Protein AF-0000000067178063 (afdb_homodimer)

Sequence (440 aa):
MDRFGGCWAALRAAVAGLDDQQFDRPSGCAGWLIRDLVCHLIIDAQDVLITLATPDDSPPTRNAVTYWEVAEALPPDDPVDPLSALTVRLAAAYGDPSLLKFHLDDVGSAAGRAAALADPEARVGTRGQVLTVRDYLGAYVLEWTLHHLDLIAHLPDTAPPPAEGLAFSRKLLESIAGSPLPASWPDADALLVGTGRRPPTPAEEADLVTSDARVPVFLSMDRFGGCWAALRAAVAGLDDQQFDRPSGCAGWLIRDLVCHLIIDAQDVLITLATPDDSPPTRNAVTYWEVAEALPPDDPVDPLSALTVRLAAAYGDPSLLKFHLDDVGSAAGRAAALADPEARVGTRGQVLTVRDYLGAYVLEWTLHHLDLIAHLPDTAPPPAEGLAFSRKLLESIAGSPLPASWPDADALLVGTGRRPPTPAEEADLVTSDARVPVFLS

Secondary structure (DSSP, 8-state):
--HHHHHHHHHHHHHHT--GGGGGSB-SSTT-BHHHHHHHHHHHHHHHHHHHT-B--SPPS--TTTTS-EESS--TT----HHHHHHHHHHHHH-SHHHHHHHHHHHHHHHHHHHHHS-TT-EEEETTEEEEHHHHHHHHHHHHHHHHHHHTTT-TTSPPPPHHHHHHHHHHHHHHHTSPPPTTS-HHHHHHHHTTSSPPPHHHHHHHHTS------EE-/--HHHHHHHHHHHHHHT--GGGGGSB-SSTT-BHHHHHHHHHHHHHHHHHHHT-B--SPPS--TTTTS-EESS--TT----HHHHHHHHHHHHH-SHHHHHHHHHHHHHHHHHHHHHS-TT-EEEETTEEEEHHHHHHHHHHHHHHHHHHHTTT-TTSPPPPHHHHHHHHHHHHHHHTSPPPTTS-HHHHHHHHTTSSPPPHHHHHHHHTS------EE-

Nearest PDB structures (foldseek):
  2nsf-assembly1_A  TM=7.123E-01  e=1.184E-02  Corynebacterium glutamicum
  2nsg-assembly1_A  TM=6.692E-01  e=8.181E-03  Corynebacterium glutamicum
  5cog-assembly1_A  TM=5.682E-01  e=2.975E-01  Saccharomyces cerevisiae
  6iz2-assembly1_A  TM=6.974E-01  e=9.517E-01  Deinococcus radiodurans R1 = ATCC 13939 = DSM 20539
  8fx9-assembly1_A-2  TM=5.074E-01  e=5.739E+00  Mycobacterium tuberculosis

pLDDT: mean 95.68, std 8.33, range [48.88, 98.94]

Organism: Mycolicibacterium smegmatis (strain ATCC 700084 / mc(2)155) (NCBI:txid246196)

Foldseek 3Di:
DLLLLQLLVQLLVLLLPDDFVQQQDAFLPPPHGLLLLLLVLLVVLVQLVVFLVAFDPDDFPDFLQRVKDKDLDDPVVPPDPPVSVVSRVVSVVVVGSVSSSVSCCVSSVVSSVSLVPGDQQTWTDDPNGIYRSVRVSLNCLLVSQVSQCRNCVPPVPGDHGDQVSLVSNQVSLCVNQVFHADPPDDSSVSSCFQQVSDPDDPVSVVSVVVGPGSDNMHID/DLLLLQLLVLLLVLLLPDDQVQQQDAFLPPPHGLLLLLLVLLVVLVQLVVFLVAFDPDDFPDFLQRVKDKDLDDPPVPPDPPVSVVSRVVSVVVVTSVSSSVSCCVSSVVSSVSLVPGDQQTWTDDPNGIYRSVRVSLNCLLVSQVSQCRNCVPPVPGDHGDQVSLVSNQVSLCVNQVFHQDPPDDSSRSSCFQQVSDPDDPVSVVSVVPGPGSDNMHID

Structure (mmCIF, N/CA/C/O backbone):
data_AF-0000000067178063-model_v1
#
loop_
_entity.id
_entity.type
_entity.pdbx_description
1 polymer 'Mycothiol-dependent maleylpyruvate isomerase metal-binding domain-containing protein'
#
loop_
_atom_site.group_PDB
_atom_site.id
_atom_site.type_symbol
_atom_site.label_atom_id
_atom_site.label_alt_id
_atom_site.label_comp_id
_atom_site.label_asym_id
_atom_site.label_entity_id
_atom_site.label_seq_id
_atom_site.pdbx_PDB_ins_code
_atom_site.Cartn_x
_atom_site.Cartn_y
_atom_site.Cartn_z
_atom_site.occupancy
_atom_site.B_iso_or_equiv
_atom_site.auth_seq_id
_atom_site.auth_comp_id
_atom_site.auth_asym_id
_atom_site.auth_atom_id
_atom_site.pdbx_PDB_model_num
ATOM 1 N N . MET A 1 1 ? -15.109 -22.922 1.553 1 54.62 1 MET A N 1
ATOM 2 C CA . MET A 1 1 ? -14.281 -22.047 2.383 1 54.62 1 MET A CA 1
ATOM 3 C C . MET A 1 1 ? -13.547 -21.016 1.527 1 54.62 1 MET A C 1
ATOM 5 O O . MET A 1 1 ? -13.336 -21.234 0.333 1 54.62 1 MET A O 1
ATOM 9 N N . ASP A 1 2 ? -13.438 -19.672 1.979 1 88.81 2 ASP A N 1
ATOM 10 C CA . ASP A 1 2 ? -12.812 -18.641 1.163 1 88.81 2 ASP A CA 1
ATOM 11 C C . ASP A 1 2 ? -11.359 -19 0.843 1 88.81 2 ASP A C 1
ATOM 13 O O . ASP A 1 2 ? -10.477 -18.844 1.686 1 88.81 2 ASP A O 1
ATOM 17 N N . ARG A 1 3 ? -11.164 -19.75 -0.228 1 97.19 3 ARG A N 1
ATOM 18 C CA . ARG A 1 3 ? -9.875 -20.234 -0.7 1 97.19 3 ARG A CA 1
ATOM 19 C C . ARG A 1 3 ? -8.852 -19.109 -0.745 1 97.19 3 ARG A C 1
ATOM 21 O O . ARG A 1 3 ? -7.695 -19.297 -0.358 1 97.19 3 ARG A O 1
ATOM 28 N N . PHE A 1 4 ? -9.297 -17.984 -1.148 1 98.62 4 PHE A N 1
ATOM 29 C CA . PHE A 1 4 ? -8.398 -16.844 -1.212 1 98.62 4 PHE A CA 1
ATOM 30 C C . PHE A 1 4 ? -7.809 -16.531 0.16 1 98.62 4 PHE A C 1
ATOM 32 O O . PHE A 1 4 ? -6.586 -16.469 0.317 1 98.62 4 PHE A O 1
ATOM 39 N N . GLY A 1 5 ? -8.734 -16.359 1.131 1 98.56 5 GLY A N 1
ATOM 40 C CA . GLY A 1 5 ? -8.305 -16.016 2.477 1 98.56 5 GLY A CA 1
ATOM 41 C C . GLY A 1 5 ? -7.402 -17.062 3.1 1 98.56 5 GLY A C 1
ATOM 42 O O . GLY A 1 5 ? -6.395 -16.719 3.727 1 98.56 5 GLY A O 1
ATOM 43 N N . GLY A 1 6 ? -7.742 -18.281 2.93 1 98.56 6 GLY A N 1
ATOM 44 C CA . GLY A 1 6 ? -6.945 -19.359 3.488 1 98.56 6 GLY A CA 1
ATOM 45 C C . GLY A 1 6 ? -5.543 -19.438 2.914 1 98.56 6 GLY A C 1
ATOM 46 O O . GLY A 1 6 ? -4.57 -19.578 3.656 1 98.56 6 GLY A O 1
ATOM 47 N N . CYS A 1 7 ? -5.402 -19.344 1.572 1 98.88 7 CYS A N 1
ATOM 48 C CA . CYS A 1 7 ? -4.098 -19.406 0.921 1 98.88 7 CYS A CA 1
ATOM 49 C C . CYS A 1 7 ? -3.248 -18.203 1.282 1 98.88 7 CYS A C 1
ATOM 51 O O . CYS A 1 7 ? -2.049 -18.328 1.536 1 98.88 7 CYS A O 1
ATOM 53 N N . TRP A 1 8 ? -3.914 -17.047 1.337 1 98.88 8 TRP A N 1
ATOM 54 C CA . TRP A 1 8 ? -3.209 -15.812 1.655 1 98.88 8 TRP A CA 1
ATOM 55 C C . TRP A 1 8 ? -2.715 -15.82 3.098 1 98.88 8 TRP A C 1
ATOM 57 O O . TRP A 1 8 ? -1.562 -15.477 3.369 1 98.88 8 TRP A O 1
ATOM 67 N N . ALA A 1 9 ? -3.553 -16.266 4.039 1 98.69 9 ALA A N 1
ATOM 68 C CA . ALA A 1 9 ? -3.16 -16.344 5.441 1 98.69 9 ALA A CA 1
ATOM 69 C C . ALA A 1 9 ? -2.01 -17.328 5.637 1 98.69 9 ALA A C 1
ATOM 71 O O . ALA A 1 9 ? -1.088 -17.062 6.414 1 98.69 9 ALA A O 1
ATOM 72 N N . ALA A 1 10 ? -2.064 -18.438 4.949 1 98.81 10 ALA A N 1
ATOM 73 C CA . ALA A 1 10 ? -1.01 -19.453 5.059 1 98.81 10 ALA A CA 1
ATOM 74 C C . ALA A 1 10 ? 0.322 -18.906 4.551 1 98.81 10 ALA A C 1
ATOM 76 O O . ALA A 1 10 ? 1.369 -19.141 5.156 1 98.81 10 ALA A O 1
ATOM 77 N N . LEU A 1 11 ? 0.292 -18.188 3.422 1 98.94 11 LEU A N 1
ATOM 78 C CA . LEU A 1 11 ? 1.504 -17.609 2.857 1 98.94 11 LEU A CA 1
ATOM 79 C C . LEU A 1 11 ? 2.09 -16.562 3.799 1 98.94 11 LEU A C 1
ATOM 81 O O . LEU A 1 11 ? 3.293 -16.562 4.062 1 98.94 11 LEU A O 1
ATOM 85 N N . ARG A 1 12 ? 1.235 -15.695 4.312 1 98.88 12 ARG A N 1
ATOM 86 C CA . ARG A 1 12 ? 1.702 -14.68 5.25 1 98.88 12 ARG A CA 1
ATOM 87 C C . ARG A 1 12 ? 2.277 -15.312 6.508 1 98.88 12 ARG A C 1
ATOM 89 O O . ARG A 1 12 ? 3.273 -14.836 7.055 1 98.88 12 ARG A O 1
ATOM 96 N N . ALA A 1 13 ? 1.649 -16.359 6.996 1 98.75 13 ALA A N 1
ATOM 97 C CA . ALA A 1 13 ? 2.154 -17.078 8.172 1 98.75 13 ALA A CA 1
ATOM 98 C C . ALA A 1 13 ? 3.529 -17.672 7.898 1 98.75 13 ALA A C 1
ATOM 100 O O . ALA A 1 13 ? 4.402 -17.672 8.773 1 98.75 13 ALA A O 1
ATOM 101 N N . ALA A 1 14 ? 3.693 -18.234 6.727 1 98.75 14 ALA A N 1
ATOM 102 C CA . ALA A 1 14 ? 4.992 -18.781 6.355 1 98.75 14 ALA A CA 1
ATOM 103 C C . ALA A 1 14 ? 6.074 -17.703 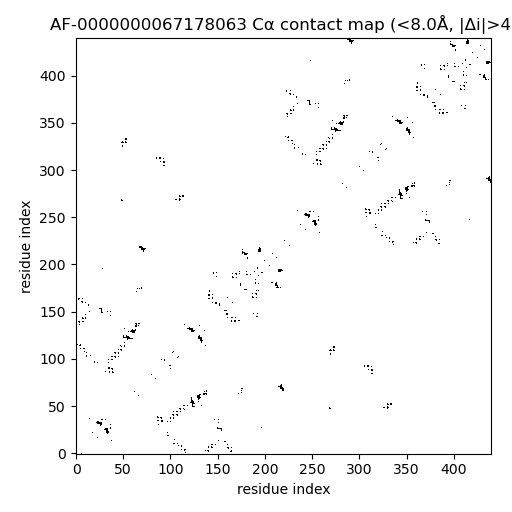6.391 1 98.75 14 ALA A C 1
ATOM 105 O O . ALA A 1 14 ? 7.176 -17.938 6.898 1 98.75 14 ALA A O 1
ATOM 106 N N . VAL A 1 15 ? 5.789 -16.547 5.844 1 98.81 15 VAL A N 1
ATOM 107 C CA . VAL A 1 15 ? 6.75 -15.445 5.852 1 98.81 15 VAL A CA 1
ATOM 108 C C . VAL A 1 15 ? 7.059 -15.039 7.289 1 98.81 15 VAL A C 1
ATOM 110 O O . VAL A 1 15 ? 8.219 -14.812 7.645 1 98.81 15 VAL A O 1
ATOM 113 N N . ALA A 1 16 ? 6.008 -14.93 8.109 1 98.5 16 ALA A N 1
ATOM 114 C CA . ALA A 1 16 ? 6.164 -14.508 9.5 1 98.5 16 ALA A CA 1
ATOM 115 C C . ALA A 1 16 ? 7.09 -15.453 10.266 1 98.5 16 ALA A C 1
ATOM 117 O O . ALA A 1 16 ? 7.797 -15.039 11.18 1 98.5 16 ALA A O 1
ATOM 118 N N . GLY A 1 17 ? 7.148 -16.688 9.875 1 98.12 17 GLY A N 1
ATOM 119 C CA . GLY A 1 17 ? 7.898 -17.703 10.586 1 98.12 17 GLY A CA 1
ATOM 120 C C . GLY A 1 17 ? 9.344 -17.797 10.141 1 98.12 17 GLY A C 1
ATOM 121 O O . GLY A 1 17 ? 10.141 -18.531 10.742 1 98.12 17 GLY A O 1
ATOM 122 N N . LEU A 1 18 ? 9.766 -17.047 9.164 1 98.25 18 LEU A N 1
ATOM 123 C CA . LEU A 1 18 ? 11.117 -17.125 8.633 1 98.25 18 LEU A CA 1
ATOM 124 C C . LEU A 1 18 ? 12.117 -16.484 9.594 1 98.25 18 LEU A C 1
ATOM 126 O O . LEU A 1 18 ? 11.828 -15.461 10.211 1 98.25 18 LEU A O 1
ATOM 130 N N . ASP A 1 19 ? 13.258 -17.078 9.617 1 97 19 ASP A N 1
ATOM 131 C CA . ASP A 1 19 ? 14.391 -16.406 10.258 1 97 19 ASP A CA 1
ATOM 132 C C . ASP A 1 19 ? 14.945 -15.289 9.383 1 97 19 ASP A C 1
ATOM 134 O O . ASP A 1 19 ? 14.891 -15.375 8.156 1 97 19 ASP A O 1
ATOM 138 N N . ASP A 1 20 ? 15.547 -14.32 10.047 1 96.38 20 ASP A N 1
ATOM 139 C CA . ASP A 1 20 ? 16.031 -13.148 9.32 1 96.38 20 ASP A CA 1
ATOM 140 C C . ASP A 1 20 ? 17.047 -13.547 8.25 1 96.38 20 ASP A C 1
ATOM 142 O O . ASP A 1 20 ? 17.062 -12.984 7.16 1 96.38 20 ASP A O 1
ATOM 146 N N . GLN A 1 21 ? 17.828 -14.523 8.484 1 96.81 21 GLN A N 1
ATOM 147 C CA . GLN A 1 21 ? 18.875 -14.922 7.559 1 96.81 21 GLN A CA 1
ATOM 148 C C . GLN A 1 21 ? 18.297 -15.586 6.312 1 96.81 21 GLN A C 1
ATOM 150 O O . GLN A 1 21 ? 18.906 -15.57 5.25 1 96.81 21 GLN A O 1
ATOM 155 N N . GLN A 1 22 ? 17.125 -16.125 6.441 1 98.19 22 GLN A N 1
ATOM 156 C CA . GLN A 1 22 ? 16.5 -16.812 5.324 1 98.19 22 GLN A CA 1
ATOM 157 C C . GLN A 1 22 ? 16.062 -15.836 4.242 1 98.19 22 GLN A C 1
ATOM 159 O O . GLN A 1 22 ? 15.859 -16.219 3.09 1 98.19 22 GLN A O 1
ATOM 164 N N . PHE A 1 23 ? 15.953 -14.57 4.602 1 98.56 23 PHE A N 1
ATOM 165 C CA . PHE A 1 23 ? 15.539 -13.555 3.645 1 98.56 23 PHE A CA 1
ATOM 166 C C . PHE A 1 23 ? 16.609 -13.32 2.588 1 98.56 23 PHE A C 1
ATOM 168 O O . PHE A 1 23 ? 16.328 -12.773 1.521 1 98.56 23 PHE A O 1
ATOM 175 N N . ASP A 1 24 ? 17.844 -13.773 2.857 1 98 24 ASP A N 1
ATOM 176 C CA . ASP A 1 24 ? 18.953 -13.609 1.923 1 98 24 ASP A CA 1
ATOM 177 C C . ASP A 1 24 ? 19.156 -14.867 1.08 1 98 24 ASP A C 1
ATOM 179 O O . ASP A 1 24 ? 20.109 -14.945 0.291 1 98 24 ASP A O 1
ATOM 183 N N . ARG A 1 25 ? 18.281 -15.82 1.244 1 98.12 25 ARG A N 1
ATOM 184 C CA . ARG A 1 25 ? 18.344 -17.047 0.443 1 98.12 25 ARG A CA 1
ATOM 185 C C . ARG A 1 25 ? 17.578 -16.875 -0.866 1 98.12 25 ARG A C 1
ATOM 187 O O . ARG A 1 25 ? 16.672 -16.047 -0.959 1 98.12 25 ARG A O 1
ATOM 194 N N . PRO A 1 26 ? 17.922 -17.719 -1.851 1 98.19 26 PRO A N 1
ATOM 195 C CA . PRO A 1 26 ? 17.156 -17.672 -3.102 1 98.19 26 PRO A CA 1
ATOM 196 C C . PRO A 1 26 ? 15.711 -18.109 -2.92 1 98.19 26 PRO A C 1
ATOM 198 O O . PRO A 1 26 ? 15.414 -18.969 -2.076 1 98.19 26 PRO A O 1
ATOM 201 N N . SER A 1 27 ? 14.828 -17.516 -3.623 1 98.31 27 SER A N 1
ATOM 202 C CA . SER A 1 27 ? 13.461 -17.984 -3.744 1 98.31 27 SER A CA 1
ATOM 203 C C . SER A 1 27 ? 13.289 -18.891 -4.965 1 98.31 27 SER A C 1
ATOM 205 O O . SER A 1 27 ? 14.273 -19.25 -5.613 1 98.31 27 SER A O 1
ATOM 207 N N . GLY A 1 28 ? 12.086 -19.281 -5.188 1 97.31 28 GLY A N 1
ATOM 208 C CA . GLY A 1 28 ? 11.766 -20.031 -6.391 1 97.31 28 GLY A CA 1
ATOM 209 C C . GLY A 1 28 ? 11.57 -19.156 -7.609 1 97.31 28 GLY A C 1
ATOM 210 O O . GLY A 1 28 ? 11.438 -19.656 -8.727 1 97.31 28 GLY A O 1
ATOM 211 N N . CYS A 1 29 ? 11.453 -17.844 -7.438 1 95.31 29 CYS A N 1
ATOM 212 C CA . CYS A 1 29 ? 11.445 -16.906 -8.555 1 95.31 29 CYS A CA 1
ATOM 213 C C . CYS A 1 29 ? 12.867 -16.609 -9.039 1 95.31 29 CYS A C 1
ATOM 215 O O . CYS A 1 29 ? 13.703 -16.125 -8.273 1 95.31 29 CYS A O 1
ATOM 217 N N . ALA A 1 30 ? 13.156 -16.953 -10.234 1 89.94 30 ALA A N 1
ATOM 218 C CA . ALA A 1 30 ? 14.5 -16.828 -10.789 1 89.94 30 ALA A CA 1
ATOM 219 C C . ALA A 1 30 ? 15.07 -15.43 -10.555 1 89.94 30 ALA A C 1
ATOM 221 O O . ALA A 1 30 ? 14.438 -14.438 -10.906 1 89.94 30 ALA A O 1
ATOM 222 N N . GLY A 1 31 ? 16.172 -15.344 -9.883 1 92.44 31 GLY A N 1
ATOM 223 C CA . GLY A 1 31 ? 16.891 -14.094 -9.672 1 92.44 31 GLY A CA 1
ATOM 224 C C . GLY A 1 31 ? 16.422 -13.352 -8.438 1 92.44 31 GLY A C 1
ATOM 225 O O . GLY A 1 31 ? 16.984 -12.305 -8.094 1 92.44 31 GLY A O 1
ATOM 226 N N . TRP A 1 32 ? 15.406 -13.867 -7.766 1 96.94 32 TRP A N 1
ATOM 227 C CA . TRP A 1 32 ? 14.883 -13.188 -6.582 1 96.94 32 TRP A CA 1
ATOM 228 C C . TRP A 1 32 ? 15.328 -13.906 -5.312 1 96.94 32 TRP A C 1
ATOM 230 O O . TRP A 1 32 ? 15.273 -15.141 -5.238 1 96.94 32 TRP A O 1
ATOM 240 N N . LEU A 1 33 ? 15.773 -13.086 -4.379 1 98.56 33 LEU A N 1
ATOM 241 C CA . LEU A 1 33 ? 15.883 -13.578 -3.008 1 98.56 33 LEU A CA 1
ATOM 242 C C . LEU A 1 33 ? 14.516 -13.633 -2.332 1 98.56 33 LEU A C 1
ATOM 244 O O . LEU A 1 33 ? 13.539 -13.094 -2.857 1 98.56 33 LEU A O 1
ATOM 248 N N . ILE A 1 34 ? 14.43 -14.305 -1.23 1 98.75 34 ILE A N 1
ATOM 249 C CA . ILE A 1 34 ? 13.188 -14.383 -0.472 1 98.75 34 ILE A CA 1
ATOM 250 C C . ILE A 1 34 ? 12.719 -12.977 -0.103 1 98.75 34 ILE A C 1
ATOM 252 O O . ILE A 1 34 ? 11.523 -12.672 -0.177 1 98.75 34 ILE A O 1
ATOM 256 N N . ARG A 1 35 ? 13.625 -12.039 0.255 1 98.88 35 ARG A N 1
ATOM 257 C CA . ARG A 1 35 ? 13.227 -10.672 0.586 1 98.88 35 ARG A CA 1
ATOM 258 C C . ARG A 1 35 ? 12.547 -10 -0.602 1 98.88 35 ARG A C 1
ATOM 260 O O . ARG A 1 35 ? 11.617 -9.211 -0.426 1 98.88 35 ARG A O 1
ATOM 267 N N . ASP A 1 36 ? 13.047 -10.281 -1.811 1 98.62 36 ASP A N 1
ATOM 268 C CA . ASP A 1 36 ? 12.445 -9.703 -3.012 1 98.62 36 ASP A CA 1
ATOM 269 C C . ASP A 1 36 ? 11.023 -10.211 -3.211 1 98.62 36 ASP A C 1
ATOM 271 O O . ASP A 1 36 ? 10.117 -9.43 -3.525 1 98.62 36 ASP A O 1
ATOM 275 N N . LEU A 1 37 ? 10.859 -11.5 -2.99 1 98.75 37 LEU A N 1
ATOM 276 C CA . LEU A 1 37 ? 9.539 -12.102 -3.088 1 98.75 37 LEU A CA 1
ATOM 277 C C . LEU A 1 37 ? 8.586 -11.5 -2.059 1 98.75 37 LEU A C 1
ATOM 279 O O . LEU A 1 37 ? 7.438 -11.18 -2.375 1 98.75 37 LEU A O 1
ATOM 283 N N . VAL A 1 38 ? 9.078 -11.328 -0.844 1 98.88 38 VAL A N 1
ATOM 284 C CA . VAL A 1 38 ? 8.25 -10.766 0.211 1 98.88 38 VAL A CA 1
ATOM 285 C C . VAL A 1 38 ? 7.859 -9.328 -0.154 1 98.88 38 VAL A C 1
ATOM 287 O O . VAL A 1 38 ? 6.707 -8.93 0.03 1 98.88 38 VAL A O 1
ATOM 290 N N . CYS A 1 39 ? 8.797 -8.555 -0.691 1 98.81 39 CYS A N 1
ATOM 291 C CA . CYS A 1 39 ? 8.484 -7.207 -1.15 1 98.81 39 CYS A CA 1
ATOM 292 C C . CYS A 1 39 ? 7.453 -7.238 -2.268 1 98.81 39 CYS A C 1
ATOM 294 O O . CYS A 1 39 ? 6.539 -6.41 -2.293 1 98.81 39 CYS A O 1
ATOM 296 N N . HIS A 1 40 ? 7.551 -8.18 -3.145 1 98.44 40 HIS A N 1
ATOM 297 C CA . HIS A 1 40 ? 6.559 -8.375 -4.195 1 98.44 40 HIS A CA 1
ATOM 298 C C . HIS A 1 40 ? 5.18 -8.648 -3.607 1 98.44 40 HIS A C 1
ATOM 300 O O . HIS A 1 40 ? 4.176 -8.141 -4.105 1 98.44 40 HIS A O 1
ATOM 306 N N . LEU A 1 41 ? 5.145 -9.445 -2.59 1 98.88 41 LEU A N 1
ATOM 307 C CA . LEU A 1 41 ? 3.873 -9.766 -1.951 1 98.88 41 LEU A CA 1
ATOM 308 C C . LEU A 1 41 ? 3.244 -8.531 -1.324 1 98.88 41 LEU A C 1
ATOM 310 O O . LEU A 1 41 ? 2.018 -8.398 -1.297 1 98.88 41 LEU A O 1
ATOM 314 N N . ILE A 1 42 ? 4.062 -7.613 -0.784 1 98.81 42 ILE A N 1
ATOM 315 C CA . ILE A 1 42 ? 3.555 -6.34 -0.278 1 98.81 42 ILE A CA 1
ATOM 316 C C . ILE A 1 42 ? 2.873 -5.57 -1.406 1 98.81 42 ILE A C 1
ATOM 318 O O . ILE A 1 42 ? 1.761 -5.066 -1.237 1 98.81 42 ILE A O 1
ATOM 322 N N . ILE A 1 43 ? 3.484 -5.551 -2.572 1 98.5 43 ILE A N 1
ATOM 323 C CA . ILE A 1 43 ? 2.928 -4.875 -3.738 1 98.5 43 ILE A CA 1
ATOM 324 C C . ILE A 1 43 ? 1.637 -5.57 -4.168 1 98.5 43 ILE A C 1
ATOM 326 O O . ILE A 1 43 ? 0.643 -4.91 -4.48 1 98.5 43 ILE A O 1
ATOM 330 N N . ASP A 1 44 ? 1.646 -6.883 -4.137 1 98.5 44 ASP A N 1
ATOM 331 C CA . ASP A 1 44 ? 0.455 -7.648 -4.492 1 98.5 44 ASP A CA 1
ATOM 332 C C . ASP A 1 44 ? -0.704 -7.328 -3.553 1 98.5 44 ASP A C 1
ATOM 334 O O . ASP A 1 44 ? -1.855 -7.238 -3.984 1 98.5 44 ASP A O 1
ATOM 338 N N . ALA A 1 45 ? -0.386 -7.258 -2.264 1 98.88 45 ALA A N 1
ATOM 339 C CA . ALA A 1 45 ? -1.419 -6.926 -1.285 1 98.88 45 ALA A CA 1
ATOM 340 C C . ALA A 1 45 ? -1.998 -5.539 -1.552 1 98.88 45 ALA A C 1
ATOM 342 O O . ALA A 1 45 ? -3.209 -5.332 -1.438 1 98.88 45 ALA A O 1
ATOM 343 N N . GLN A 1 46 ? -1.146 -4.578 -1.898 1 98.88 46 GLN A N 1
ATOM 344 C CA . GLN A 1 46 ? -1.626 -3.266 -2.314 1 98.88 46 GLN A CA 1
ATOM 345 C C . GLN A 1 46 ? -2.564 -3.377 -3.514 1 98.88 46 GLN A C 1
ATOM 347 O O . GLN A 1 46 ? -3.621 -2.744 -3.541 1 98.88 46 GLN A O 1
ATOM 352 N N . ASP A 1 47 ? -2.203 -4.191 -4.496 1 98.69 47 ASP A N 1
ATOM 353 C CA . ASP A 1 47 ? -3.01 -4.355 -5.699 1 98.69 47 ASP A CA 1
ATOM 354 C C . ASP A 1 47 ? -4.406 -4.871 -5.359 1 98.69 47 ASP A C 1
ATOM 356 O O . ASP A 1 47 ? -5.395 -4.461 -5.977 1 98.69 47 ASP A O 1
ATOM 360 N N . VAL A 1 48 ? -4.453 -5.762 -4.398 1 98.94 48 VAL A N 1
ATOM 361 C CA . VAL A 1 48 ? -5.746 -6.281 -3.971 1 98.94 48 VAL A CA 1
ATOM 362 C C . VAL A 1 48 ? -6.586 -5.152 -3.369 1 98.94 48 VAL A C 1
ATOM 364 O O . VAL A 1 48 ? -7.754 -4.98 -3.729 1 98.94 48 VAL A O 1
ATOM 367 N N . LEU A 1 49 ? -5.98 -4.375 -2.465 1 98.94 49 LEU A N 1
ATOM 368 C CA . LEU A 1 49 ? -6.691 -3.264 -1.848 1 98.94 49 LEU A CA 1
ATOM 369 C C . LEU A 1 49 ? -7.113 -2.24 -2.896 1 98.94 49 LEU A C 1
ATOM 371 O O . LEU A 1 49 ? -8.242 -1.747 -2.867 1 98.94 49 LEU A O 1
ATOM 375 N N . ILE A 1 50 ? -6.258 -1.918 -3.871 1 98.94 50 ILE A N 1
ATOM 376 C CA . ILE A 1 50 ? -6.535 -0.965 -4.941 1 98.94 50 ILE A CA 1
ATOM 377 C C . ILE A 1 50 ? -7.711 -1.46 -5.781 1 98.94 50 ILE A C 1
ATOM 379 O O . ILE A 1 50 ? -8.664 -0.715 -6.031 1 98.94 50 ILE A O 1
ATOM 383 N N . THR A 1 51 ? -7.609 -2.699 -6.168 1 98.94 51 THR A N 1
ATOM 384 C CA . THR A 1 51 ? -8.617 -3.252 -7.062 1 98.94 51 THR A CA 1
ATOM 385 C C . THR A 1 51 ? -9.977 -3.305 -6.375 1 98.94 51 THR A C 1
ATOM 387 O O . THR A 1 51 ? -10.992 -2.916 -6.961 1 98.94 51 THR A O 1
ATOM 390 N N . LEU A 1 52 ? -10.016 -3.711 -5.09 1 98.88 52 LEU A N 1
ATOM 391 C CA . LEU A 1 52 ? -11.281 -3.836 -4.367 1 98.88 52 LEU A CA 1
ATOM 392 C C . LEU A 1 52 ? -11.859 -2.465 -4.047 1 98.88 52 LEU A C 1
ATOM 394 O O . LEU A 1 52 ? -13.039 -2.348 -3.711 1 98.88 52 LEU A O 1
ATOM 398 N N . ALA A 1 53 ? -11.055 -1.405 -4.211 1 98.81 53 ALA A N 1
ATOM 399 C CA . ALA A 1 53 ? -11.523 -0.03 -4.062 1 98.81 53 ALA A CA 1
ATOM 400 C C . ALA A 1 53 ? -11.852 0.587 -5.418 1 98.81 53 ALA A C 1
ATOM 402 O O . ALA A 1 53 ? -11.961 1.809 -5.539 1 98.81 53 ALA A O 1
ATOM 403 N N . THR A 1 54 ? -11.969 -0.183 -6.484 1 98.88 54 THR A N 1
ATOM 404 C CA . THR A 1 54 ? -12.203 0.328 -7.828 1 98.88 54 THR A CA 1
ATOM 405 C C . THR A 1 54 ? -13.438 -0.321 -8.445 1 98.88 54 THR A C 1
ATOM 407 O O . THR A 1 54 ? -13.336 -1.074 -9.414 1 98.88 54 THR A O 1
ATOM 410 N N . PRO A 1 55 ? -14.609 -0.038 -7.914 1 98.69 55 PRO A N 1
ATOM 411 C CA . PRO A 1 55 ? -15.828 -0.575 -8.523 1 98.69 55 PRO A CA 1
ATOM 412 C C . PRO A 1 55 ? -15.992 -0.151 -9.984 1 98.69 55 PRO A C 1
ATOM 414 O O . PRO A 1 55 ? -15.594 0.953 -10.359 1 98.69 55 PRO A O 1
ATOM 417 N N . ASP A 1 56 ? -16.422 -0.984 -10.734 1 98.56 56 ASP A N 1
ATOM 418 C CA . ASP A 1 56 ? -16.672 -0.758 -12.156 1 98.56 56 ASP A CA 1
ATOM 419 C C . ASP A 1 56 ? -17.969 -1.445 -12.602 1 98.56 56 ASP A C 1
ATOM 421 O O . ASP A 1 56 ? -18.062 -2.674 -12.586 1 98.56 56 ASP A O 1
ATOM 425 N N . ASP A 1 57 ? -18.938 -0.738 -13.047 1 97.12 57 ASP A N 1
ATOM 426 C CA . ASP A 1 57 ? -20.266 -1.273 -13.352 1 97.12 57 ASP A CA 1
ATOM 427 C C . ASP A 1 57 ? -20.312 -1.829 -14.773 1 97.12 57 ASP A C 1
ATOM 429 O O . ASP A 1 57 ? -21.328 -2.385 -15.188 1 97.12 57 ASP A O 1
ATOM 433 N N . SER A 1 58 ? -19.203 -1.667 -15.516 1 98.5 58 SER A N 1
ATOM 434 C CA . SER A 1 58 ? -19.172 -2.207 -16.875 1 98.5 58 SER A CA 1
ATOM 435 C C . SER A 1 58 ? -19.156 -3.732 -16.859 1 98.5 58 SER A C 1
ATOM 437 O O . SER A 1 58 ? -18.844 -4.348 -15.836 1 98.5 58 SER A O 1
ATOM 439 N N . PRO A 1 59 ? -19.656 -4.383 -17.984 1 98.38 59 PRO A N 1
ATOM 440 C CA . PRO A 1 59 ? -19.609 -5.844 -18.062 1 98.38 59 PRO A CA 1
ATOM 441 C C . PRO A 1 59 ? -18.188 -6.391 -17.922 1 98.38 59 PRO A C 1
ATOM 443 O O . PRO A 1 59 ? -17.234 -5.762 -18.391 1 98.38 59 PRO A O 1
ATOM 446 N N . PRO A 1 60 ? -18.047 -7.551 -17.266 1 98.69 60 PRO A N 1
ATOM 447 C CA . PRO A 1 60 ? -16.703 -8.141 -17.156 1 98.69 60 PRO A CA 1
ATOM 448 C C . PRO A 1 60 ? -16.062 -8.398 -18.516 1 98.69 60 PRO A C 1
ATOM 450 O O . PRO A 1 60 ? -16.734 -8.844 -19.453 1 98.69 60 PRO A O 1
ATOM 453 N N . THR A 1 61 ? -14.789 -8.078 -18.609 1 98.88 61 THR A N 1
ATOM 454 C CA . THR A 1 61 ? -14.016 -8.312 -19.812 1 98.88 61 THR A CA 1
ATOM 455 C C . THR A 1 61 ? -13.047 -9.477 -19.625 1 98.88 61 THR A C 1
ATOM 457 O O . THR A 1 61 ? -12.484 -9.992 -20.594 1 98.88 61 THR A O 1
ATOM 460 N N . ARG A 1 62 ? -12.797 -9.891 -18.391 1 98.75 62 ARG A N 1
ATOM 461 C CA . ARG A 1 62 ? -11.938 -11 -18.016 1 98.75 62 ARG A CA 1
ATOM 462 C C . ARG A 1 62 ? -12.57 -11.828 -16.891 1 98.75 62 ARG A C 1
ATOM 464 O O . ARG A 1 62 ? -13.539 -11.391 -16.266 1 98.75 62 ARG A O 1
ATOM 471 N N . ASN A 1 63 ? -12.148 -13.016 -16.734 1 98.62 63 ASN A N 1
ATOM 472 C CA . ASN A 1 63 ? -12.445 -13.875 -15.602 1 98.62 63 ASN A CA 1
ATOM 473 C C . ASN A 1 63 ? -11.172 -14.438 -14.977 1 98.62 63 ASN A C 1
ATOM 475 O O . ASN A 1 63 ? -10.062 -14.008 -15.32 1 98.62 63 ASN A O 1
ATOM 479 N N . ALA A 1 64 ? -11.258 -15.398 -14.086 1 98.56 64 ALA A N 1
ATOM 480 C CA . ALA A 1 64 ? -10.094 -15.906 -13.359 1 98.56 64 ALA A CA 1
ATOM 481 C C . ALA A 1 64 ? -9.086 -16.547 -14.305 1 98.56 64 ALA A C 1
ATOM 483 O O . ALA A 1 64 ? -7.883 -16.531 -14.047 1 98.56 64 ALA A O 1
ATOM 484 N N . VAL A 1 65 ? -9.547 -17.109 -15.398 1 98.62 65 VAL A N 1
ATOM 485 C CA . VAL A 1 65 ? -8.688 -17.781 -16.375 1 98.62 65 VAL A CA 1
ATOM 486 C C . VAL A 1 65 ? -8.047 -16.734 -17.297 1 98.62 65 VAL A C 1
ATOM 488 O O . VAL A 1 65 ? -6.824 -16.703 -17.438 1 98.62 65 VAL A O 1
ATOM 491 N N . THR A 1 66 ? -8.891 -15.828 -17.797 1 98.5 66 THR A N 1
ATOM 492 C CA . THR A 1 66 ? -8.445 -14.914 -18.844 1 98.5 66 THR A CA 1
ATOM 493 C C . THR A 1 66 ? -7.766 -13.688 -18.234 1 98.5 66 THR A C 1
ATOM 495 O O . THR A 1 66 ? -7.258 -12.828 -18.969 1 98.5 66 THR A O 1
ATOM 498 N N . TYR A 1 67 ? -7.777 -13.609 -16.938 1 98.44 67 TYR A N 1
ATOM 499 C CA . TYR A 1 67 ? -7.008 -12.586 -16.234 1 98.44 67 TYR A CA 1
ATOM 500 C C . TYR A 1 67 ? -5.539 -12.648 -16.625 1 98.44 67 TYR A C 1
ATOM 502 O O . TYR A 1 67 ? -4.867 -11.617 -16.719 1 98.44 67 TYR A O 1
ATOM 510 N N . TRP A 1 68 ? -5.074 -13.852 -16.828 1 97.38 68 TRP A N 1
ATOM 511 C CA . TRP A 1 68 ? -3.652 -14.102 -17.047 1 97.38 68 TRP A CA 1
ATOM 512 C C . TRP A 1 68 ? -3.295 -13.992 -18.516 1 97.38 68 TRP A C 1
ATOM 514 O O . TRP A 1 68 ? -3.996 -14.547 -19.375 1 97.38 68 TRP A O 1
ATOM 524 N N . GLU A 1 69 ? -2.303 -13.227 -18.766 1 94.5 69 GLU A N 1
ATOM 525 C CA . GLU A 1 69 ? -1.657 -13.328 -20.078 1 94.5 69 GLU A CA 1
ATOM 526 C C . GLU A 1 69 ? -0.71 -14.523 -20.125 1 94.5 69 GLU A C 1
ATOM 528 O O . GLU A 1 69 ? 0.089 -14.734 -19.219 1 94.5 69 GLU A O 1
ATOM 533 N N . VAL A 1 70 ? -0.76 -15.273 -21.188 1 94.5 70 VAL A N 1
ATOM 534 C CA . VAL A 1 70 ? -0.028 -16.531 -21.266 1 94.5 70 VAL A CA 1
ATOM 535 C C . VAL A 1 70 ? 1.045 -16.438 -22.344 1 94.5 70 VAL A C 1
ATOM 537 O O . VAL A 1 70 ? 0.769 -15.992 -23.469 1 94.5 70 VAL A O 1
ATOM 540 N N . ALA A 1 71 ? 2.232 -16.734 -21.922 1 90.56 71 ALA A N 1
ATOM 541 C CA . ALA A 1 71 ? 3.338 -16.859 -22.875 1 90.56 71 ALA A CA 1
ATOM 542 C C . ALA A 1 71 ? 3.936 -18.266 -22.844 1 90.56 71 ALA A C 1
ATOM 544 O O . ALA A 1 71 ? 3.959 -18.906 -21.781 1 90.56 71 ALA A O 1
ATOM 545 N N . GLU A 1 72 ? 4.43 -18.688 -23.984 1 83.62 72 GLU A N 1
ATOM 546 C CA . GLU A 1 72 ? 5.023 -20.016 -24.062 1 83.62 72 GLU A CA 1
ATOM 547 C C . GLU A 1 72 ? 6.531 -19.969 -23.844 1 83.62 72 GLU A C 1
ATOM 549 O O . GLU A 1 72 ? 7.184 -21 -23.734 1 83.62 72 GLU A O 1
ATOM 554 N N . ALA A 1 73 ? 7.031 -18.781 -23.875 1 80.12 73 ALA A N 1
ATOM 555 C CA . ALA A 1 73 ? 8.453 -18.609 -23.609 1 80.12 73 ALA A CA 1
ATOM 556 C C . ALA A 1 73 ? 8.703 -17.391 -22.719 1 80.12 73 ALA A C 1
ATOM 558 O O . ALA A 1 73 ? 7.891 -16.469 -22.672 1 80.12 73 ALA A O 1
ATOM 559 N N . LEU A 1 74 ? 9.719 -17.688 -21.859 1 69.75 74 LEU A N 1
ATOM 560 C CA . LEU A 1 74 ? 10.125 -16.516 -21.094 1 69.75 74 LEU A CA 1
ATOM 561 C C . LEU A 1 74 ? 10.609 -15.406 -22.016 1 69.75 74 LEU A C 1
ATOM 563 O O . LEU A 1 74 ? 11.258 -15.672 -23.031 1 69.75 74 LEU A O 1
ATOM 567 N N . PRO A 1 75 ? 9.992 -14.273 -21.828 1 58.88 75 PRO A N 1
ATOM 568 C CA . PRO A 1 75 ? 10.531 -13.219 -22.688 1 58.88 75 PRO A CA 1
ATOM 569 C C . PRO A 1 75 ? 12.055 -13.227 -22.75 1 58.88 75 PRO A C 1
ATOM 571 O O . PRO A 1 75 ? 12.719 -13.438 -21.734 1 58.88 75 PRO A O 1
ATOM 574 N N . PRO A 1 76 ? 12.594 -13.641 -23.984 1 55.84 76 PRO A N 1
ATOM 575 C CA . PRO A 1 76 ? 14.055 -13.711 -24.078 1 55.84 76 PRO A CA 1
ATOM 576 C C . PRO A 1 76 ? 14.75 -12.68 -23.188 1 55.84 76 PRO A C 1
ATOM 578 O O . PRO A 1 76 ? 14.883 -12.891 -21.984 1 55.84 76 PRO A O 1
ATOM 581 N N . ASP A 1 77 ? 15.594 -11.766 -24 1 48.88 77 ASP A N 1
ATOM 582 C CA . ASP A 1 77 ? 16.344 -10.68 -23.375 1 48.88 77 ASP A CA 1
ATOM 583 C C . ASP A 1 77 ? 15.406 -9.742 -22.609 1 48.88 77 ASP A C 1
ATOM 585 O O . ASP A 1 77 ? 15.102 -8.648 -23.078 1 48.88 77 ASP A O 1
ATOM 589 N N . ASP A 1 78 ? 14.367 -10.164 -22.219 1 49.12 78 ASP A N 1
ATOM 590 C CA . ASP A 1 78 ? 13.289 -9.281 -21.797 1 49.12 78 ASP A CA 1
ATOM 591 C C . ASP A 1 78 ? 13.758 -8.297 -20.734 1 49.12 78 ASP A C 1
ATOM 593 O O . ASP A 1 78 ? 14.297 -8.711 -19.703 1 49.12 78 ASP A O 1
ATOM 597 N N . PRO A 1 79 ? 14.117 -7.172 -21.25 1 50.91 79 PRO A N 1
ATOM 598 C CA . PRO A 1 79 ? 14.422 -6.152 -20.234 1 50.91 79 PRO A CA 1
ATOM 599 C C . PRO A 1 79 ? 13.648 -6.352 -18.938 1 50.91 79 PRO A C 1
ATOM 601 O O . PRO A 1 79 ? 12.516 -6.84 -18.969 1 50.91 79 PRO A O 1
ATOM 604 N N . VAL A 1 80 ? 14.422 -6.734 -17.938 1 61.19 80 VAL A N 1
ATOM 605 C CA . VAL A 1 80 ? 13.844 -6.809 -16.594 1 61.19 80 VAL A CA 1
ATOM 606 C C . VAL A 1 80 ? 12.672 -5.844 -16.484 1 61.19 80 VAL A C 1
ATOM 608 O O . VAL A 1 80 ? 12.797 -4.664 -16.812 1 61.19 80 VAL A O 1
ATOM 611 N N . ASP A 1 81 ? 11.461 -6.387 -16.391 1 78.31 81 ASP A N 1
ATOM 612 C CA . ASP A 1 81 ? 10.305 -5.57 -16.047 1 78.31 81 ASP A CA 1
ATOM 613 C C . ASP A 1 81 ? 10.664 -4.504 -15.016 1 78.31 81 ASP A C 1
ATOM 615 O O . ASP A 1 81 ? 11.195 -4.816 -13.945 1 78.31 81 ASP A O 1
ATOM 619 N N . PRO A 1 82 ? 10.719 -3.232 -15.523 1 80.62 82 PRO A N 1
ATOM 620 C CA . PRO A 1 82 ? 11.109 -2.139 -14.625 1 80.62 82 PRO A CA 1
ATOM 621 C C . PRO A 1 82 ? 10.484 -2.268 -13.234 1 80.62 82 PRO A C 1
ATOM 623 O O . PRO A 1 82 ? 11.125 -1.916 -12.242 1 80.62 82 PRO A O 1
ATOM 626 N N . LEU A 1 83 ? 9.367 -2.838 -13.211 1 86.38 83 LEU A N 1
ATOM 627 C CA . LEU A 1 83 ? 8.703 -2.971 -11.914 1 86.38 83 LEU A CA 1
ATOM 628 C C . LEU A 1 83 ? 9.328 -4.098 -11.094 1 86.38 83 LEU A C 1
ATOM 630 O O . LEU A 1 83 ? 9.414 -4.004 -9.867 1 86.38 83 LEU A O 1
ATOM 634 N N . SER A 1 84 ? 9.797 -5.129 -11.836 1 89.81 84 SER A N 1
ATOM 635 C CA . SER A 1 84 ? 10.516 -6.203 -11.156 1 89.81 84 SER A CA 1
ATOM 636 C C . SER A 1 84 ? 11.844 -5.711 -10.594 1 89.81 84 SER A C 1
ATOM 638 O O . SER A 1 84 ? 12.219 -6.059 -9.469 1 89.81 84 SER A O 1
ATOM 640 N N . ALA A 1 85 ? 12.523 -4.902 -11.383 1 93.56 85 ALA A N 1
ATOM 641 C CA . ALA A 1 85 ? 13.781 -4.332 -10.914 1 93.56 85 ALA A CA 1
ATOM 642 C C . ALA A 1 85 ? 13.562 -3.404 -9.727 1 93.56 85 ALA A C 1
ATOM 644 O O . ALA A 1 85 ? 14.352 -3.402 -8.773 1 93.56 85 ALA A O 1
ATOM 645 N N . LEU A 1 86 ? 12.484 -2.643 -9.781 1 96.31 86 LEU A N 1
ATOM 646 C CA . LEU A 1 86 ? 12.156 -1.76 -8.664 1 96.31 86 LEU A CA 1
ATOM 647 C C . LEU A 1 86 ? 11.883 -2.562 -7.398 1 96.31 86 LEU A C 1
ATOM 649 O O . LEU A 1 86 ? 12.328 -2.188 -6.312 1 96.31 86 LEU A O 1
ATOM 653 N N . THR A 1 87 ? 11.18 -3.672 -7.559 1 96.81 87 THR A N 1
ATOM 654 C CA . THR A 1 87 ? 10.867 -4.52 -6.418 1 96.81 87 THR A CA 1
ATOM 655 C C . THR A 1 87 ? 12.133 -4.957 -5.699 1 96.81 87 THR A C 1
ATOM 657 O O . THR A 1 87 ? 12.203 -4.918 -4.469 1 96.81 87 THR A O 1
ATOM 660 N N . VAL A 1 88 ? 13.125 -5.316 -6.445 1 97.62 88 VAL A N 1
ATOM 661 C CA . VAL A 1 88 ? 14.391 -5.785 -5.879 1 97.62 88 VAL A CA 1
ATOM 662 C C . VAL A 1 88 ? 15.086 -4.637 -5.152 1 97.62 88 VAL A C 1
ATOM 664 O O . VAL A 1 88 ? 15.602 -4.816 -4.047 1 97.62 88 VAL A O 1
ATOM 667 N N . ARG A 1 89 ? 15.047 -3.447 -5.734 1 98.12 89 ARG A N 1
ATOM 668 C CA . ARG A 1 89 ? 15.664 -2.293 -5.094 1 98.12 89 ARG A CA 1
ATOM 669 C C . ARG A 1 89 ? 14.938 -1.919 -3.811 1 98.12 89 ARG A C 1
ATOM 671 O O . ARG A 1 89 ? 15.562 -1.618 -2.795 1 98.12 89 ARG A O 1
ATOM 678 N N . LEU A 1 90 ? 13.641 -1.975 -3.848 1 98.62 90 LEU A N 1
ATOM 679 C CA . LEU A 1 90 ? 12.859 -1.655 -2.662 1 98.62 90 LEU A CA 1
ATOM 680 C C . LEU A 1 90 ? 13.109 -2.666 -1.551 1 98.62 90 LEU A C 1
ATOM 682 O O . LEU A 1 90 ? 13.297 -2.287 -0.392 1 98.62 90 LEU A O 1
ATOM 686 N N . ALA A 1 91 ? 13.156 -3.9 -1.939 1 98.62 91 ALA A N 1
ATOM 687 C CA . ALA A 1 91 ? 13.422 -4.949 -0.957 1 98.62 91 ALA A CA 1
ATOM 688 C C . ALA A 1 91 ? 14.742 -4.707 -0.234 1 98.62 91 ALA A C 1
ATOM 690 O O . ALA A 1 91 ? 14.812 -4.809 0.993 1 98.62 91 ALA A O 1
ATOM 691 N N . ALA A 1 92 ? 15.727 -4.371 -0.974 1 98.12 92 ALA A N 1
ATOM 692 C CA . ALA A 1 92 ? 17.047 -4.125 -0.409 1 98.12 92 ALA A CA 1
ATOM 693 C C . ALA A 1 92 ? 17.031 -2.912 0.519 1 98.12 92 ALA A C 1
ATOM 695 O O . ALA A 1 92 ? 17.734 -2.889 1.531 1 98.12 92 ALA A O 1
ATOM 696 N N . ALA A 1 93 ? 16.203 -1.973 0.245 1 98.38 93 ALA A N 1
ATOM 697 C CA . ALA A 1 93 ? 16.156 -0.711 0.98 1 98.38 93 ALA A CA 1
ATOM 698 C C . ALA A 1 93 ? 15.57 -0.902 2.371 1 98.38 93 ALA A C 1
ATOM 700 O O . ALA A 1 93 ? 15.781 -0.077 3.264 1 98.38 93 ALA A O 1
ATOM 701 N N . TYR A 1 94 ? 14.852 -1.976 2.559 1 98 94 TYR A N 1
ATOM 702 C CA . TYR A 1 94 ? 14.305 -2.223 3.887 1 98 94 TYR A CA 1
ATOM 703 C C . TYR A 1 94 ? 15.414 -2.457 4.902 1 98 94 TYR A C 1
ATOM 705 O O . TYR A 1 94 ? 15.305 -2.057 6.062 1 98 94 TYR A O 1
ATOM 713 N N . GLY A 1 95 ? 16.469 -3.141 4.418 1 95.19 95 GLY A N 1
ATOM 714 C CA . GLY A 1 95 ? 17.609 -3.402 5.289 1 95.19 95 GLY A CA 1
ATOM 715 C C . GLY A 1 95 ? 17.328 -4.48 6.32 1 95.19 95 GLY A C 1
ATOM 716 O O . GLY A 1 95 ? 17.922 -5.566 6.258 1 95.19 95 GLY A O 1
ATOM 717 N N . ASP A 1 96 ? 16.344 -4.289 7.148 1 95.44 96 ASP A N 1
ATOM 718 C CA . ASP A 1 96 ? 15.938 -5.168 8.234 1 95.44 96 ASP A CA 1
ATOM 719 C C . ASP A 1 96 ? 14.719 -6.004 7.84 1 95.44 96 ASP A C 1
ATOM 721 O O . ASP A 1 96 ? 13.633 -5.465 7.637 1 95.44 96 ASP A O 1
ATOM 725 N N . PRO A 1 97 ? 14.891 -7.367 7.82 1 97.12 97 PRO A N 1
ATOM 726 C CA . PRO A 1 97 ? 13.781 -8.234 7.418 1 97.12 97 PRO A CA 1
ATOM 727 C C . PRO A 1 97 ? 12.547 -8.055 8.297 1 97.12 97 PRO A C 1
ATOM 729 O O . PRO A 1 97 ? 11.414 -8.266 7.84 1 97.12 97 PRO A O 1
ATOM 732 N N . SER A 1 98 ? 12.766 -7.676 9.523 1 96.88 98 SER A N 1
ATOM 733 C CA . SER A 1 98 ? 11.625 -7.488 10.414 1 96.88 98 SER A CA 1
ATOM 734 C C . SER A 1 98 ? 10.711 -6.383 9.906 1 96.88 98 SER A C 1
ATOM 736 O O .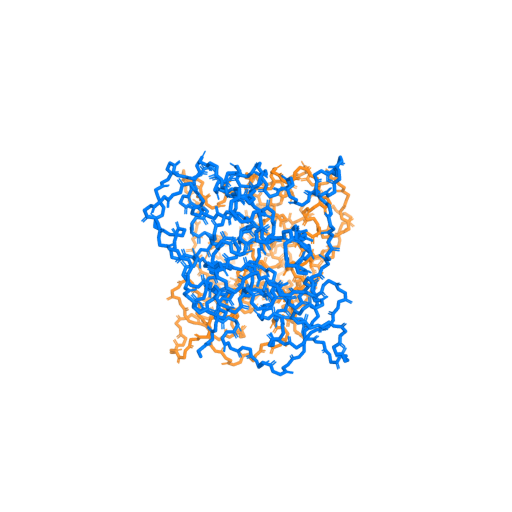 SER A 1 98 ? 9.5 -6.422 10.133 1 96.88 98 SER A O 1
ATOM 738 N N . LEU A 1 99 ? 11.258 -5.395 9.203 1 97.19 99 LEU A N 1
ATOM 739 C CA . LEU A 1 99 ? 10.445 -4.316 8.648 1 97.19 99 LEU A CA 1
ATOM 740 C C . LEU A 1 99 ? 9.633 -4.812 7.453 1 97.19 99 LEU A C 1
ATOM 742 O O . LEU A 1 99 ? 8.5 -4.379 7.246 1 97.19 99 LEU A O 1
ATOM 746 N N . LEU A 1 100 ? 10.219 -5.734 6.691 1 97.94 100 LEU A N 1
ATOM 747 C CA . LEU A 1 100 ? 9.477 -6.383 5.613 1 97.94 100 LEU A CA 1
ATOM 748 C C . LEU A 1 100 ? 8.305 -7.188 6.168 1 97.94 100 LEU A C 1
ATOM 750 O O . LEU A 1 100 ? 7.188 -7.098 5.66 1 97.94 100 LEU A O 1
ATOM 754 N N . LYS A 1 101 ? 8.633 -7.949 7.207 1 98.12 101 LYS A N 1
ATOM 755 C CA . LYS A 1 101 ? 7.59 -8.758 7.84 1 98.12 101 LYS A CA 1
ATOM 756 C C . LYS A 1 101 ? 6.465 -7.875 8.375 1 98.12 101 LYS A C 1
ATOM 758 O O . LYS A 1 101 ? 5.285 -8.172 8.172 1 98.12 101 LYS A O 1
ATOM 763 N N . PHE A 1 102 ? 6.852 -6.832 9.039 1 97.5 102 PHE A N 1
ATOM 764 C CA . PHE A 1 102 ? 5.887 -5.906 9.625 1 97.5 102 PHE A CA 1
ATOM 765 C C . PHE A 1 102 ? 4.984 -5.312 8.547 1 97.5 102 PHE A C 1
ATOM 767 O O . PHE A 1 102 ? 3.762 -5.293 8.695 1 97.5 102 PHE A O 1
ATOM 774 N N . HIS A 1 103 ? 5.605 -4.809 7.477 1 98.38 103 HIS A N 1
ATOM 775 C CA . HIS A 1 103 ? 4.844 -4.168 6.41 1 98.38 103 HIS A CA 1
ATOM 776 C C . HIS A 1 103 ? 3.912 -5.16 5.723 1 98.38 103 HIS A C 1
ATOM 778 O O . HIS A 1 103 ? 2.754 -4.84 5.445 1 98.38 103 HIS A O 1
ATOM 784 N N . LEU A 1 104 ? 4.414 -6.379 5.473 1 98.88 104 LEU A N 1
ATOM 785 C CA . LEU A 1 104 ? 3.561 -7.402 4.875 1 98.88 104 LEU A CA 1
ATOM 786 C C . LEU A 1 104 ? 2.391 -7.738 5.797 1 98.88 104 LEU A C 1
ATOM 788 O O . LEU A 1 104 ? 1.262 -7.91 5.332 1 98.88 104 LEU A O 1
ATOM 792 N N . ASP A 1 105 ? 2.668 -7.898 7.051 1 98.56 105 ASP A N 1
ATOM 793 C CA . ASP A 1 105 ? 1.588 -8.203 7.98 1 98.56 105 ASP A CA 1
ATOM 794 C C . ASP A 1 105 ? 0.515 -7.117 7.957 1 98.56 105 ASP A C 1
ATOM 796 O O . ASP A 1 105 ? -0.68 -7.418 7.922 1 98.56 105 ASP A O 1
ATOM 800 N N . ASP A 1 106 ? 0.943 -5.871 7.953 1 98.25 106 ASP A N 1
ATOM 801 C CA . ASP A 1 106 ? 0.028 -4.734 8.016 1 98.25 106 ASP A CA 1
ATOM 802 C C . ASP A 1 106 ? -0.835 -4.66 6.754 1 98.25 106 ASP A C 1
ATOM 804 O O . ASP A 1 106 ? -2.035 -4.934 6.801 1 98.25 106 ASP A O 1
ATOM 808 N N . VAL A 1 107 ? -0.209 -4.516 5.566 1 98.81 107 VAL A N 1
ATOM 809 C CA . VAL A 1 107 ? -0.951 -4.34 4.32 1 98.81 107 VAL A CA 1
ATOM 810 C C . VAL A 1 107 ? -1.561 -5.672 3.891 1 98.81 107 VAL A C 1
ATOM 812 O O . VAL A 1 107 ? -2.658 -5.707 3.33 1 98.81 107 VAL A O 1
ATOM 815 N N . GLY A 1 108 ? -0.861 -6.754 4.207 1 98.88 108 GLY A N 1
ATOM 816 C CA . GLY A 1 108 ? -1.362 -8.07 3.844 1 98.88 108 GLY A CA 1
ATOM 817 C C . GLY A 1 108 ? -2.619 -8.461 4.598 1 98.88 108 GLY A C 1
ATOM 818 O O . GLY A 1 108 ? -3.564 -8.984 4.008 1 98.88 108 GLY A O 1
ATOM 819 N N . SER A 1 109 ? -2.646 -8.219 5.918 1 98.69 109 SER A N 1
ATOM 820 C CA . SER A 1 109 ? -3.838 -8.539 6.695 1 98.69 109 SER A CA 1
ATOM 821 C C . SER A 1 109 ? -5.035 -7.707 6.238 1 98.69 109 SER A C 1
ATOM 823 O O . SER A 1 109 ? -6.16 -8.211 6.191 1 98.69 109 SER A O 1
ATOM 825 N N . ALA A 1 110 ? -4.766 -6.492 5.871 1 98.88 110 ALA A N 1
ATOM 826 C CA . ALA A 1 110 ? -5.832 -5.621 5.375 1 98.88 110 ALA A CA 1
ATOM 827 C C . ALA A 1 110 ? -6.402 -6.148 4.062 1 98.88 110 ALA A C 1
ATOM 829 O O . ALA A 1 110 ? -7.617 -6.109 3.85 1 98.88 110 ALA A O 1
ATOM 830 N N . ALA A 1 111 ? -5.523 -6.605 3.162 1 98.94 111 ALA A N 1
ATOM 831 C CA . ALA A 1 111 ? -5.98 -7.191 1.905 1 98.94 111 ALA A CA 1
ATOM 832 C C . ALA A 1 111 ? -6.887 -8.391 2.158 1 98.94 111 ALA A C 1
ATOM 834 O O . ALA A 1 111 ? -7.902 -8.57 1.48 1 98.94 111 ALA A O 1
ATOM 835 N N . GLY A 1 112 ? -6.488 -9.219 3.131 1 98.81 112 GLY A N 1
ATOM 836 C CA . GLY A 1 112 ? -7.332 -10.344 3.512 1 98.81 112 GLY A CA 1
ATOM 837 C C . GLY A 1 112 ? -8.695 -9.922 4.027 1 98.81 112 GLY A C 1
ATOM 838 O O . GLY A 1 112 ? -9.711 -10.492 3.639 1 98.81 112 GLY A O 1
ATOM 839 N N . ARG A 1 113 ? -8.773 -8.906 4.898 1 98.69 113 ARG A N 1
ATOM 840 C CA . ARG A 1 113 ? -10.031 -8.414 5.434 1 98.69 113 ARG A CA 1
ATOM 841 C C . ARG A 1 113 ? -10.914 -7.836 4.328 1 98.69 113 ARG A C 1
ATOM 843 O O . ARG A 1 113 ? -12.109 -8.109 4.273 1 98.69 113 ARG A O 1
ATOM 850 N N . ALA A 1 114 ? -10.266 -7.035 3.465 1 98.75 114 ALA A N 1
ATOM 851 C CA . ALA A 1 114 ? -11.016 -6.43 2.367 1 98.75 114 ALA A CA 1
ATOM 852 C C . ALA A 1 114 ? -11.648 -7.496 1.477 1 98.75 114 ALA A C 1
ATOM 854 O O . ALA A 1 114 ? -12.797 -7.359 1.051 1 98.75 114 ALA A O 1
ATOM 855 N N . ALA A 1 115 ? -10.883 -8.5 1.192 1 98.81 115 ALA A N 1
ATOM 856 C CA . ALA A 1 115 ? -11.391 -9.602 0.375 1 98.81 115 ALA A CA 1
ATOM 857 C C . ALA A 1 115 ? -12.594 -10.273 1.041 1 98.81 115 ALA A C 1
ATOM 859 O O . ALA A 1 115 ? -13.586 -10.578 0.38 1 98.81 115 ALA A O 1
ATOM 860 N N . ALA A 1 116 ? -12.477 -10.492 2.328 1 98.38 116 ALA A N 1
ATOM 861 C CA . ALA A 1 116 ? -13.539 -11.172 3.078 1 98.38 116 ALA A CA 1
ATOM 862 C C . ALA A 1 116 ? -14.812 -10.328 3.107 1 98.38 116 ALA A C 1
ATOM 864 O O . ALA A 1 116 ? -15.914 -10.867 3.15 1 98.38 116 ALA A O 1
ATOM 865 N N . LEU A 1 117 ? -14.672 -9.023 3.049 1 97.38 117 LEU A N 1
ATOM 866 C CA . LEU A 1 117 ? -15.797 -8.094 3.182 1 97.38 117 LEU A CA 1
ATOM 867 C C . LEU A 1 117 ? -16.453 -7.84 1.83 1 97.38 117 LEU A C 1
ATOM 869 O O . LEU A 1 117 ? -17.578 -7.34 1.766 1 97.38 117 LEU A O 1
ATOM 873 N N . ALA A 1 118 ? -15.781 -8.148 0.719 1 98.12 118 ALA A N 1
ATOM 874 C CA . ALA A 1 118 ? -16.234 -7.777 -0.621 1 98.12 118 ALA A CA 1
ATOM 875 C C . ALA A 1 118 ? -17.375 -8.672 -1.081 1 98.12 118 ALA A C 1
ATOM 877 O O . ALA A 1 118 ? -17.391 -9.867 -0.79 1 98.12 118 ALA A O 1
ATOM 878 N N . ASP A 1 119 ? -18.391 -8.117 -1.78 1 98.12 119 ASP A N 1
ATOM 879 C CA . ASP A 1 119 ? -19.422 -8.867 -2.467 1 98.12 119 ASP A CA 1
ATOM 880 C C . ASP A 1 119 ? -18.859 -9.617 -3.674 1 98.12 119 ASP A C 1
ATOM 882 O O . ASP A 1 119 ? -18.406 -8.992 -4.637 1 98.12 119 ASP A O 1
ATOM 886 N N . PRO A 1 120 ? -18.844 -10.93 -3.641 1 98.19 120 PRO A N 1
ATOM 887 C CA . PRO A 1 120 ? -18.25 -11.711 -4.723 1 98.19 120 PRO A CA 1
ATOM 888 C C . PRO A 1 120 ? -18.859 -11.398 -6.086 1 98.19 120 PRO A C 1
ATOM 890 O O . PRO A 1 120 ? -18.203 -11.609 -7.117 1 98.19 120 PRO A O 1
ATOM 893 N N . GLU A 1 121 ? -20.062 -10.859 -6.113 1 98.31 121 GLU A N 1
ATOM 894 C CA . GLU A 1 121 ? -20.734 -10.594 -7.383 1 98.31 121 GLU A CA 1
ATOM 895 C C . GLU A 1 121 ? -20.469 -9.172 -7.863 1 98.31 121 GLU A C 1
ATOM 897 O O . GLU A 1 121 ? -20.781 -8.82 -9 1 98.31 121 GLU A O 1
ATOM 902 N N . ALA A 1 122 ? -19.891 -8.344 -7.004 1 98.62 122 ALA A N 1
ATOM 903 C CA . ALA A 1 122 ? -19.531 -6.988 -7.422 1 98.62 122 ALA A CA 1
ATOM 904 C C . ALA A 1 122 ? -18.469 -7.016 -8.523 1 98.62 122 ALA A C 1
ATOM 906 O O . ALA A 1 122 ? -17.766 -8.008 -8.688 1 98.62 122 ALA A O 1
ATOM 907 N N . ARG A 1 123 ? -18.406 -5.988 -9.297 1 98.81 123 ARG A N 1
ATOM 908 C CA . ARG A 1 123 ? -17.422 -5.875 -10.367 1 98.81 123 ARG A CA 1
ATOM 909 C C . ARG A 1 123 ? -16.375 -4.816 -10.047 1 98.81 123 ARG A C 1
ATOM 911 O O . ARG A 1 123 ? -16.688 -3.773 -9.469 1 98.81 123 ARG A O 1
ATOM 918 N N . VAL A 1 124 ? -15.141 -5.051 -10.43 1 98.94 124 VAL A N 1
ATOM 919 C CA . VAL A 1 124 ? -14.016 -4.176 -10.125 1 98.94 124 VAL A CA 1
ATOM 920 C C . VAL A 1 124 ? -13.133 -4.016 -11.359 1 98.94 124 VAL A C 1
ATOM 922 O O . VAL A 1 124 ? -13.109 -4.887 -12.234 1 98.94 124 VAL A O 1
ATOM 925 N N . GLY A 1 125 ? -12.508 -2.883 -11.383 1 98.81 125 GLY A N 1
ATOM 926 C CA . GLY A 1 125 ? -11.578 -2.594 -12.469 1 98.81 125 GLY A CA 1
ATOM 927 C C . GLY A 1 125 ? -10.125 -2.752 -12.07 1 98.81 125 GLY A C 1
ATOM 928 O O . GLY A 1 125 ? -9.727 -2.328 -10.984 1 98.81 125 GLY A O 1
ATOM 929 N N . THR A 1 126 ? -9.312 -3.359 -12.883 1 98.19 126 THR A N 1
ATOM 930 C CA . THR A 1 126 ? -7.863 -3.461 -12.75 1 98.19 126 THR A CA 1
ATOM 931 C C . THR A 1 126 ? -7.207 -3.725 -14.102 1 98.19 126 THR A C 1
ATOM 933 O O . THR A 1 126 ? -7.766 -4.441 -14.938 1 98.19 126 THR A O 1
ATOM 936 N N . ARG A 1 127 ? -6.051 -3.076 -14.344 1 96.12 127 ARG A N 1
ATOM 937 C CA . ARG A 1 127 ? -5.262 -3.266 -15.562 1 96.12 127 ARG A CA 1
ATOM 938 C C . ARG A 1 127 ? -6.09 -2.973 -16.797 1 96.12 127 ARG A C 1
ATOM 940 O O . ARG A 1 127 ? -5.961 -3.658 -17.828 1 96.12 127 ARG A O 1
ATOM 947 N N . GLY A 1 128 ? -7.016 -2.047 -16.719 1 97.12 128 GLY A N 1
ATOM 948 C CA . GLY A 1 128 ? -7.855 -1.676 -17.844 1 97.12 128 GLY A CA 1
ATOM 949 C C . GLY A 1 128 ? -8.938 -2.697 -18.156 1 97.12 128 GLY A C 1
ATOM 950 O O . GLY A 1 128 ? -9.555 -2.656 -19.219 1 97.12 128 GLY A O 1
ATOM 951 N N . GLN A 1 129 ? -9.148 -3.729 -17.25 1 98.69 129 GLN A N 1
ATOM 952 C CA . GLN A 1 129 ? -10.141 -4.789 -17.406 1 98.69 129 GLN A CA 1
ATOM 953 C C . GLN A 1 129 ? -11.164 -4.758 -16.281 1 98.69 129 GLN A C 1
ATOM 955 O O . GLN A 1 129 ? -10.945 -4.094 -15.258 1 98.69 129 GLN A O 1
ATOM 960 N N . VAL A 1 130 ? -12.234 -5.426 -16.5 1 98.88 130 VAL A N 1
ATOM 961 C CA . VAL A 1 130 ? -13.289 -5.551 -15.508 1 98.88 130 VAL A CA 1
ATOM 962 C C . VAL A 1 130 ? -13.508 -7.023 -15.164 1 98.88 130 VAL A C 1
ATOM 964 O O . VAL A 1 130 ? -13.57 -7.867 -16.062 1 98.88 130 VAL A O 1
ATOM 967 N N . LEU A 1 131 ? -13.516 -7.332 -13.891 1 98.88 131 LEU A N 1
ATOM 968 C CA . LEU A 1 131 ? -13.797 -8.672 -13.391 1 98.88 131 LEU A CA 1
ATOM 969 C C . LEU A 1 131 ? -14.82 -8.625 -12.258 1 98.88 131 LEU A C 1
ATOM 971 O O . LEU A 1 131 ? -14.961 -7.605 -11.586 1 98.88 131 LEU A O 1
ATOM 975 N N . THR A 1 132 ? -15.57 -9.789 -12.086 1 98.81 132 THR A N 1
ATOM 976 C CA . THR A 1 132 ? -16.219 -9.938 -10.797 1 98.81 132 THR A CA 1
ATOM 977 C C . THR A 1 132 ? -15.195 -10.078 -9.68 1 98.81 132 THR A C 1
ATOM 979 O O . THR A 1 132 ? -14.086 -10.562 -9.914 1 98.81 132 THR A O 1
ATOM 982 N N . VAL A 1 133 ? -15.5 -9.672 -8.492 1 98.81 133 VAL A N 1
ATOM 983 C CA . VAL A 1 133 ? -14.641 -9.852 -7.328 1 98.81 133 VAL A CA 1
ATOM 984 C C . VAL A 1 133 ? -14.281 -11.336 -7.18 1 98.81 133 VAL A C 1
ATOM 986 O O . VAL A 1 133 ? -13.125 -11.672 -6.914 1 98.81 133 VAL A O 1
ATOM 989 N N . ARG A 1 134 ? -15.227 -12.211 -7.383 1 98.62 134 ARG A N 1
ATOM 990 C CA . ARG A 1 134 ? -15.016 -13.648 -7.297 1 98.62 134 ARG A CA 1
ATOM 991 C C . ARG A 1 134 ? -13.922 -14.102 -8.25 1 98.62 134 ARG A C 1
ATOM 993 O O . ARG A 1 134 ? -13.008 -14.836 -7.859 1 98.62 134 ARG A O 1
ATOM 1000 N N . ASP A 1 135 ? -13.984 -13.648 -9.469 1 98.75 135 ASP A N 1
ATOM 1001 C CA . ASP A 1 135 ? -13.008 -14.039 -10.477 1 98.75 135 ASP A CA 1
ATOM 1002 C C . ASP A 1 135 ? -11.633 -13.453 -10.156 1 98.75 135 ASP A C 1
ATOM 1004 O O . ASP A 1 135 ? -10.617 -14.141 -10.289 1 98.75 135 ASP A O 1
ATOM 1008 N N . TYR A 1 136 ? -11.625 -12.242 -9.766 1 98.88 136 TYR A N 1
ATOM 1009 C CA . TYR A 1 136 ? -10.367 -11.586 -9.43 1 98.88 136 TYR A CA 1
ATOM 1010 C C . TYR A 1 136 ? -9.664 -12.312 -8.289 1 98.88 136 TYR A C 1
ATOM 1012 O O . TYR A 1 136 ? -8.477 -12.641 -8.391 1 98.88 136 TYR A O 1
ATOM 1020 N N . LEU A 1 137 ? -10.43 -12.547 -7.211 1 98.88 137 LEU A N 1
ATOM 1021 C CA . LEU A 1 137 ? -9.844 -13.227 -6.062 1 98.88 137 LEU A CA 1
ATOM 1022 C C . LEU A 1 137 ? -9.469 -14.664 -6.41 1 98.88 137 LEU A C 1
ATOM 1024 O O . LEU A 1 137 ? -8.484 -15.195 -5.895 1 98.88 137 LEU A O 1
ATOM 1028 N N . GLY A 1 138 ? -10.211 -15.273 -7.293 1 98.75 138 GLY A N 1
ATOM 1029 C CA . GLY A 1 138 ? -9.852 -16.578 -7.801 1 98.75 138 GLY A CA 1
ATOM 1030 C C . GLY A 1 138 ? -8.508 -16.594 -8.508 1 98.75 138 GLY A C 1
ATOM 1031 O O . GLY A 1 138 ? -7.695 -17.5 -8.289 1 98.75 138 GLY A O 1
ATOM 1032 N N . ALA A 1 139 ? -8.273 -15.617 -9.359 1 98.75 139 ALA A N 1
ATOM 1033 C CA . ALA A 1 139 ? -6.98 -15.492 -10.031 1 98.75 139 ALA A CA 1
ATOM 1034 C C . ALA A 1 139 ? -5.848 -15.367 -9.016 1 98.75 139 ALA A C 1
ATOM 1036 O O . ALA A 1 139 ? -4.773 -15.938 -9.195 1 98.75 139 ALA A O 1
ATOM 1037 N N . TYR A 1 140 ? -6.172 -14.734 -7.918 1 98.75 140 TYR A N 1
ATOM 1038 C CA . TYR A 1 140 ? -5.121 -14.461 -6.945 1 98.75 140 TYR A CA 1
ATOM 1039 C C . TYR A 1 140 ? -4.891 -15.672 -6.043 1 98.75 140 TYR A C 1
ATOM 1041 O O . TYR A 1 140 ? -3.865 -15.758 -5.363 1 98.75 140 TYR A O 1
ATOM 1049 N N . VAL A 1 141 ? -5.824 -16.641 -5.977 1 98.88 141 VAL A N 1
ATOM 1050 C CA . VAL A 1 141 ? -5.516 -17.906 -5.32 1 98.88 141 VAL A CA 1
ATOM 1051 C C . VAL A 1 141 ? -4.34 -18.578 -6.02 1 98.88 141 VAL A C 1
ATOM 1053 O O . VAL A 1 141 ? -3.434 -19.094 -5.363 1 98.88 141 VAL A O 1
ATOM 1056 N N . LEU A 1 142 ? -4.336 -18.531 -7.352 1 98.88 142 LEU A N 1
ATOM 1057 C CA . LEU A 1 142 ? -3.201 -19.062 -8.102 1 98.88 142 LEU A CA 1
ATOM 1058 C C . LEU A 1 142 ? -1.93 -18.281 -7.789 1 98.88 142 LEU A C 1
ATOM 1060 O O . LEU A 1 142 ? -0.875 -18.875 -7.551 1 98.88 142 LEU A O 1
ATOM 1064 N N . GLU A 1 143 ? -2.025 -16.969 -7.727 1 98.75 143 GLU A N 1
ATOM 1065 C CA . GLU A 1 143 ? -0.888 -16.109 -7.41 1 98.75 143 GLU A CA 1
ATOM 1066 C C . GLU A 1 143 ? -0.29 -16.469 -6.051 1 98.75 143 GLU A C 1
ATOM 1068 O O . GLU A 1 143 ? 0.917 -16.688 -5.938 1 98.75 143 GLU A O 1
ATOM 1073 N N . TRP A 1 144 ? -1.15 -16.578 -5.008 1 98.81 144 TRP A N 1
ATOM 1074 C CA . TRP A 1 144 ? -0.682 -16.891 -3.66 1 98.81 144 TRP A CA 1
ATOM 1075 C C . TRP A 1 144 ? -0.047 -18.281 -3.611 1 98.81 144 TRP A C 1
ATOM 1077 O O . TRP A 1 144 ? 1.015 -18.453 -3.01 1 98.81 144 TRP A O 1
ATOM 1087 N N . THR A 1 145 ? -0.708 -19.219 -4.223 1 98.88 145 THR A N 1
ATOM 1088 C CA . THR A 1 145 ? -0.249 -20.594 -4.191 1 98.88 145 THR A CA 1
ATOM 1089 C C . THR A 1 145 ? 1.121 -20.734 -4.852 1 98.88 145 THR A C 1
ATOM 1091 O O . THR A 1 145 ? 2.031 -21.344 -4.289 1 98.88 145 THR A O 1
ATOM 1094 N N . LEU A 1 146 ? 1.25 -20.094 -6.02 1 98.81 146 LEU A N 1
ATOM 1095 C CA . LEU A 1 146 ? 2.521 -20.172 -6.73 1 98.81 146 LEU A CA 1
ATOM 1096 C C . LEU A 1 146 ? 3.629 -19.469 -5.941 1 98.81 146 LEU A C 1
ATOM 1098 O O . LEU A 1 146 ? 4.73 -20.016 -5.809 1 98.81 146 LEU A O 1
ATOM 1102 N N . HIS A 1 147 ? 3.359 -18.375 -5.375 1 98.81 147 HIS A N 1
ATOM 1103 C CA . HIS A 1 147 ? 4.406 -17.656 -4.668 1 98.81 147 HIS A CA 1
ATOM 1104 C C . HIS A 1 147 ? 4.695 -18.281 -3.312 1 98.81 147 HIS A C 1
ATOM 1106 O O . HIS A 1 147 ? 5.777 -18.094 -2.752 1 98.81 147 HIS A O 1
ATOM 1112 N N . HIS A 1 148 ? 3.674 -19 -2.758 1 98.94 148 HIS A N 1
ATOM 1113 C CA . HIS A 1 148 ? 3.982 -19.844 -1.603 1 98.94 148 HIS A CA 1
ATOM 1114 C C . HIS A 1 148 ? 4.977 -20.938 -1.968 1 98.94 148 HIS A C 1
ATOM 1116 O O . HIS A 1 148 ? 5.934 -21.188 -1.233 1 98.94 148 HIS A O 1
ATOM 1122 N N . LEU A 1 149 ? 4.777 -21.594 -3.092 1 98.88 149 LEU A N 1
ATOM 1123 C CA . LEU A 1 149 ? 5.73 -22.594 -3.582 1 98.88 149 LEU A CA 1
ATOM 1124 C C . LEU A 1 149 ? 7.098 -21.953 -3.824 1 98.88 149 LEU A C 1
ATOM 1126 O O . LEU A 1 149 ? 8.125 -22.547 -3.496 1 98.88 149 LEU A O 1
ATOM 1130 N N . ASP A 1 150 ? 7.113 -20.75 -4.375 1 98.81 150 ASP A N 1
ATOM 1131 C CA . ASP A 1 150 ? 8.367 -20.031 -4.586 1 98.81 150 ASP A CA 1
ATOM 1132 C C . ASP A 1 150 ? 9.055 -19.734 -3.256 1 98.81 150 ASP A C 1
ATOM 1134 O O . ASP A 1 150 ? 10.281 -19.844 -3.148 1 98.81 150 ASP A O 1
ATOM 1138 N N . LEU A 1 151 ? 8.258 -19.344 -2.271 1 98.88 151 LEU A N 1
ATOM 1139 C CA . LEU A 1 151 ? 8.805 -18.984 -0.964 1 98.88 151 LEU A CA 1
ATOM 1140 C C . LEU A 1 151 ? 9.547 -20.156 -0.346 1 98.88 151 LEU A C 1
ATOM 1142 O O . LEU A 1 151 ? 10.625 -19.984 0.229 1 98.88 151 LEU A O 1
ATOM 1146 N N . ILE A 1 152 ? 9.062 -21.375 -0.498 1 98.56 152 ILE A N 1
ATOM 1147 C CA . ILE A 1 152 ? 9.586 -22.5 0.277 1 98.56 152 ILE A CA 1
ATOM 1148 C C . ILE A 1 152 ? 10.492 -23.359 -0.602 1 98.56 152 ILE A C 1
ATOM 1150 O O . ILE A 1 152 ? 10.914 -24.438 -0.193 1 98.56 152 ILE A O 1
ATOM 1154 N N . ALA A 1 153 ? 10.766 -22.922 -1.819 1 98.31 153 ALA A N 1
ATOM 1155 C CA . ALA A 1 153 ? 11.492 -23.719 -2.811 1 98.31 153 ALA A CA 1
ATOM 1156 C C . ALA A 1 153 ? 12.82 -24.219 -2.242 1 98.31 153 ALA A C 1
ATOM 1158 O O . ALA A 1 153 ? 13.273 -25.312 -2.586 1 98.31 153 ALA A O 1
ATOM 1159 N N . HIS A 1 154 ? 13.438 -23.422 -1.316 1 97.62 154 HIS A N 1
ATOM 1160 C CA . HIS A 1 154 ? 14.719 -23.812 -0.733 1 97.62 154 HIS A CA 1
ATOM 1161 C C . HIS A 1 154 ? 14.633 -23.875 0.788 1 97.62 154 HIS A C 1
ATOM 1163 O O . HIS A 1 154 ? 15.641 -23.672 1.479 1 97.62 154 HIS A O 1
ATOM 1169 N N . LEU A 1 155 ? 13.391 -24.016 1.231 1 97.88 155 LEU A N 1
ATOM 1170 C CA . LEU A 1 155 ? 13.133 -24.141 2.662 1 97.88 155 LEU A CA 1
ATOM 1171 C C . LEU A 1 155 ? 12.344 -25.406 2.971 1 97.88 155 LEU A C 1
ATOM 1173 O O . LEU A 1 155 ? 11.148 -25.344 3.262 1 97.88 155 LEU A O 1
ATOM 1177 N N . PRO A 1 156 ? 12.969 -26.578 3.027 1 94 156 PRO A N 1
ATOM 1178 C CA . PRO A 1 156 ? 12.281 -27.859 3.119 1 94 156 PRO A CA 1
ATOM 1179 C C . PRO A 1 156 ? 11.477 -28.016 4.41 1 94 156 PRO A C 1
ATOM 1181 O O . PRO A 1 156 ? 10.539 -28.812 4.473 1 94 156 PRO A O 1
ATOM 1184 N N . ASP A 1 157 ? 11.719 -27.203 5.469 1 94.69 157 ASP A N 1
ATOM 1185 C CA . ASP A 1 157 ? 11.062 -27.359 6.758 1 94.69 157 ASP A CA 1
ATOM 1186 C C . ASP A 1 157 ? 9.883 -26.406 6.898 1 94.69 157 ASP A C 1
ATOM 1188 O O . ASP A 1 157 ? 9.211 -26.391 7.93 1 94.69 157 ASP A O 1
ATOM 1192 N N . THR A 1 158 ? 9.609 -25.625 5.883 1 96.31 158 THR A N 1
ATOM 1193 C CA . THR A 1 158 ? 8.5 -24.672 5.914 1 96.31 158 THR A CA 1
ATOM 1194 C C . THR A 1 158 ? 7.23 -25.297 5.348 1 96.31 158 THR A C 1
ATOM 1196 O O . THR A 1 158 ? 7.285 -26.047 4.367 1 96.31 158 THR A O 1
ATOM 1199 N N . ALA A 1 159 ? 6.105 -24.984 5.941 1 96.81 159 ALA A N 1
ATOM 1200 C CA . ALA A 1 159 ? 4.82 -25.562 5.566 1 96.81 159 ALA A CA 1
ATOM 1201 C C . ALA A 1 159 ? 4.484 -25.266 4.109 1 96.81 159 ALA A C 1
ATOM 1203 O O . ALA A 1 159 ? 4.691 -24.156 3.633 1 96.81 159 ALA A O 1
ATOM 1204 N N . PRO A 1 160 ? 4.035 -26.25 3.383 1 97.88 160 PRO A N 1
ATOM 1205 C CA . PRO A 1 160 ? 3.588 -26.047 2.004 1 97.88 160 PRO A CA 1
ATOM 1206 C C . PRO A 1 160 ? 2.26 -25.297 1.921 1 97.88 160 PRO A C 1
ATOM 1208 O O . PRO A 1 160 ? 1.609 -25.062 2.943 1 97.88 160 PRO A O 1
ATOM 1211 N N . PRO A 1 161 ? 1.826 -24.844 0.707 1 98.69 161 PRO A N 1
ATOM 1212 C CA . PRO A 1 161 ? 0.497 -24.25 0.559 1 98.69 161 PRO A CA 1
ATOM 1213 C C . PRO A 1 161 ? -0.626 -25.203 0.971 1 98.69 161 PRO A C 1
ATOM 1215 O O . PRO A 1 161 ? -0.454 -26.422 0.93 1 98.69 161 PRO A O 1
ATOM 1218 N N . PRO A 1 162 ? -1.779 -24.625 1.374 1 98.62 162 PRO A N 1
ATOM 1219 C CA . PRO A 1 162 ? -2.943 -25.469 1.661 1 98.62 162 PRO A CA 1
ATOM 1220 C C . PRO A 1 162 ? -3.336 -26.359 0.48 1 98.62 162 PRO A C 1
ATOM 1222 O O . PRO A 1 162 ? -3.27 -25.922 -0.672 1 98.62 162 PRO A O 1
ATOM 1225 N N . ALA A 1 163 ? -3.748 -27.594 0.774 1 98.31 163 ALA A N 1
ATOM 1226 C CA . ALA A 1 163 ? -4.102 -28.578 -0.246 1 98.31 163 ALA A CA 1
ATOM 1227 C C . ALA A 1 163 ? -5.211 -28.047 -1.152 1 98.31 163 ALA A C 1
ATOM 1229 O O . ALA A 1 163 ? -5.188 -28.281 -2.365 1 98.31 163 ALA A O 1
ATOM 1230 N N . GLU A 1 164 ? -6.105 -27.375 -0.546 1 97.94 164 GLU A N 1
ATOM 1231 C CA . GLU A 1 164 ? -7.223 -26.844 -1.317 1 97.94 164 GLU A CA 1
ATOM 1232 C C . GLU A 1 164 ? -6.75 -25.812 -2.33 1 97.94 164 GLU A C 1
ATOM 1234 O O . GLU A 1 164 ? -7.273 -25.734 -3.445 1 97.94 164 GLU A O 1
ATOM 1239 N N . GLY A 1 165 ? -5.809 -24.969 -1.93 1 98.75 165 GLY A N 1
ATOM 1240 C CA . GLY A 1 165 ? -5.227 -24 -2.844 1 98.75 165 GLY A CA 1
ATOM 1241 C C . GLY A 1 165 ? -4.465 -24.641 -3.988 1 98.75 165 GLY A C 1
ATOM 1242 O O . GLY A 1 165 ? -4.586 -24.203 -5.141 1 98.75 165 GLY A O 1
ATOM 1243 N N . LEU A 1 166 ? -3.719 -25.688 -3.676 1 98.88 166 LEU A N 1
ATOM 1244 C CA . LEU A 1 166 ? -2.963 -26.406 -4.688 1 98.88 166 LEU A CA 1
ATOM 1245 C C . LEU A 1 166 ? -3.896 -27.031 -5.727 1 98.88 166 LEU A C 1
ATOM 1247 O O . LEU A 1 166 ? -3.678 -26.891 -6.93 1 98.88 166 LEU A O 1
ATOM 1251 N N . ALA A 1 167 ? -4.934 -27.672 -5.227 1 98.62 167 ALA A N 1
ATOM 1252 C CA . ALA A 1 167 ? -5.875 -28.344 -6.121 1 98.62 167 ALA A CA 1
ATOM 1253 C C . ALA A 1 167 ? -6.59 -27.328 -7.02 1 98.62 167 ALA A C 1
ATOM 1255 O O . ALA A 1 167 ? -6.711 -27.547 -8.227 1 98.62 167 ALA A O 1
A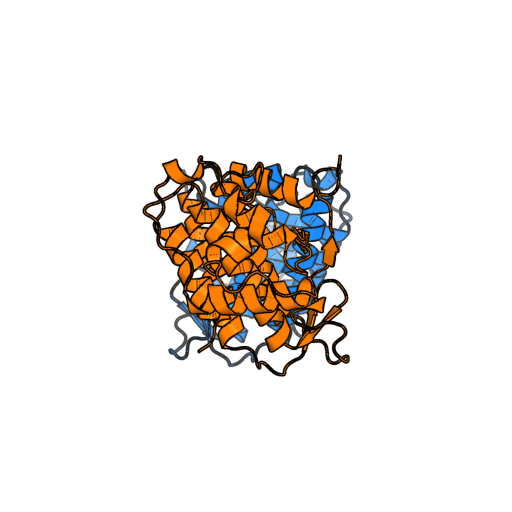TOM 1256 N N . PHE A 1 168 ? -7.066 -26.281 -6.434 1 98.75 168 PHE A N 1
ATOM 1257 C CA . PHE A 1 168 ? -7.746 -25.234 -7.191 1 98.75 168 PHE A CA 1
ATOM 1258 C C . PHE A 1 168 ? -6.816 -24.641 -8.234 1 98.75 168 PHE A C 1
ATOM 1260 O O . PHE A 1 168 ? -7.207 -24.453 -9.391 1 98.75 168 PHE A O 1
ATOM 1267 N N . SER A 1 169 ? -5.598 -24.312 -7.836 1 98.88 169 SER A N 1
ATOM 1268 C CA . SER A 1 169 ? -4.629 -23.656 -8.711 1 98.88 169 SER A CA 1
ATOM 1269 C C . SER A 1 169 ? -4.234 -24.578 -9.867 1 98.88 169 SER A C 1
ATOM 1271 O O . SER A 1 169 ? -4.02 -24.109 -10.992 1 98.88 169 SER A O 1
ATOM 1273 N N . ARG A 1 170 ? -4.109 -25.891 -9.609 1 98.75 170 ARG A N 1
ATOM 1274 C CA . ARG A 1 170 ? -3.84 -26.828 -10.695 1 98.75 170 ARG A CA 1
ATOM 1275 C C . ARG A 1 170 ? -4.938 -26.781 -11.75 1 98.75 170 ARG A C 1
ATOM 1277 O O . ARG A 1 170 ? -4.656 -26.688 -12.945 1 98.75 170 ARG A O 1
ATOM 1284 N N . LYS A 1 171 ? -6.188 -26.844 -11.258 1 98.62 171 LYS A N 1
ATOM 1285 C CA . LYS A 1 171 ? -7.312 -26.812 -12.188 1 98.62 171 LYS A CA 1
ATOM 1286 C C . LYS A 1 171 ? -7.328 -25.5 -12.977 1 98.62 171 LYS A C 1
ATOM 1288 O O . LYS A 1 171 ? -7.602 -25.5 -14.18 1 98.62 171 LYS A O 1
ATOM 1293 N N . LEU A 1 172 ? -7.047 -24.406 -12.312 1 98.75 172 LEU A N 1
ATOM 1294 C CA . LEU A 1 172 ? -7.012 -23.109 -12.977 1 98.75 172 LEU A CA 1
ATOM 1295 C C . LEU A 1 172 ? -5.891 -23.062 -14.016 1 98.75 172 LEU A C 1
ATOM 1297 O O . LEU A 1 172 ? -6.094 -22.578 -15.125 1 98.75 172 LEU A O 1
ATOM 1301 N N . LEU A 1 173 ? -4.727 -23.578 -13.656 1 98.56 173 LEU A N 1
ATOM 1302 C CA . LEU A 1 173 ? -3.605 -23.609 -14.586 1 98.56 173 LEU A CA 1
ATOM 1303 C C . LEU A 1 173 ? -3.953 -24.438 -15.82 1 98.56 173 LEU A C 1
ATOM 1305 O O . LEU A 1 173 ? -3.609 -24.047 -16.938 1 98.56 173 LEU A O 1
ATOM 1309 N N . GLU A 1 174 ? -4.637 -25.547 -15.641 1 98.38 174 GLU A N 1
ATOM 1310 C CA . GLU A 1 174 ? -5.062 -26.391 -16.75 1 98.38 174 GLU A CA 1
ATOM 1311 C C . GLU A 1 174 ? -6.008 -25.625 -17.688 1 98.38 174 GLU A C 1
ATOM 1313 O O . GLU A 1 174 ? -5.898 -25.734 -18.906 1 98.38 174 GLU A O 1
ATOM 1318 N N . SER A 1 175 ? -6.926 -24.906 -17.062 1 98.38 175 SER A N 1
ATOM 1319 C CA . SER A 1 175 ? -7.84 -24.094 -17.859 1 98.38 175 SER A CA 1
ATOM 1320 C C . SER A 1 175 ? -7.09 -23 -18.625 1 98.38 175 SER A C 1
ATOM 1322 O O . SER A 1 175 ? -7.383 -22.734 -19.797 1 98.38 175 SER A O 1
ATOM 1324 N N . ILE A 1 176 ? -6.117 -22.344 -17.984 1 98.06 176 ILE A N 1
ATOM 1325 C CA . ILE A 1 176 ? -5.324 -21.281 -18.594 1 98.06 176 ILE A CA 1
ATOM 1326 C C . ILE A 1 176 ? -4.512 -21.844 -19.75 1 98.06 176 ILE A C 1
ATOM 1328 O O . ILE A 1 176 ? -4.477 -21.25 -20.828 1 98.06 176 ILE A O 1
ATOM 1332 N N . ALA A 1 177 ? -3.898 -23.016 -19.547 1 96.12 177 ALA A N 1
ATOM 1333 C CA . ALA A 1 177 ? -3.049 -23.672 -20.547 1 96.12 177 ALA A CA 1
ATOM 1334 C C . ALA A 1 177 ? -3.887 -24.297 -21.656 1 96.12 177 ALA A C 1
ATOM 1336 O O . ALA A 1 177 ? -3.375 -24.594 -22.734 1 96.12 177 ALA A O 1
ATOM 1337 N N . GLY A 1 178 ? -5.137 -24.594 -21.391 1 95.81 178 GLY A N 1
ATOM 1338 C CA . GLY A 1 178 ? -6.043 -25.172 -22.359 1 95.81 178 GLY A CA 1
ATOM 1339 C C . GLY A 1 178 ? -5.891 -26.672 -22.5 1 95.81 178 GLY A C 1
ATOM 1340 O O . GLY A 1 178 ? -6.34 -27.266 -23.484 1 95.81 178 GLY A O 1
ATOM 1341 N N . SER A 1 1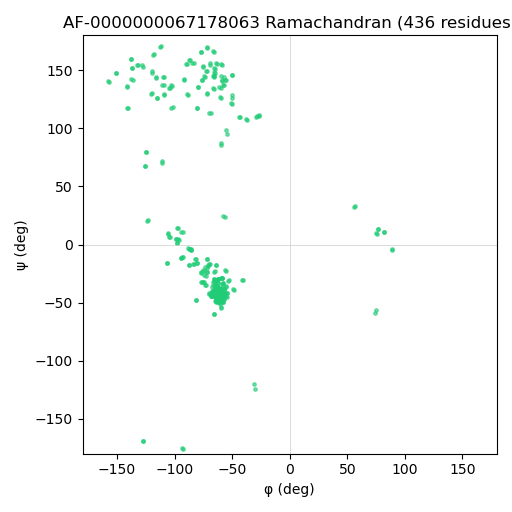79 ? -5.156 -27.297 -21.609 1 95.94 179 SER A N 1
ATOM 1342 C CA . SER A 1 179 ? -4.949 -28.75 -21.625 1 95.94 179 SER A CA 1
ATOM 1343 C C . SER A 1 179 ? -4.715 -29.281 -20.219 1 95.94 179 SER A C 1
ATOM 1345 O O . SER A 1 179 ? -4.164 -28.594 -19.359 1 95.94 179 SER A O 1
ATOM 1347 N N . PRO A 1 180 ? -5.129 -30.453 -19.953 1 96.75 180 PRO A N 1
ATOM 1348 C CA . PRO A 1 180 ? -4.898 -31.062 -18.641 1 96.75 180 PRO A CA 1
ATOM 1349 C C . PRO A 1 180 ? -3.439 -31.453 -18.422 1 96.75 180 PRO A C 1
ATOM 1351 O O . PRO A 1 180 ? -2.734 -31.781 -19.375 1 96.75 180 PRO A O 1
ATOM 1354 N N . LEU A 1 181 ? -3.027 -31.391 -17.172 1 97.44 181 LEU A N 1
ATOM 1355 C CA . LEU A 1 181 ? -1.744 -31.953 -16.766 1 97.44 181 LEU A CA 1
ATOM 1356 C C . LEU A 1 181 ? -1.894 -33.406 -16.344 1 97.44 181 LEU A C 1
ATOM 1358 O O . LEU A 1 181 ? -2.996 -33.844 -16.031 1 97.44 181 LEU A O 1
ATOM 1362 N N . PRO A 1 182 ? -0.774 -34.156 -16.453 1 97.38 182 PRO A N 1
ATOM 1363 C CA . PRO A 1 182 ? -0.883 -35.562 -16.078 1 97.38 182 PRO A CA 1
ATOM 1364 C C . PRO A 1 182 ? -1.536 -35.781 -14.703 1 97.38 182 PRO A C 1
ATOM 1366 O O . PRO A 1 182 ? -1.075 -35.219 -13.711 1 97.38 182 PRO A O 1
ATOM 1369 N N . ALA A 1 183 ? -2.574 -36.594 -14.609 1 96.06 183 ALA A N 1
ATOM 1370 C CA . ALA A 1 183 ? -3.4 -36.781 -13.414 1 96.06 183 ALA A CA 1
ATOM 1371 C C . ALA A 1 183 ? -2.588 -37.406 -12.273 1 96.06 183 ALA A C 1
ATOM 1373 O O . ALA A 1 183 ? -2.895 -37.188 -11.102 1 96.06 183 ALA A O 1
ATOM 1374 N N . SER A 1 184 ? -1.533 -38.062 -12.641 1 95.94 184 SER A N 1
ATOM 1375 C CA . SER A 1 184 ? -0.75 -38.812 -11.648 1 95.94 184 SER A CA 1
ATOM 1376 C C . SER A 1 184 ? 0.18 -37.875 -10.883 1 95.94 184 SER A C 1
ATOM 1378 O O . SER A 1 184 ? 0.745 -38.25 -9.859 1 95.94 184 SER A O 1
ATOM 1380 N N . TRP A 1 185 ? 0.397 -36.656 -11.422 1 98.12 185 TRP A N 1
ATOM 1381 C CA . TRP A 1 185 ? 1.318 -35.719 -10.773 1 98.12 185 TRP A CA 1
ATOM 1382 C C . TRP A 1 185 ? 0.711 -35.156 -9.492 1 98.12 185 TRP A C 1
ATOM 1384 O O . TRP A 1 185 ? -0.459 -34.781 -9.469 1 98.12 185 TRP A O 1
ATOM 1394 N N . PRO A 1 186 ? 1.472 -35.188 -8.352 1 98.38 186 PRO A N 1
ATOM 1395 C CA . PRO A 1 186 ? 1.023 -34.312 -7.25 1 98.38 186 PRO A CA 1
ATOM 1396 C C . PRO A 1 186 ? 0.766 -32.875 -7.688 1 98.38 186 PRO A C 1
ATOM 1398 O O . PRO A 1 186 ? 1.474 -32.344 -8.555 1 98.38 186 PRO A O 1
ATOM 1401 N N . ASP A 1 187 ? -0.214 -32.188 -7.105 1 98.75 187 ASP A N 1
ATOM 1402 C CA . ASP A 1 187 ? -0.621 -30.859 -7.504 1 98.75 187 ASP A CA 1
ATOM 1403 C C . ASP A 1 187 ? 0.564 -29.891 -7.484 1 98.75 187 ASP A C 1
ATOM 1405 O O . ASP A 1 187 ? 0.721 -29.078 -8.391 1 98.75 187 ASP A O 1
ATOM 1409 N N . ALA A 1 188 ? 1.375 -29.953 -6.438 1 98.69 188 ALA A N 1
ATOM 1410 C CA . ALA A 1 188 ? 2.521 -29.047 -6.332 1 98.69 188 ALA A CA 1
ATOM 1411 C C . ALA A 1 188 ? 3.475 -29.234 -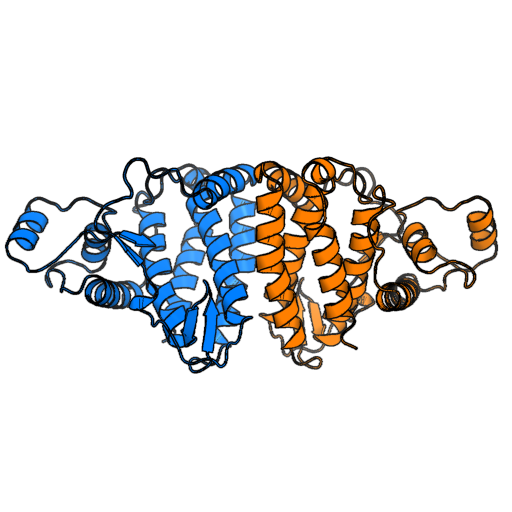7.508 1 98.69 188 ALA A C 1
ATOM 1413 O O . ALA A 1 188 ? 3.955 -28.266 -8.086 1 98.69 188 ALA A O 1
ATOM 1414 N N . ASP A 1 189 ? 3.766 -30.484 -7.898 1 98.38 189 ASP A N 1
ATOM 1415 C CA . ASP A 1 189 ? 4.664 -30.766 -9.016 1 98.38 189 ASP A CA 1
ATOM 1416 C C . ASP A 1 189 ? 4.07 -30.281 -10.336 1 98.38 189 ASP A C 1
ATOM 1418 O O . ASP A 1 189 ? 4.785 -29.719 -11.172 1 98.38 189 ASP A O 1
ATOM 1422 N N . ALA A 1 190 ? 2.777 -30.516 -10.469 1 98.5 190 ALA A N 1
ATOM 1423 C CA . ALA A 1 190 ? 2.086 -30.031 -11.672 1 98.5 190 ALA A CA 1
ATOM 1424 C C . ALA A 1 190 ? 2.215 -28.516 -11.812 1 98.5 190 ALA A C 1
ATOM 1426 O O . ALA A 1 190 ? 2.469 -28.016 -12.914 1 98.5 190 ALA A O 1
ATOM 1427 N N . LEU A 1 191 ? 2.064 -27.812 -10.734 1 98.75 191 LEU A N 1
ATOM 1428 C CA . LEU A 1 191 ? 2.162 -26.359 -10.758 1 98.75 191 LEU A CA 1
ATOM 1429 C C . LEU A 1 191 ? 3.594 -25.906 -11.039 1 98.75 191 LEU A C 1
ATOM 1431 O O . LEU A 1 191 ? 3.82 -25 -11.836 1 98.75 191 LEU A O 1
ATOM 1435 N N . LEU A 1 192 ? 4.574 -26.547 -10.383 1 98.38 192 LEU A N 1
ATOM 1436 C CA . LEU A 1 192 ? 5.973 -26.172 -10.547 1 98.38 192 LEU A CA 1
ATOM 1437 C C . LEU A 1 192 ? 6.441 -26.422 -11.977 1 98.38 192 LEU A C 1
ATOM 1439 O O . LEU A 1 192 ? 7.023 -25.547 -12.609 1 98.38 192 LEU A O 1
ATOM 1443 N N . VAL A 1 193 ? 6.172 -27.609 -12.508 1 97.81 193 VAL A N 1
ATOM 1444 C CA . VAL A 1 193 ? 6.574 -27.953 -13.867 1 97.81 193 VAL A CA 1
ATOM 1445 C C . VAL A 1 193 ? 5.738 -27.156 -14.867 1 97.81 193 VAL A C 1
ATOM 1447 O O . VAL A 1 193 ? 6.273 -26.625 -15.844 1 97.81 193 VAL A O 1
ATOM 1450 N N . GLY A 1 194 ? 4.449 -27.062 -14.578 1 97.62 194 GLY A N 1
ATOM 1451 C CA . GLY A 1 194 ? 3.523 -26.391 -15.484 1 97.62 194 GLY A CA 1
ATOM 1452 C C . GLY A 1 194 ? 3.836 -24.922 -15.68 1 97.62 194 GLY A C 1
ATOM 1453 O O . GLY A 1 194 ? 3.531 -24.359 -16.719 1 97.62 194 GLY A O 1
ATOM 1454 N N . THR A 1 195 ? 4.418 -24.281 -14.672 1 97.19 195 THR A N 1
ATOM 1455 C CA . THR A 1 1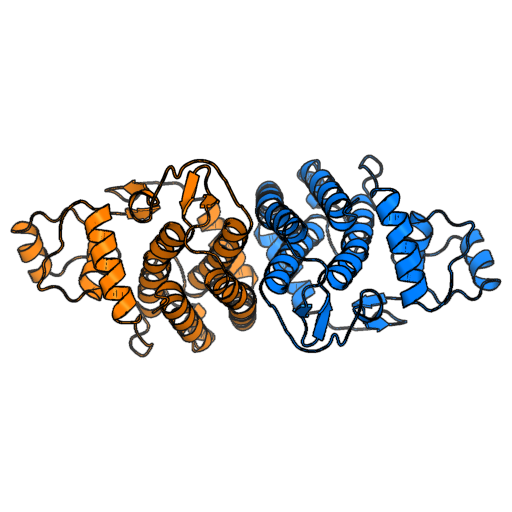95 ? 4.711 -22.844 -14.758 1 97.19 195 THR A CA 1
ATOM 1456 C C . THR A 1 195 ? 6.207 -22.609 -14.961 1 97.19 195 THR A C 1
ATOM 1458 O O . THR A 1 195 ? 6.695 -21.5 -14.789 1 97.19 195 THR A O 1
ATOM 1461 N N . GLY A 1 196 ? 6.926 -23.641 -15.211 1 95.38 196 GLY A N 1
ATOM 1462 C CA . GLY A 1 196 ? 8.328 -23.531 -15.586 1 95.38 196 GLY A CA 1
ATOM 1463 C C . GLY A 1 196 ? 9.234 -23.234 -14.406 1 95.38 196 GLY A C 1
ATOM 1464 O O . GLY A 1 196 ? 10.406 -22.891 -14.586 1 95.38 196 GLY A O 1
ATOM 1465 N N . ARG A 1 197 ? 8.742 -23.375 -13.211 1 95.38 197 ARG A N 1
ATOM 1466 C CA . ARG A 1 197 ? 9.516 -23.094 -12.008 1 95.38 197 ARG A CA 1
ATOM 1467 C C . ARG A 1 197 ? 10.539 -24.203 -11.758 1 95.38 197 ARG A C 1
ATOM 1469 O O . ARG A 1 197 ? 11.57 -23.969 -11.125 1 95.38 197 ARG A O 1
ATOM 1476 N N . ARG A 1 198 ? 10.281 -25.344 -12.219 1 94.81 198 ARG A N 1
ATOM 1477 C CA . ARG A 1 198 ? 11.148 -26.516 -12.109 1 94.81 198 ARG A CA 1
ATOM 1478 C C . ARG A 1 198 ? 11.125 -27.344 -13.383 1 94.81 198 ARG A C 1
ATOM 1480 O O . ARG A 1 198 ? 10.062 -27.562 -13.969 1 94.81 198 ARG A O 1
ATOM 1487 N N . PRO A 1 199 ? 12.281 -27.797 -13.883 1 95.81 199 PRO A N 1
ATOM 1488 C CA . PRO A 1 199 ? 12.258 -28.734 -15.008 1 95.81 199 PRO A CA 1
ATOM 1489 C C . PRO A 1 199 ? 11.617 -30.078 -14.648 1 95.81 199 PRO A C 1
ATOM 1491 O O . PRO A 1 199 ? 11.695 -30.516 -13.5 1 95.81 199 PRO A O 1
ATOM 1494 N N . PRO A 1 200 ? 10.969 -30.656 -15.633 1 97.5 200 PRO A N 1
ATOM 1495 C CA . PRO A 1 200 ? 10.422 -31.984 -15.359 1 97.5 200 PRO A CA 1
ATOM 1496 C C . PRO A 1 200 ? 11.508 -33.031 -15.125 1 97.5 200 PRO A C 1
ATOM 1498 O O . PRO A 1 200 ? 12.594 -32.938 -15.711 1 97.5 200 PRO A O 1
ATOM 1501 N N . THR A 1 201 ? 11.281 -34 -14.266 1 97.5 201 THR A N 1
ATOM 1502 C CA . THR A 1 201 ? 12.117 -35.188 -14.164 1 97.5 201 THR A CA 1
ATOM 1503 C C . THR A 1 201 ? 12.008 -36.031 -15.43 1 97.5 201 THR A C 1
ATOM 1505 O O . THR A 1 201 ? 11.102 -35.844 -16.234 1 97.5 201 THR A O 1
ATOM 1508 N N . PRO A 1 202 ? 12.93 -37 -15.578 1 97.31 202 PRO A N 1
ATOM 1509 C CA . PRO A 1 202 ? 12.812 -37.875 -16.734 1 97.31 202 PRO A CA 1
ATOM 1510 C C . PRO A 1 202 ? 11.461 -38.562 -16.812 1 97.31 202 PRO A C 1
ATOM 1512 O O . PRO A 1 202 ? 10.875 -38.688 -17.891 1 97.31 202 PRO A O 1
ATOM 1515 N N . ALA A 1 203 ? 10.984 -39.031 -15.711 1 97.25 203 ALA A N 1
ATOM 1516 C CA . ALA A 1 203 ? 9.672 -39.688 -15.664 1 97.25 203 ALA A CA 1
ATOM 1517 C C . ALA A 1 203 ? 8.562 -38.719 -16.062 1 97.25 203 ALA A C 1
ATOM 1519 O O . ALA A 1 203 ? 7.648 -39.094 -16.797 1 97.25 203 ALA A O 1
ATOM 1520 N N . GLU A 1 204 ? 8.594 -37.5 -15.539 1 97.62 204 GLU A N 1
ATOM 1521 C CA . GLU A 1 204 ? 7.602 -36.5 -15.883 1 97.62 204 GLU A CA 1
ATOM 1522 C C . GLU A 1 204 ? 7.676 -36.125 -17.359 1 97.62 204 GLU A C 1
ATOM 1524 O O . GLU A 1 204 ? 6.648 -35.844 -17.984 1 97.62 204 GLU A O 1
ATOM 1529 N N . GLU A 1 205 ? 8.867 -36.062 -17.938 1 96.56 205 GLU A N 1
ATOM 1530 C CA . GLU A 1 205 ? 9.039 -35.812 -19.359 1 96.56 205 GLU A CA 1
ATOM 1531 C C . GLU A 1 205 ? 8.352 -36.906 -20.203 1 96.56 205 GLU A C 1
ATOM 1533 O O . GLU A 1 205 ? 7.719 -36.594 -21.203 1 96.56 205 GLU A O 1
ATOM 1538 N N . ALA A 1 206 ? 8.586 -38.125 -19.766 1 96.38 206 ALA A N 1
ATOM 1539 C CA . ALA A 1 206 ? 7.926 -39.219 -20.453 1 96.38 206 ALA A CA 1
ATOM 1540 C C . ALA A 1 206 ? 6.41 -39.062 -20.422 1 96.38 206 ALA A C 1
ATOM 1542 O O . ALA A 1 206 ? 5.727 -39.344 -21.406 1 96.38 206 ALA A O 1
ATOM 1543 N N . ASP A 1 207 ? 5.867 -38.656 -19.203 1 96.94 207 ASP A N 1
ATOM 1544 C CA . ASP A 1 207 ? 4.434 -38.406 -19.078 1 96.94 207 ASP A CA 1
ATOM 1545 C C . ASP A 1 207 ? 3.973 -37.312 -20.016 1 96.94 207 ASP A C 1
ATOM 1547 O O . ASP A 1 207 ? 2.895 -37.406 -20.609 1 96.94 207 ASP A O 1
ATOM 1551 N N . LEU A 1 208 ? 4.797 -36.25 -20.141 1 96.06 208 LEU A N 1
ATOM 1552 C CA . LEU A 1 208 ? 4.434 -35.094 -20.969 1 96.06 208 LEU A CA 1
ATOM 1553 C C . LEU A 1 208 ? 4.41 -35.5 -22.438 1 96.06 208 LEU A C 1
ATOM 1555 O O . LEU A 1 208 ? 3.59 -34.969 -23.203 1 96.06 208 LEU A O 1
ATOM 1559 N N . VAL A 1 209 ? 5.336 -36.375 -22.844 1 94.06 209 VAL A N 1
ATOM 1560 C CA . VAL A 1 209 ? 5.426 -36.812 -24.234 1 94.06 209 VAL A CA 1
ATOM 1561 C C . VAL A 1 209 ? 4.133 -37.531 -24.625 1 94.06 209 VAL A C 1
ATOM 1563 O O . VAL A 1 209 ? 3.678 -37.406 -25.766 1 94.06 209 VAL A O 1
ATOM 1566 N N . THR A 1 210 ? 3.562 -38.188 -23.719 1 92.94 210 THR A N 1
ATOM 1567 C CA . THR A 1 210 ? 2.389 -39 -24.016 1 92.94 210 THR A CA 1
ATOM 1568 C C . THR A 1 210 ? 1.107 -38.25 -23.641 1 92.94 210 THR A C 1
ATOM 1570 O O . THR A 1 210 ? 0.023 -38.844 -23.641 1 92.94 210 THR A O 1
ATOM 1573 N N . SER A 1 211 ? 1.213 -37 -23.219 1 92.75 211 SER A N 1
ATOM 1574 C CA . SER A 1 211 ? 0.044 -36.219 -22.828 1 92.75 211 SER A CA 1
ATOM 1575 C C . SER A 1 211 ? -0.216 -35.094 -23.797 1 92.75 211 SER A C 1
ATOM 1577 O O . SER A 1 211 ? 0.575 -34.875 -24.719 1 92.75 211 SER A O 1
ATOM 1579 N N . ASP A 1 212 ? -1.318 -34.406 -23.703 1 91.88 212 ASP A N 1
ATOM 1580 C CA . ASP A 1 212 ? -1.659 -33.25 -24.516 1 91.88 212 ASP A CA 1
ATOM 1581 C C . ASP A 1 212 ? -1.258 -31.953 -23.812 1 91.88 212 ASP A C 1
ATOM 1583 O O . ASP A 1 212 ? -1.646 -30.859 -24.234 1 91.88 212 ASP A O 1
ATOM 1587 N N . ALA A 1 213 ? -0.522 -32.156 -22.781 1 92.75 213 ALA A N 1
ATOM 1588 C CA . ALA A 1 213 ? -0.189 -31 -21.953 1 92.75 213 ALA A CA 1
ATOM 1589 C C . ALA A 1 213 ? 0.7 -30.016 -22.719 1 92.75 213 ALA A C 1
ATOM 1591 O O . ALA A 1 213 ? 1.657 -30.422 -23.375 1 92.75 213 ALA A O 1
ATOM 1592 N N . ARG A 1 214 ? 0.407 -28.75 -22.672 1 90.81 214 ARG A N 1
ATOM 1593 C CA . ARG A 1 214 ? 1.16 -27.656 -23.281 1 90.81 214 ARG A CA 1
ATOM 1594 C C . ARG A 1 214 ? 1.829 -26.781 -22.234 1 90.81 214 ARG A C 1
ATOM 1596 O O . ARG A 1 214 ? 1.4 -25.656 -21.984 1 90.81 214 ARG A O 1
ATOM 1603 N N . VAL A 1 215 ? 2.871 -27.328 -21.562 1 92.31 215 VAL A N 1
ATOM 1604 C CA . VAL A 1 215 ? 3.572 -26.656 -20.484 1 92.31 215 VAL A CA 1
ATOM 1605 C C . VAL A 1 215 ? 5.074 -26.656 -20.75 1 92.31 215 VAL A C 1
ATOM 1607 O O . VAL A 1 215 ? 5.566 -27.453 -21.547 1 92.31 215 VAL A O 1
ATOM 1610 N N . PRO A 1 216 ? 5.742 -25.828 -20.312 1 95.56 216 PRO A N 1
ATOM 1611 C CA . PRO A 1 216 ? 5.297 -24.844 -19.328 1 95.56 216 PRO A CA 1
ATOM 1612 C C . PRO A 1 216 ? 4.609 -23.641 -19.969 1 95.56 216 PRO A C 1
ATOM 1614 O O . PRO A 1 216 ? 4.801 -23.375 -21.172 1 95.56 216 PRO A O 1
ATOM 1617 N N . VAL A 1 217 ? 3.766 -22.984 -19.172 1 95.62 217 VAL A N 1
ATOM 1618 C CA . VAL A 1 217 ? 3.232 -21.688 -19.547 1 95.62 217 VAL A CA 1
ATOM 1619 C C . VAL A 1 217 ? 3.713 -20.625 -18.562 1 95.62 217 VAL A C 1
ATOM 1621 O O . VAL A 1 217 ? 3.816 -20.891 -17.359 1 95.62 217 VAL A O 1
ATOM 1624 N N . PHE A 1 218 ? 3.988 -19.422 -19.047 1 93.56 218 PHE A N 1
ATOM 1625 C CA . PHE A 1 218 ? 4.414 -18.297 -18.234 1 93.56 218 PHE A CA 1
ATOM 1626 C C . PHE A 1 218 ? 3.307 -17.25 -18.141 1 93.56 218 PHE A C 1
ATOM 1628 O O . PHE A 1 218 ? 2.738 -16.844 -19.156 1 93.56 218 PHE A O 1
ATOM 1635 N N . LEU A 1 219 ? 3.074 -16.922 -16.938 1 93.56 219 LEU A N 1
ATOM 1636 C CA . LEU A 1 219 ? 1.905 -16.094 -16.656 1 93.56 219 LEU A CA 1
ATOM 1637 C C . LEU A 1 219 ? 2.322 -14.688 -16.25 1 93.56 219 LEU A C 1
ATOM 1639 O O . LEU A 1 219 ? 3.289 -14.516 -15.5 1 93.56 219 LEU A O 1
ATOM 1643 N N . SER A 1 220 ? 1.585 -13.703 -16.812 1 90.25 220 SER A N 1
ATOM 1644 C CA . SER A 1 220 ? 1.772 -12.32 -16.391 1 90.25 220 SER A CA 1
ATOM 1645 C C . SER A 1 220 ? 0.436 -11.602 -16.234 1 90.25 220 SER A C 1
ATOM 1647 O O . SER A 1 220 ? -0.555 -11.984 -16.859 1 90.25 220 SER A O 1
ATOM 1649 N N . MET B 1 1 ? -19 19.5 1.023 1 54.62 1 MET B N 1
ATOM 1650 C CA . MET B 1 1 ? -18.188 18.812 0.026 1 54.62 1 MET B CA 1
ATOM 1651 C C . MET B 1 1 ? -17.141 17.922 0.695 1 54.62 1 MET B C 1
ATOM 1653 O O . MET B 1 1 ? -16.766 18.156 1.849 1 54.62 1 MET B O 1
ATOM 1657 N N . ASP B 1 2 ? -16.859 16.625 0.172 1 88.81 2 ASP B N 1
ATOM 1658 C CA . ASP B 1 2 ? -15.922 15.719 0.816 1 88.81 2 ASP B CA 1
ATOM 1659 C C . ASP B 1 2 ? -14.523 16.328 0.894 1 88.81 2 ASP B C 1
ATOM 1661 O O . ASP B 1 2 ? -13.781 16.328 -0.09 1 88.81 2 ASP B O 1
ATOM 1665 N N . ARG B 1 3 ? -14.281 17.109 1.942 1 97.12 3 ARG B N 1
ATOM 1666 C CA . ARG B 1 3 ? -13.031 17.828 2.197 1 97.12 3 ARG B CA 1
ATOM 1667 C C . ARG B 1 3 ? -11.836 16.891 2.055 1 97.12 3 ARG B C 1
ATOM 1669 O O . ARG B 1 3 ? -10.812 17.266 1.48 1 97.12 3 ARG B O 1
ATOM 1676 N N . PHE B 1 4 ? -12.008 15.711 2.502 1 98.62 4 PHE B N 1
ATOM 1677 C CA . PHE B 1 4 ? -10.922 14.742 2.4 1 98.62 4 PHE B CA 1
ATOM 1678 C C . PHE B 1 4 ? -10.523 14.523 0.946 1 98.62 4 PHE B C 1
ATOM 1680 O O . PHE B 1 4 ? -9.352 14.672 0.59 1 98.62 4 PHE B O 1
ATOM 1687 N N . GLY B 1 5 ? -11.562 14.172 0.145 1 98.56 5 GLY B N 1
ATOM 1688 C CA . GLY B 1 5 ? -11.305 13.891 -1.258 1 98.56 5 GLY B CA 1
ATOM 1689 C C . GLY B 1 5 ? -10.711 15.07 -2.004 1 98.56 5 GLY B C 1
ATOM 1690 O O . GLY B 1 5 ? -9.773 14.906 -2.789 1 98.56 5 GLY B O 1
ATOM 1691 N N . GLY B 1 6 ? -11.219 16.219 -1.766 1 98.56 6 GLY B N 1
ATOM 1692 C CA . GLY B 1 6 ? -10.734 17.422 -2.428 1 98.56 6 GLY B CA 1
ATOM 1693 C C . GLY B 1 6 ? -9.289 17.75 -2.09 1 98.56 6 GLY B C 1
ATOM 1694 O O . GLY B 1 6 ? -8.492 18.047 -2.979 1 98.56 6 GLY B O 1
ATOM 1695 N N . CYS B 1 7 ? -8.914 17.703 -0.795 1 98.88 7 CYS B N 1
ATOM 1696 C CA . CYS B 1 7 ? -7.551 18 -0.365 1 98.88 7 CYS B CA 1
ATOM 1697 C C . CYS B 1 7 ? -6.57 16.953 -0.876 1 98.88 7 CYS B C 1
ATOM 1699 O O . CYS B 1 7 ? -5.473 17.297 -1.318 1 98.88 7 CYS B O 1
ATOM 1701 N N . TRP B 1 8 ? -7.023 15.703 -0.84 1 98.88 8 TRP B N 1
ATOM 1702 C CA . TRP B 1 8 ? -6.176 14.602 -1.288 1 98.88 8 TRP B CA 1
ATOM 1703 C C . TRP B 1 8 ? -5.934 14.68 -2.791 1 98.88 8 TRP B C 1
ATOM 1705 O O . TRP B 1 8 ? -4.797 14.539 -3.252 1 98.88 8 TRP B O 1
ATOM 1715 N N . ALA B 1 9 ? -6.973 14.953 -3.57 1 98.69 9 ALA B N 1
ATOM 1716 C CA . ALA B 1 9 ? -6.836 15.078 -5.02 1 98.69 9 ALA B CA 1
ATOM 1717 C C . ALA B 1 9 ? -5.922 16.25 -5.383 1 98.69 9 ALA B C 1
ATOM 1719 O O . ALA B 1 9 ? -5.109 16.141 -6.301 1 98.69 9 ALA B O 1
ATOM 1720 N N . ALA B 1 10 ? -6.066 17.359 -4.68 1 98.81 10 ALA B N 1
ATOM 1721 C CA . ALA B 1 10 ? -5.238 18.531 -4.945 1 98.81 10 ALA B CA 1
ATOM 1722 C C . ALA B 1 10 ? -3.768 18.234 -4.672 1 98.81 10 ALA B C 1
ATOM 1724 O O . ALA B 1 10 ? -2.893 18.641 -5.438 1 98.81 10 ALA B O 1
ATOM 1725 N N . LEU B 1 11 ? -3.482 17.531 -3.562 1 98.94 11 LEU B N 1
ATOM 1726 C CA . LEU B 1 11 ? -2.111 17.188 -3.213 1 98.94 11 LEU B CA 1
ATOM 1727 C C . LEU B 1 11 ? -1.512 16.234 -4.25 1 98.94 11 LEU B C 1
ATOM 1729 O O . LEU B 1 11 ? -0.385 16.453 -4.707 1 98.94 11 LEU B O 1
ATOM 1733 N N . ARG B 1 12 ? -2.271 15.242 -4.637 1 98.88 12 ARG B N 1
ATOM 1734 C CA . ARG B 1 12 ? -1.791 14.305 -5.648 1 98.88 12 ARG B CA 1
ATOM 1735 C C . ARG B 1 12 ? -1.551 15.023 -6.977 1 98.88 12 ARG B C 1
ATOM 1737 O O . ARG B 1 12 ? -0.587 14.719 -7.684 1 98.88 12 ARG B O 1
ATOM 1744 N N . ALA B 1 13 ? -2.422 15.93 -7.336 1 98.75 13 ALA B N 1
ATOM 1745 C CA . ALA B 1 13 ? -2.248 16.703 -8.562 1 98.75 13 ALA B CA 1
ATOM 1746 C C . ALA B 1 13 ? -0.973 17.531 -8.516 1 98.75 13 ALA B C 1
ATOM 1748 O O . ALA B 1 13 ? -0.268 17.672 -9.516 1 98.75 13 ALA B O 1
ATOM 1749 N N . ALA B 1 14 ? -0.717 18.141 -7.383 1 98.75 14 ALA B N 1
ATOM 1750 C CA . ALA B 1 14 ? 0.508 18.906 -7.219 1 98.75 14 ALA B CA 1
ATOM 1751 C C . ALA B 1 14 ? 1.743 18.047 -7.445 1 98.75 14 ALA B C 1
ATOM 1753 O O . ALA B 1 14 ? 2.686 18.453 -8.125 1 98.75 14 ALA B O 1
ATOM 1754 N N . VAL B 1 15 ? 1.758 16.844 -6.871 1 98.81 15 VAL B N 1
ATOM 1755 C CA . VAL B 1 15 ? 2.883 15.938 -7.055 1 98.81 15 VAL B CA 1
ATOM 1756 C C . VAL B 1 15 ? 3.018 15.57 -8.531 1 98.81 15 VAL B C 1
ATOM 1758 O O . VAL B 1 15 ? 4.125 15.547 -9.07 1 98.81 15 VAL B O 1
ATOM 1761 N N . ALA B 1 16 ? 1.888 15.273 -9.172 1 98.5 16 ALA B N 1
ATOM 1762 C CA . ALA B 1 16 ? 1.885 14.859 -10.578 1 98.5 16 ALA B CA 1
ATOM 1763 C C . ALA B 1 16 ? 2.494 15.938 -11.461 1 98.5 16 ALA B C 1
ATOM 1765 O O . ALA B 1 16 ? 3.105 15.633 -12.492 1 98.5 16 ALA B O 1
ATOM 1766 N N . GLY B 1 17 ? 2.396 17.172 -11.07 1 98.12 17 GLY B N 1
ATOM 1767 C CA . GLY B 1 17 ? 2.83 18.297 -11.883 1 98.12 17 GLY B CA 1
ATOM 1768 C C . GLY B 1 17 ? 4.293 18.641 -11.68 1 98.12 17 GLY B C 1
ATOM 1769 O O . GLY B 1 17 ? 4.836 19.5 -12.391 1 98.12 17 GLY B O 1
ATOM 1770 N N . LEU B 1 18 ? 4.984 18 -10.797 1 98.25 18 LEU B N 1
ATOM 1771 C CA . LEU B 1 18 ? 6.375 18.312 -10.484 1 98.25 18 LEU B CA 1
ATOM 1772 C C . LEU B 1 18 ? 7.301 17.844 -11.602 1 98.25 18 LEU B C 1
ATOM 1774 O O . LEU B 1 18 ? 7.102 16.781 -12.18 1 98.25 18 LEU B O 1
ATOM 1778 N N . ASP B 1 19 ? 8.312 18.625 -11.812 1 97 19 ASP B N 1
ATOM 1779 C CA . ASP B 1 19 ? 9.422 18.156 -12.641 1 97 19 ASP B CA 1
ATOM 1780 C C . ASP B 1 19 ? 10.297 17.172 -11.883 1 97 19 ASP B C 1
ATOM 1782 O O . ASP B 1 19 ? 10.438 17.266 -10.656 1 97 19 ASP B O 1
ATOM 1786 N N . ASP B 1 20 ? 10.938 16.297 -12.648 1 96.31 20 ASP B N 1
ATOM 1787 C CA . ASP B 1 20 ? 11.734 15.234 -12.031 1 96.31 20 ASP B CA 1
ATOM 1788 C C . ASP B 1 20 ? 12.82 15.828 -11.133 1 96.31 20 ASP B C 1
ATOM 1790 O O . ASP B 1 20 ? 13.109 15.289 -10.062 1 96.31 20 ASP B O 1
ATOM 1794 N N . GLN B 1 21 ? 13.367 16.922 -11.477 1 96.75 21 GLN B N 1
ATOM 1795 C CA . GLN B 1 21 ? 14.469 17.516 -10.734 1 96.75 21 GLN B CA 1
ATOM 1796 C C . GLN B 1 21 ? 13.992 18.094 -9.398 1 96.75 21 GLN B C 1
ATOM 1798 O O . GLN B 1 21 ? 14.773 18.219 -8.453 1 96.75 21 GLN B O 1
ATOM 1803 N N . GLN B 1 22 ? 12.75 18.406 -9.328 1 98.19 22 GLN B N 1
ATOM 1804 C CA . GLN B 1 22 ? 12.195 19 -8.117 1 98.19 22 GLN B CA 1
ATOM 1805 C C . GLN B 1 22 ? 12.117 17.969 -6.988 1 98.19 22 GLN B C 1
ATOM 1807 O O . GLN B 1 22 ? 12.047 18.344 -5.816 1 98.19 22 GLN B O 1
ATOM 1812 N N . PHE B 1 23 ? 12.188 16.703 -7.344 1 98.56 23 PHE B N 1
ATOM 1813 C CA . PHE B 1 23 ? 12.109 15.656 -6.344 1 98.56 23 PHE B CA 1
ATOM 1814 C C . PHE B 1 23 ? 13.359 15.633 -5.477 1 98.56 23 PHE B C 1
ATOM 1816 O O . PHE B 1 23 ? 13.359 15.055 -4.387 1 98.56 23 PHE B O 1
ATOM 1823 N N . ASP B 1 24 ? 14.445 16.281 -5.934 1 98 24 ASP B N 1
ATOM 1824 C CA . ASP B 1 24 ? 15.703 16.328 -5.191 1 98 24 ASP B CA 1
ATOM 1825 C C . ASP B 1 24 ? 15.812 17.609 -4.375 1 98 24 ASP B C 1
ATOM 1827 O O . ASP B 1 24 ? 16.844 17.859 -3.742 1 98 24 ASP B O 1
ATOM 1831 N N . ARG B 1 25 ? 14.766 18.406 -4.391 1 98.12 25 ARG B N 1
ATOM 1832 C CA . ARG B 1 25 ? 14.734 19.625 -3.592 1 98.12 25 ARG B CA 1
ATOM 1833 C C . ARG B 1 25 ? 14.234 19.344 -2.18 1 98.12 25 ARG B C 1
ATOM 1835 O O . ARG B 1 25 ? 13.516 18.375 -1.95 1 98.12 25 ARG B O 1
ATOM 1842 N N . PRO B 1 26 ? 14.578 20.25 -1.256 1 98.12 26 PRO B N 1
ATOM 1843 C CA . PRO B 1 26 ? 14.055 20.094 0.101 1 98.12 26 PRO B CA 1
ATOM 1844 C C . PRO B 1 26 ? 12.539 20.266 0.167 1 98.12 26 PRO B C 1
ATOM 1846 O O . PRO B 1 26 ? 11.969 21.047 -0.611 1 98.12 26 PRO B O 1
ATOM 1849 N N . SER B 1 27 ? 11.914 19.531 1.002 1 98.31 27 SER B N 1
ATOM 1850 C CA . SER B 1 27 ? 10.516 19.766 1.353 1 98.31 27 SER B CA 1
ATOM 1851 C C . SER B 1 27 ? 10.391 20.641 2.596 1 98.31 27 SER B C 1
ATOM 1853 O O . SER B 1 27 ? 11.391 21.188 3.082 1 98.31 27 SER B O 1
ATOM 1855 N N . GLY B 1 28 ? 9.188 20.812 3.021 1 97.31 28 GLY B N 1
ATOM 1856 C CA . GLY B 1 28 ? 8.945 21.516 4.27 1 97.31 28 GLY B CA 1
ATOM 1857 C C . GLY B 1 28 ? 9.102 20.641 5.492 1 97.31 28 GLY B C 1
ATOM 1858 O O . GLY B 1 28 ? 9.078 21.125 6.625 1 97.31 28 GLY B O 1
ATOM 1859 N N . CYS B 1 29 ? 9.188 19.312 5.32 1 95.25 29 CYS B N 1
ATOM 1860 C CA . CYS B 1 29 ? 9.523 18.406 6.41 1 95.25 29 CYS B CA 1
ATOM 1861 C C . CYS B 1 29 ? 11.031 18.391 6.652 1 95.25 29 CYS B C 1
ATOM 1863 O O . CYS B 1 29 ? 11.805 18.047 5.754 1 95.25 29 CYS B O 1
ATOM 1865 N N . ALA B 1 30 ? 11.438 18.797 7.805 1 89.81 30 ALA B N 1
ATOM 1866 C CA . ALA B 1 30 ? 12.859 18.922 8.125 1 89.81 30 ALA B CA 1
ATOM 1867 C C . ALA B 1 30 ? 13.617 17.641 7.785 1 89.81 30 ALA B C 1
ATOM 1869 O O . ALA B 1 30 ? 13.242 16.562 8.219 1 89.81 30 ALA B O 1
ATOM 1870 N N . GLY B 1 31 ? 14.594 17.75 6.938 1 92.44 31 GLY B N 1
ATOM 1871 C CA . GLY B 1 31 ? 15.477 16.641 6.598 1 92.44 31 GLY B CA 1
ATOM 1872 C C . GLY B 1 31 ? 14.961 15.805 5.441 1 92.44 31 GLY B C 1
ATOM 1873 O O . GLY B 1 31 ? 15.633 14.867 4.996 1 92.44 31 GLY B O 1
ATOM 1874 N N . TRP B 1 32 ? 13.773 16.109 4.949 1 96.94 32 TRP B N 1
ATOM 1875 C CA . TRP B 1 32 ? 13.195 15.344 3.855 1 96.94 32 TRP B CA 1
ATOM 1876 C C . TRP B 1 32 ? 13.297 16.109 2.539 1 96.94 32 TRP B C 1
ATOM 1878 O O . TRP B 1 32 ? 13.016 17.312 2.49 1 96.94 32 TRP B O 1
ATOM 1888 N N . LEU B 1 33 ? 13.719 15.367 1.54 1 98.56 33 LEU B N 1
ATOM 1889 C CA . LEU B 1 33 ? 13.523 15.844 0.176 1 98.56 33 LEU B CA 1
ATOM 1890 C C . LEU B 1 33 ? 12.078 15.648 -0.267 1 98.56 33 LEU B C 1
ATOM 1892 O O . LEU B 1 33 ? 11.305 14.953 0.403 1 98.56 33 LEU B O 1
ATOM 1896 N N . ILE B 1 34 ? 11.695 16.281 -1.339 1 98.75 34 ILE B N 1
ATOM 1897 C CA . ILE B 1 34 ? 10.352 16.125 -1.884 1 98.75 34 ILE B CA 1
ATOM 1898 C C . ILE B 1 34 ? 10.086 14.648 -2.189 1 98.75 34 ILE B C 1
ATOM 1900 O O . ILE B 1 34 ? 8.992 14.141 -1.93 1 98.75 34 ILE B O 1
ATOM 1904 N N . ARG B 1 35 ? 11.078 13.875 -2.703 1 98.88 35 ARG B N 1
ATOM 1905 C CA . ARG B 1 35 ? 10.875 12.461 -2.982 1 98.88 35 ARG B CA 1
ATOM 1906 C C . ARG B 1 35 ? 10.531 11.695 -1.708 1 98.88 35 ARG B C 1
ATOM 1908 O O . ARG B 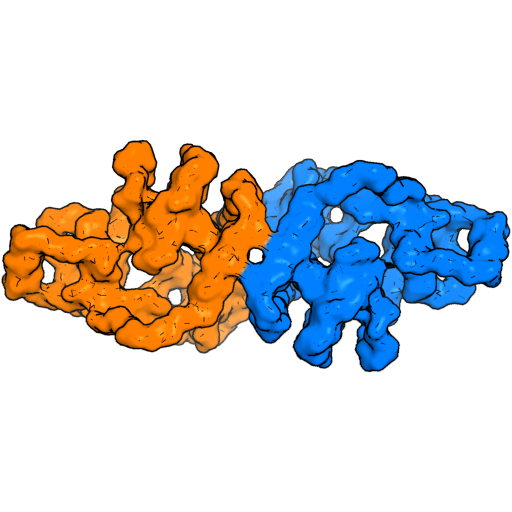1 35 ? 9.734 10.758 -1.738 1 98.88 35 ARG B O 1
ATOM 1915 N N . ASP B 1 36 ? 11.156 12.07 -0.585 1 98.62 36 ASP B N 1
ATOM 1916 C CA . ASP B 1 36 ? 10.875 11.422 0.69 1 98.62 36 ASP B CA 1
ATOM 1917 C C . ASP B 1 36 ? 9.43 11.672 1.124 1 98.62 36 ASP B C 1
ATOM 1919 O O . ASP B 1 36 ? 8.742 10.75 1.57 1 98.62 36 ASP B O 1
ATOM 1923 N N . LEU B 1 37 ? 9.016 12.914 0.948 1 98.75 37 LEU B N 1
ATOM 1924 C CA . LEU B 1 37 ? 7.637 13.273 1.271 1 98.75 37 LEU B CA 1
ATOM 1925 C C . LEU B 1 37 ? 6.656 12.492 0.4 1 98.75 37 LEU B C 1
ATOM 1927 O O . LEU B 1 37 ? 5.645 11.984 0.896 1 98.75 37 LEU B O 1
ATOM 1931 N N . VAL B 1 38 ? 6.969 12.406 -0.879 1 98.88 38 VAL B N 1
ATOM 1932 C CA . VAL B 1 38 ? 6.086 11.68 -1.792 1 98.88 38 VAL B CA 1
ATOM 1933 C C . VAL B 1 38 ? 6.02 10.211 -1.388 1 98.88 38 VAL B C 1
ATOM 1935 O O . VAL B 1 38 ? 4.941 9.609 -1.386 1 98.88 38 VAL B O 1
ATOM 1938 N N . CYS B 1 39 ? 7.156 9.625 -1.018 1 98.81 39 CYS B N 1
ATOM 1939 C CA . CYS B 1 39 ? 7.168 8.25 -0.533 1 98.81 39 CYS B CA 1
ATOM 1940 C C . CYS B 1 39 ? 6.34 8.109 0.739 1 98.81 39 CYS B C 1
ATOM 1942 O O . CYS B 1 39 ? 5.602 7.137 0.903 1 98.81 39 CYS B O 1
ATOM 1944 N N . HIS B 1 40 ? 6.41 9.062 1.6 1 98.44 40 HIS B N 1
ATOM 1945 C CA . HIS B 1 40 ? 5.582 9.102 2.799 1 98.44 40 HIS B CA 1
ATOM 1946 C C . HIS B 1 40 ? 4.098 9.117 2.445 1 98.44 40 HIS B C 1
ATOM 1948 O O . HIS B 1 40 ? 3.293 8.445 3.094 1 98.44 40 HIS B O 1
ATOM 1954 N N . LEU B 1 41 ? 3.756 9.875 1.459 1 98.88 41 LEU B N 1
ATOM 1955 C CA . LEU B 1 41 ? 2.361 9.969 1.041 1 98.88 41 LEU B CA 1
ATOM 1956 C C . LEU B 1 41 ? 1.868 8.625 0.506 1 98.88 41 LEU B C 1
ATOM 1958 O O . LEU B 1 41 ? 0.698 8.281 0.677 1 98.88 41 LEU B O 1
ATOM 1962 N N . ILE B 1 42 ? 2.736 7.855 -0.172 1 98.88 42 ILE B N 1
ATOM 1963 C CA . ILE B 1 42 ? 2.389 6.508 -0.609 1 98.88 42 ILE B CA 1
ATOM 1964 C C . ILE B 1 42 ? 2.043 5.645 0.603 1 98.88 42 ILE B C 1
ATOM 1966 O O . ILE B 1 42 ? 1.026 4.949 0.608 1 98.88 42 ILE B O 1
ATOM 1970 N N . ILE B 1 43 ? 2.826 5.754 1.655 1 98.5 43 ILE B N 1
ATOM 1971 C CA . ILE B 1 43 ? 2.592 5.004 2.887 1 98.5 43 ILE B CA 1
ATOM 1972 C C . ILE B 1 43 ? 1.286 5.469 3.531 1 98.5 43 ILE B C 1
ATOM 1974 O O . ILE B 1 43 ? 0.487 4.648 3.986 1 98.5 43 ILE B O 1
ATOM 1978 N N . ASP B 1 44 ? 1.062 6.766 3.516 1 98.5 44 ASP B N 1
ATOM 1979 C CA . ASP B 1 44 ? -0.172 7.312 4.07 1 98.5 44 ASP B CA 1
ATOM 1980 C C . ASP B 1 44 ? -1.394 6.781 3.328 1 98.5 44 ASP B C 1
ATOM 1982 O O . ASP B 1 44 ? -2.426 6.496 3.939 1 98.5 44 ASP B O 1
ATOM 1986 N N . ALA B 1 45 ? -1.286 6.746 1.998 1 98.88 45 ALA B N 1
ATOM 1987 C CA . ALA B 1 45 ? -2.387 6.223 1.196 1 98.88 45 ALA B CA 1
ATOM 1988 C C . ALA B 1 45 ? -2.662 4.758 1.535 1 98.88 45 ALA B C 1
ATOM 1990 O O . ALA B 1 45 ? -3.82 4.344 1.616 1 98.88 45 ALA B O 1
ATOM 1991 N N . GLN B 1 46 ? -1.611 3.971 1.737 1 98.88 46 GLN B N 1
ATOM 1992 C CA . GLN B 1 46 ? -1.778 2.598 2.207 1 98.88 46 GLN B CA 1
ATOM 1993 C C . GLN B 1 46 ? -2.514 2.559 3.543 1 98.88 46 GLN B C 1
ATOM 1995 O O . GLN B 1 46 ? -3.426 1.752 3.732 1 98.88 46 GLN B O 1
ATOM 2000 N N . ASP B 1 47 ? -2.15 3.438 4.461 1 98.69 47 ASP B N 1
ATOM 2001 C CA . ASP B 1 47 ? -2.77 3.477 5.781 1 98.69 47 ASP B CA 1
ATOM 2002 C C . ASP B 1 47 ? -4.27 3.73 5.68 1 98.69 47 ASP B C 1
ATOM 2004 O O . ASP B 1 47 ? -5.055 3.162 6.441 1 98.69 47 ASP B O 1
ATOM 2008 N N . VAL B 1 48 ? -4.625 4.59 4.75 1 98.94 48 VAL B N 1
ATOM 2009 C CA . VAL B 1 48 ? -6.043 4.867 4.539 1 98.94 48 VAL B CA 1
ATOM 2010 C C . VAL B 1 48 ? -6.754 3.602 4.066 1 98.94 48 VAL B C 1
ATOM 2012 O O . VAL B 1 48 ? -7.797 3.23 4.605 1 98.94 48 VAL B O 1
ATOM 2015 N N . LEU B 1 49 ? -6.176 2.924 3.066 1 98.94 49 LEU B N 1
ATOM 2016 C CA . LEU B 1 49 ? -6.773 1.692 2.557 1 98.94 49 LEU B CA 1
ATOM 2017 C C . LEU B 1 49 ? -6.836 0.627 3.646 1 98.94 49 LEU B C 1
ATOM 2019 O O . LEU B 1 49 ? -7.852 -0.054 3.795 1 98.94 49 LEU B O 1
ATOM 2023 N N . ILE B 1 50 ? -5.789 0.473 4.469 1 98.94 50 ILE B N 1
ATOM 2024 C CA . ILE B 1 50 ? -5.719 -0.498 5.555 1 98.94 50 ILE B CA 1
ATOM 2025 C C . ILE B 1 50 ? -6.809 -0.204 6.582 1 98.94 50 ILE B C 1
ATOM 2027 O O . ILE B 1 50 ? -7.562 -1.1 6.969 1 98.94 50 ILE B O 1
ATOM 2031 N N . THR B 1 51 ? -6.867 1.043 6.965 1 98.94 51 THR B N 1
ATOM 2032 C CA . THR B 1 51 ? -7.801 1.422 8.016 1 98.94 51 THR B CA 1
ATOM 2033 C C . THR B 1 51 ? -9.242 1.223 7.559 1 98.94 51 THR B C 1
ATOM 2035 O O . THR B 1 51 ? -10.062 0.668 8.297 1 98.94 51 THR B O 1
ATOM 2038 N N . LEU B 1 52 ? -9.555 1.601 6.301 1 98.88 52 LEU B N 1
ATOM 2039 C CA . LEU B 1 52 ? -10.922 1.49 5.797 1 98.88 52 LEU B CA 1
ATOM 2040 C C . LEU B 1 52 ? -11.289 0.032 5.551 1 98.88 52 LEU B C 1
ATOM 2042 O O . LEU B 1 52 ? -12.469 -0.295 5.41 1 98.88 52 LEU B O 1
ATOM 2046 N N . ALA B 1 53 ? -10.297 -0.866 5.562 1 98.81 53 ALA B N 1
ATOM 2047 C CA . ALA B 1 53 ? -10.531 -2.305 5.473 1 98.81 53 ALA B CA 1
ATOM 2048 C C . ALA B 1 53 ? -10.523 -2.951 6.855 1 98.81 53 ALA B C 1
ATOM 2050 O O . ALA B 1 53 ? -10.391 -4.172 6.977 1 98.81 53 ALA B O 1
ATOM 2051 N N . THR B 1 54 ? -10.602 -2.203 7.941 1 98.88 54 THR B N 1
ATOM 2052 C CA . THR B 1 54 ? -10.523 -2.729 9.297 1 98.88 54 THR B CA 1
ATOM 2053 C C . THR B 1 54 ? -11.734 -2.299 10.117 1 98.88 54 THR B C 1
ATOM 2055 O O . THR B 1 54 ? -11.602 -1.524 11.07 1 98.88 54 THR B O 1
ATOM 2058 N N . PRO B 1 55 ? -12.906 -2.793 9.789 1 98.69 55 PRO B N 1
ATOM 2059 C CA . PRO B 1 55 ? -14.086 -2.469 10.594 1 98.69 55 PRO B CA 1
ATOM 2060 C C . PRO B 1 55 ? -13.938 -2.891 12.055 1 98.69 55 PRO B C 1
ATOM 2062 O O . PRO B 1 55 ? -13.289 -3.9 12.344 1 98.69 55 PRO B O 1
ATOM 2065 N N . ASP B 1 56 ? -14.391 -2.135 12.875 1 98.56 56 ASP B N 1
ATOM 2066 C CA . ASP B 1 56 ? -14.359 -2.377 14.312 1 98.56 56 ASP B CA 1
ATOM 2067 C C . ASP B 1 56 ? -15.664 -1.918 14.969 1 98.56 56 ASP B C 1
ATOM 2069 O O . ASP B 1 56 ? -15.969 -0.724 14.992 1 98.56 56 ASP B O 1
ATOM 2073 N N . ASP B 1 57 ? -16.406 -2.775 15.555 1 97.12 57 ASP B N 1
ATOM 2074 C CA . ASP B 1 57 ? -17.734 -2.475 16.078 1 97.12 57 ASP B CA 1
ATOM 2075 C C . ASP B 1 57 ? -17.656 -1.918 17.5 1 97.12 57 ASP B C 1
ATOM 2077 O O . ASP B 1 57 ? -18.688 -1.54 18.078 1 97.12 57 ASP B O 1
ATOM 2081 N N . SER B 1 58 ? -16.422 -1.868 18.047 1 98.5 58 SER B N 1
ATOM 2082 C CA . SER B 1 58 ? -16.281 -1.307 19.391 1 98.5 58 SER B CA 1
ATOM 2083 C C . SER B 1 58 ? -16.547 0.195 19.391 1 98.5 58 SER B C 1
ATOM 2085 O O . SER B 1 58 ? -16.5 0.839 18.344 1 98.5 58 SER B O 1
ATOM 2087 N N . PRO B 1 59 ? -16.953 0.764 20.609 1 98.38 59 PRO B N 1
ATOM 2088 C CA . PRO B 1 59 ? -17.156 2.213 20.672 1 98.38 59 PRO B CA 1
ATOM 2089 C C . PRO B 1 59 ? -15.891 2.998 20.328 1 98.38 59 PRO B C 1
ATOM 2091 O O . PRO B 1 59 ? -14.781 2.553 20.625 1 98.38 59 PRO B O 1
ATOM 2094 N N . PRO B 1 60 ? -16.062 4.145 19.672 1 98.69 60 PRO B N 1
ATOM 2095 C CA . PRO B 1 60 ? -14.883 4.961 19.359 1 98.69 60 PRO B CA 1
ATOM 2096 C C . PRO B 1 60 ? -14.086 5.352 20.594 1 98.69 60 PRO B C 1
ATOM 2098 O O . PRO B 1 60 ? -14.664 5.684 21.625 1 98.69 60 PRO B O 1
ATOM 2101 N N . THR B 1 61 ? -12.773 5.258 20.469 1 98.88 61 THR B N 1
ATOM 2102 C CA . THR B 1 61 ? -11.867 5.645 21.547 1 98.88 61 THR B CA 1
ATOM 2103 C C . THR B 1 61 ? -11.164 6.961 21.219 1 98.88 61 THR B C 1
ATOM 2105 O O . THR B 1 61 ? -10.555 7.578 22.094 1 98.88 61 THR B O 1
ATOM 2108 N N . ARG B 1 62 ? -11.195 7.383 19.969 1 98.75 62 ARG B N 1
ATOM 2109 C CA . ARG B 1 62 ? -10.617 8.625 19.469 1 98.75 62 ARG B CA 1
ATOM 2110 C C . ARG B 1 62 ? -11.562 9.312 18.484 1 98.75 62 ARG B C 1
ATOM 2112 O O . ARG B 1 62 ? -12.523 8.703 18.016 1 98.75 62 ARG B O 1
ATOM 2119 N N . ASN B 1 63 ? -11.383 10.555 18.281 1 98.62 63 ASN B N 1
ATOM 2120 C CA . ASN B 1 63 ? -12.008 11.328 17.219 1 98.62 63 ASN B CA 1
ATOM 2121 C C . ASN B 1 63 ? -10.969 12.102 16.406 1 98.62 63 ASN B C 1
ATOM 2123 O O . ASN B 1 63 ? -9.766 11.867 16.547 1 98.62 63 ASN B O 1
ATOM 2127 N N . ALA B 1 64 ? -11.367 13.016 15.547 1 98.56 64 ALA B N 1
ATOM 2128 C CA . ALA B 1 64 ? -10.445 13.703 14.648 1 98.56 64 ALA B CA 1
ATOM 2129 C C . ALA B 1 64 ? -9.422 14.523 15.43 1 98.56 64 ALA B C 1
ATOM 2131 O O . ALA B 1 64 ? -8.297 14.719 14.977 1 98.56 64 ALA B O 1
ATOM 2132 N N . VAL B 1 65 ? -9.797 15.016 16.594 1 98.62 65 VAL B N 1
ATOM 2133 C CA . VAL B 1 65 ? -8.93 15.844 17.422 1 98.62 65 VAL B CA 1
ATOM 2134 C C . VAL B 1 65 ? -7.973 14.945 18.219 1 98.62 65 VAL B C 1
ATOM 2136 O O . VAL B 1 65 ? -6.754 15.133 18.156 1 98.62 65 VAL B O 1
ATOM 2139 N N . THR B 1 66 ? -8.539 13.914 18.828 1 98.5 66 THR B N 1
ATOM 2140 C CA . THR B 1 66 ? -7.777 13.109 19.781 1 98.5 66 THR B CA 1
ATOM 2141 C C . THR B 1 66 ? -7.004 12.016 19.062 1 98.5 66 THR B C 1
ATOM 2143 O O . THR B 1 66 ? -6.246 11.266 19.672 1 98.5 66 THR B O 1
ATOM 2146 N N . TYR B 1 67 ? -7.215 11.914 17.781 1 98.44 67 TYR B N 1
ATOM 2147 C CA . TYR B 1 67 ? -6.402 11.031 16.953 1 98.44 67 TYR B CA 1
ATOM 2148 C C . TYR B 1 67 ? -4.918 11.352 17.094 1 98.44 67 TYR B C 1
ATOM 2150 O O . TYR B 1 67 ? -4.074 10.453 17.062 1 98.44 67 TYR B O 1
ATOM 2158 N N . TRP B 1 68 ? -4.645 12.617 17.234 1 97.38 68 TRP B N 1
ATOM 2159 C CA . TRP B 1 68 ? -3.273 13.109 17.203 1 97.38 68 TRP B CA 1
ATOM 2160 C C . TRP B 1 68 ? -2.668 13.094 18.609 1 97.38 68 TRP B C 1
ATOM 2162 O O . TRP B 1 68 ? -3.305 13.523 19.578 1 97.38 68 TRP B O 1
ATOM 2172 N N . GLU B 1 69 ? -1.527 12.516 18.672 1 94.56 69 GLU B N 1
ATOM 2173 C CA . GLU B 1 69 ? -0.706 12.758 19.859 1 94.56 69 GLU B CA 1
ATOM 2174 C C . GLU B 1 69 ? 0.011 14.102 19.781 1 94.56 69 GLU B C 1
ATOM 2176 O O . GLU B 1 69 ? 0.604 14.43 18.75 1 94.56 69 GLU B O 1
ATOM 2181 N N . VAL B 1 70 ? 0.006 14.836 20.844 1 94.56 70 VAL B N 1
ATOM 2182 C CA . VAL B 1 70 ? 0.513 16.203 20.828 1 94.56 70 VAL B CA 1
ATOM 2183 C C . VAL B 1 70 ? 1.75 16.312 21.719 1 94.56 70 VAL B C 1
ATOM 2185 O O . VAL B 1 70 ? 1.742 15.844 22.859 1 94.56 70 VAL B O 1
ATOM 2188 N N . ALA B 1 71 ? 2.783 16.812 21.109 1 90.75 71 ALA B N 1
ATOM 2189 C CA . ALA B 1 71 ? 3.988 17.141 21.859 1 90.75 71 ALA B CA 1
ATOM 2190 C C . ALA B 1 71 ? 4.316 18.625 21.734 1 90.75 71 ALA B C 1
ATOM 2192 O O . ALA B 1 71 ? 4.051 19.25 20.703 1 90.75 71 ALA B O 1
ATOM 2193 N N . GLU B 1 72 ? 4.891 19.172 22.766 1 83.56 72 GLU B N 1
ATOM 2194 C CA . GLU B 1 72 ? 5.246 20.594 22.766 1 83.56 72 GLU B CA 1
ATOM 2195 C C . GLU B 1 72 ? 6.691 20.797 22.328 1 83.56 72 GLU B C 1
ATOM 2197 O O . GLU B 1 72 ? 7.137 21.938 22.156 1 83.56 72 GLU B O 1
ATOM 2202 N N . ALA B 1 73 ? 7.391 19.719 22.266 1 79.62 73 ALA B N 1
ATOM 2203 C CA . ALA B 1 73 ? 8.766 19.781 21.781 1 79.62 73 ALA B CA 1
ATOM 2204 C C . ALA B 1 73 ? 9.062 18.641 20.828 1 79.62 73 ALA B C 1
ATOM 2206 O O . ALA B 1 73 ? 8.422 17.578 20.891 1 79.62 73 ALA B O 1
ATOM 2207 N N . LEU B 1 74 ? 9.852 19.094 19.828 1 71 74 LEU B N 1
ATOM 2208 C CA . LEU B 1 74 ? 10.32 18 18.984 1 71 74 LEU B CA 1
ATOM 2209 C C . LEU B 1 74 ? 11.141 17 19.797 1 71 74 LEU B C 1
ATOM 2211 O O . LEU B 1 74 ? 11.883 17.391 20.703 1 71 74 LEU B O 1
ATOM 2215 N N . PRO B 1 75 ? 10.719 15.758 19.672 1 59.06 75 PRO B N 1
ATOM 2216 C CA . PRO B 1 75 ? 11.57 14.828 20.422 1 59.06 75 PRO B CA 1
ATOM 2217 C C . PRO B 1 75 ? 13.062 15.109 20.25 1 59.06 75 PRO B C 1
ATOM 2219 O O . PRO B 1 75 ? 13.5 15.422 19.141 1 59.06 75 PRO B O 1
ATOM 2222 N N . PRO B 1 76 ? 13.703 15.617 21.391 1 56.03 76 PRO B N 1
ATOM 2223 C CA . PRO B 1 76 ? 15.125 15.945 21.266 1 56.03 76 PRO B CA 1
ATOM 2224 C C . PRO B 1 76 ? 15.844 15.055 20.25 1 56.03 76 PRO B C 1
ATOM 2226 O O . PRO B 1 76 ? 15.672 15.227 19.047 1 56.03 76 PRO B O 1
ATOM 2229 N N . ASP B 1 77 ? 17.016 14.359 20.875 1 49.25 77 ASP B N 1
ATOM 2230 C CA . ASP B 1 77 ? 17.844 13.438 20.125 1 49.25 77 ASP B CA 1
ATOM 2231 C C . ASP B 1 77 ? 17.016 12.305 19.516 1 49.25 77 ASP B C 1
ATOM 2233 O O . ASP B 1 77 ? 17.047 11.18 20.016 1 49.25 77 ASP B O 1
ATOM 2237 N N . ASP B 1 78 ? 15.859 12.484 19.328 1 49.34 78 ASP B N 1
ATOM 2238 C CA . ASP B 1 78 ? 14.914 11.391 19.109 1 49.34 78 ASP B CA 1
ATOM 2239 C C . ASP B 1 78 ? 15.359 10.5 17.953 1 49.34 78 ASP B C 1
ATOM 2241 O O . ASP B 1 78 ? 15.641 10.992 16.859 1 49.34 78 ASP B O 1
ATOM 2245 N N . PRO B 1 79 ? 15.977 9.43 18.375 1 51.53 79 PRO B N 1
ATOM 2246 C CA . PRO B 1 79 ? 16.281 8.477 17.312 1 51.53 79 PRO B CA 1
ATOM 2247 C C . PRO B 1 79 ? 15.281 8.523 16.156 1 51.53 79 PRO B C 1
ATOM 2249 O O . PRO B 1 79 ? 14.094 8.797 16.391 1 51.53 79 PRO B O 1
ATOM 2252 N N . VAL B 1 80 ? 15.789 9.023 15.055 1 61.69 80 VAL B N 1
ATOM 2253 C CA . VAL B 1 80 ? 14.984 8.984 13.836 1 61.69 80 VAL B CA 1
ATOM 2254 C C . VAL B 1 80 ? 13.992 7.828 13.898 1 61.69 80 VAL B C 1
ATOM 2256 O O . VAL B 1 80 ? 14.375 6.688 14.188 1 61.69 80 VAL B O 1
ATOM 2259 N N . ASP B 1 81 ? 12.719 8.156 13.992 1 79 81 ASP B N 1
ATOM 2260 C CA . ASP B 1 81 ? 11.68 7.145 13.828 1 79 81 ASP B CA 1
ATOM 2261 C C . ASP B 1 81 ? 12.047 6.145 12.742 1 79 81 ASP B C 1
ATOM 2263 O O . ASP B 1 81 ? 12.328 6.531 11.602 1 79 81 ASP B O 1
ATOM 2267 N N . PRO B 1 82 ? 12.383 4.914 13.211 1 81.38 82 PRO B N 1
ATOM 2268 C CA . PRO B 1 82 ? 12.805 3.893 12.25 1 81.38 82 PRO B CA 1
ATOM 2269 C C . PRO B 1 82 ? 11.945 3.895 10.984 1 81.38 82 PRO B C 1
ATOM 2271 O O . PRO B 1 82 ? 12.461 3.65 9.891 1 81.38 82 PRO B O 1
ATOM 2274 N N . LEU B 1 83 ? 10.758 4.246 11.141 1 86.75 83 LEU B N 1
ATOM 2275 C CA . LEU B 1 83 ? 9.875 4.25 9.977 1 86.75 83 LEU B CA 1
ATOM 2276 C C . LEU B 1 83 ? 10.148 5.457 9.086 1 86.75 83 LEU B C 1
ATOM 2278 O O . LEU B 1 83 ? 10.047 5.371 7.863 1 86.75 83 LEU B O 1
ATOM 2282 N N . SER B 1 84 ? 10.547 6.574 9.766 1 89.81 84 SER B N 1
ATOM 2283 C CA . SER B 1 84 ? 10.938 7.754 8.992 1 89.81 84 SER B CA 1
ATOM 2284 C C . SER B 1 84 ? 12.227 7.496 8.211 1 89.81 84 SER B C 1
ATOM 2286 O O . SER B 1 84 ? 12.336 7.895 7.055 1 89.81 84 SER B O 1
ATOM 2288 N N . ALA B 1 85 ? 13.148 6.828 8.867 1 93.56 85 ALA B N 1
ATOM 2289 C CA . ALA B 1 85 ? 14.398 6.488 8.195 1 93.56 85 ALA B CA 1
ATOM 2290 C C . ALA B 1 85 ? 14.156 5.52 7.043 1 93.56 85 ALA B C 1
ATOM 2292 O O . ALA B 1 85 ? 14.766 5.648 5.977 1 93.56 85 ALA B O 1
ATOM 2293 N N . LEU B 1 86 ? 13.258 4.578 7.262 1 96.38 86 LEU B N 1
ATOM 2294 C CA . LEU B 1 86 ? 12.906 3.639 6.203 1 96.38 86 LEU B CA 1
ATOM 2295 C C . LEU B 1 86 ? 12.297 4.363 5.008 1 96.38 86 LEU B C 1
ATOM 2297 O O . LEU B 1 86 ? 12.617 4.062 3.859 1 96.38 86 LEU B O 1
ATOM 2301 N N . THR B 1 87 ? 11.445 5.336 5.305 1 96.88 87 THR B N 1
ATOM 2302 C CA . THR B 1 87 ? 10.797 6.098 4.242 1 96.88 87 THR B CA 1
ATOM 2303 C C . THR B 1 87 ? 11.836 6.746 3.334 1 96.88 87 THR B C 1
ATOM 2305 O O . THR B 1 87 ? 11.711 6.703 2.109 1 96.88 87 THR B O 1
ATOM 2308 N N . VAL B 1 88 ? 12.859 7.285 3.912 1 97.56 88 VAL B N 1
ATOM 2309 C CA . VAL B 1 88 ? 13.906 7.961 3.156 1 97.56 88 VAL B CA 1
ATOM 2310 C C . VAL B 1 88 ? 14.672 6.941 2.307 1 97.56 88 VAL B C 1
ATOM 2312 O O . VAL B 1 88 ? 14.953 7.195 1.134 1 97.56 88 VAL B O 1
ATOM 2315 N N . ARG B 1 89 ? 14.93 5.77 2.863 1 98.12 89 ARG B N 1
ATOM 2316 C CA . ARG B 1 89 ? 15.641 4.734 2.115 1 98.12 89 ARG B CA 1
ATOM 2317 C C . ARG B 1 89 ? 14.781 4.219 0.96 1 98.12 89 ARG B C 1
ATOM 2319 O O . ARG B 1 89 ? 15.289 4.02 -0.148 1 98.12 89 ARG B O 1
ATOM 2326 N N . LEU B 1 90 ? 13.531 4.043 1.21 1 98.62 90 LEU B N 1
ATOM 2327 C CA . LEU B 1 90 ? 12.633 3.572 0.162 1 98.62 90 LEU B CA 1
ATOM 2328 C C . LEU B 1 90 ? 12.523 4.598 -0.961 1 98.62 90 LEU B C 1
ATOM 2330 O O . LEU B 1 90 ? 12.578 4.238 -2.141 1 98.62 90 LEU B O 1
ATOM 2334 N N . ALA B 1 91 ? 12.414 5.828 -0.561 1 98.62 91 ALA B N 1
ATOM 2335 C CA . ALA B 1 91 ? 12.32 6.891 -1.558 1 98.62 91 ALA B CA 1
ATOM 2336 C C . ALA B 1 91 ? 13.531 6.879 -2.488 1 98.62 91 ALA B C 1
ATOM 2338 O O . ALA B 1 91 ? 13.383 6.969 -3.709 1 98.62 91 ALA B O 1
ATOM 2339 N N . ALA B 1 92 ? 14.664 6.73 -1.927 1 98.12 92 ALA B N 1
ATOM 2340 C CA . ALA B 1 92 ? 15.898 6.711 -2.703 1 98.12 92 ALA B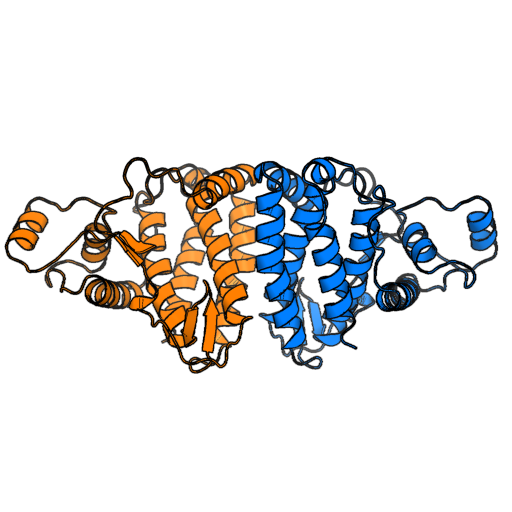 CA 1
ATOM 2341 C C . ALA B 1 92 ? 15.945 5.5 -3.631 1 98.12 92 ALA B C 1
ATOM 2343 O O . ALA B 1 92 ? 16.469 5.586 -4.746 1 98.12 92 ALA B O 1
ATOM 2344 N N . ALA B 1 93 ? 15.344 4.434 -3.242 1 98.38 93 ALA B N 1
ATOM 2345 C CA . ALA B 1 93 ? 15.414 3.176 -3.979 1 98.38 93 ALA B CA 1
ATOM 2346 C C . ALA B 1 93 ? 14.57 3.236 -5.25 1 98.38 93 ALA B C 1
ATOM 2348 O O . ALA B 1 93 ? 14.781 2.445 -6.176 1 98.38 93 ALA B O 1
ATOM 2349 N N . TYR B 1 94 ? 13.656 4.156 -5.305 1 97.94 94 TYR B N 1
ATOM 2350 C CA . TYR B 1 94 ? 12.867 4.285 -6.523 1 97.94 94 TYR B CA 1
ATOM 2351 C C . TYR B 1 94 ? 13.742 4.695 -7.699 1 97.94 94 TYR B C 1
ATOM 2353 O O . TYR B 1 94 ? 13.516 4.258 -8.828 1 97.94 94 TYR B O 1
ATOM 2361 N N . GLY B 1 95 ? 14.719 5.566 -7.387 1 95.12 95 GLY B N 1
ATOM 2362 C CA . GLY B 1 95 ? 15.648 6.004 -8.422 1 95.12 95 GLY B CA 1
ATOM 2363 C C . GLY B 1 95 ? 15.039 6.996 -9.391 1 95.12 95 GLY B C 1
ATOM 2364 O O . GLY B 1 95 ? 15.461 8.148 -9.461 1 95.12 95 GLY B O 1
ATOM 2365 N N . ASP B 1 96 ? 13.953 6.637 -10.031 1 95.44 96 ASP B N 1
ATOM 2366 C CA . ASP B 1 96 ? 13.219 7.414 -11.031 1 95.44 96 ASP B CA 1
ATOM 2367 C C . ASP B 1 96 ? 11.953 8.023 -10.43 1 95.44 96 ASP B C 1
ATOM 2369 O O . ASP B 1 96 ? 11.023 7.309 -10.07 1 95.44 96 ASP B O 1
ATOM 2373 N N . PRO B 1 97 ? 11.891 9.391 -10.422 1 97.12 97 PRO B N 1
ATOM 2374 C CA . PRO B 1 97 ? 10.727 10.055 -9.836 1 97.12 97 PRO B CA 1
ATOM 2375 C C . PRO B 1 97 ? 9.414 9.648 -10.508 1 97.12 97 PRO B C 1
ATOM 2377 O O . PRO B 1 97 ? 8.359 9.672 -9.867 1 97.12 97 PRO B O 1
ATOM 2380 N N . SER B 1 98 ? 9.492 9.305 -11.75 1 96.81 98 SER B N 1
ATOM 2381 C CA . SER B 1 98 ? 8.273 8.906 -12.445 1 96.81 98 SER B CA 1
ATOM 2382 C C . SER B 1 98 ? 7.656 7.664 -11.82 1 96.81 98 SER B C 1
ATOM 2384 O O . SER B 1 98 ? 6.438 7.488 -11.844 1 96.81 98 SER B O 1
ATOM 2386 N N . LEU B 1 99 ? 8.484 6.793 -11.227 1 97.12 99 LEU B N 1
ATOM 2387 C CA . LEU B 1 99 ? 7.977 5.602 -10.555 1 97.12 99 LEU B CA 1
ATOM 2388 C C . LEU B 1 99 ? 7.293 5.965 -9.242 1 97.12 99 LEU B C 1
ATOM 2390 O O . LEU B 1 99 ? 6.301 5.34 -8.859 1 97.12 99 LEU B O 1
ATOM 2394 N N . LEU B 1 100 ? 7.82 6.984 -8.57 1 97.94 100 LEU B N 1
ATOM 2395 C CA . LEU B 1 100 ? 7.156 7.508 -7.379 1 97.94 100 LEU B CA 1
ATOM 2396 C C . LEU B 1 100 ? 5.793 8.086 -7.727 1 97.94 100 LEU B C 1
ATOM 2398 O O . LEU B 1 100 ? 4.801 7.809 -7.047 1 97.94 100 LEU B O 1
ATOM 2402 N N . LYS B 1 101 ? 5.809 8.891 -8.797 1 98.06 101 LYS B N 1
ATOM 2403 C CA . LYS B 1 101 ? 4.551 9.484 -9.242 1 98.06 101 LYS B CA 1
ATOM 2404 C C . LYS B 1 101 ? 3.525 8.414 -9.602 1 98.06 101 LYS B C 1
ATOM 2406 O O . LYS B 1 101 ? 2.361 8.508 -9.211 1 98.06 101 LYS B O 1
ATOM 2411 N N . PHE B 1 102 ? 3.98 7.438 -10.32 1 97.44 102 PHE B N 1
ATOM 2412 C CA . PHE B 1 102 ? 3.107 6.352 -10.758 1 97.44 102 PHE B CA 1
ATOM 2413 C C . PHE B 1 102 ? 2.512 5.625 -9.555 1 97.44 102 PHE B C 1
ATOM 2415 O O . PHE B 1 102 ? 1.305 5.383 -9.508 1 97.44 102 PHE B O 1
ATOM 2422 N N . HIS B 1 103 ? 3.379 5.254 -8.602 1 98.38 103 HIS B N 1
ATOM 2423 C CA . HIS B 1 103 ? 2.928 4.5 -7.438 1 98.38 103 HIS B CA 1
ATOM 2424 C C . HIS B 1 103 ? 1.958 5.324 -6.594 1 98.38 103 HIS B C 1
ATOM 2426 O O . HIS B 1 103 ? 0.936 4.809 -6.137 1 98.38 103 HIS B O 1
ATOM 2432 N N . LEU B 1 104 ? 2.266 6.609 -6.418 1 98.88 104 LEU B N 1
ATOM 2433 C CA . LEU B 1 104 ? 1.353 7.473 -5.68 1 98.88 104 LEU B CA 1
ATOM 2434 C C . LEU B 1 104 ? 0.009 7.586 -6.391 1 98.88 104 LEU B C 1
ATOM 2436 O O . LEU B 1 104 ? -1.043 7.559 -5.75 1 98.88 104 LEU B O 1
ATOM 2440 N N . ASP B 1 105 ? 0.048 7.777 -7.676 1 98.5 105 ASP B N 1
ATOM 2441 C CA . ASP B 1 105 ? -1.204 7.875 -8.414 1 98.5 105 ASP B CA 1
ATOM 2442 C C . ASP B 1 105 ? -2.051 6.617 -8.234 1 98.5 105 ASP B C 1
ATOM 2444 O O . ASP B 1 105 ? -3.26 6.703 -8.008 1 98.5 105 ASP B O 1
ATOM 2448 N N . ASP B 1 106 ? -1.409 5.457 -8.312 1 98.25 106 ASP B N 1
ATOM 2449 C CA . ASP B 1 106 ? -2.107 4.18 -8.242 1 98.25 106 ASP B CA 1
ATOM 2450 C C . ASP B 1 106 ? -2.727 3.971 -6.859 1 98.25 106 ASP B C 1
ATOM 2452 O O . ASP B 1 106 ? -3.949 4.027 -6.707 1 98.25 106 ASP B O 1
ATOM 2456 N N . VAL B 1 107 ? -1.9 3.963 -5.793 1 98.81 107 VAL B N 1
ATOM 2457 C CA . VAL B 1 107 ? -2.387 3.678 -4.445 1 98.81 107 VAL B CA 1
ATOM 2458 C C . VAL B 1 107 ? -3.143 4.887 -3.902 1 98.81 107 VAL B C 1
ATOM 2460 O O . VAL B 1 107 ? -4.125 4.734 -3.17 1 98.81 107 VAL B O 1
ATOM 2463 N N . GLY B 1 108 ? -2.705 6.07 -4.312 1 98.88 108 GLY B N 1
ATOM 2464 C CA . GLY B 1 108 ? -3.363 7.281 -3.85 1 98.88 108 GLY B CA 1
ATOM 2465 C C . GLY B 1 108 ? -4.773 7.438 -4.383 1 98.88 108 GLY B C 1
ATOM 2466 O O . GLY B 1 108 ? -5.688 7.793 -3.641 1 98.88 108 GLY B O 1
ATOM 2467 N N . SER B 1 109 ? -4.969 7.18 -5.688 1 98.69 109 SER B N 1
ATOM 2468 C CA . SER B 1 109 ? -6.309 7.277 -6.258 1 98.69 109 SER B CA 1
ATOM 2469 C C . SER B 1 109 ? -7.254 6.254 -5.633 1 98.69 109 SER B C 1
ATOM 2471 O O . SER B 1 109 ? -8.43 6.547 -5.395 1 98.69 109 SER B O 1
ATOM 2473 N N . ALA B 1 110 ? -6.723 5.105 -5.328 1 98.88 110 ALA B N 1
ATOM 2474 C CA . ALA B 1 110 ? -7.523 4.066 -4.684 1 98.88 110 ALA B CA 1
ATOM 2475 C C . ALA B 1 110 ? -7.957 4.496 -3.287 1 98.88 110 ALA B C 1
ATOM 2477 O O . ALA B 1 110 ? -9.094 4.246 -2.879 1 98.88 110 ALA B O 1
ATOM 2478 N N . ALA B 1 111 ? -7.035 5.117 -2.535 1 98.94 111 ALA B N 1
ATOM 2479 C CA . ALA B 1 111 ? -7.383 5.633 -1.213 1 98.94 111 ALA B CA 1
ATOM 2480 C C . ALA B 1 111 ? -8.516 6.652 -1.298 1 98.94 111 ALA B C 1
ATOM 2482 O O . ALA B 1 111 ? -9.422 6.656 -0.461 1 98.94 111 ALA B O 1
ATOM 2483 N N . GLY B 1 112 ? -8.438 7.523 -2.311 1 98.81 112 GLY B N 1
ATOM 2484 C CA . GLY B 1 112 ? -9.516 8.477 -2.535 1 98.81 112 GLY B CA 1
ATOM 2485 C C . GLY B 1 112 ? -10.844 7.809 -2.828 1 98.81 112 GLY B C 1
ATOM 2486 O O . GLY B 1 112 ? -11.875 8.195 -2.27 1 98.81 112 GLY B O 1
ATOM 2487 N N . ARG B 1 113 ? -10.883 6.785 -3.688 1 98.69 113 ARG B N 1
ATOM 2488 C CA . ARG B 1 113 ? -12.102 6.062 -4.02 1 98.69 113 ARG B CA 1
ATOM 2489 C C . ARG B 1 113 ? -12.672 5.359 -2.793 1 98.69 113 ARG B C 1
ATOM 2491 O O . ARG B 1 113 ? -13.883 5.422 -2.543 1 98.69 113 ARG B O 1
ATOM 2498 N N . ALA B 1 114 ? -11.766 4.699 -2.062 1 98.75 114 ALA B N 1
ATOM 2499 C CA . ALA B 1 114 ? -12.211 3.986 -0.867 1 98.75 114 ALA B CA 1
ATOM 2500 C C . ALA B 1 114 ? -12.867 4.938 0.128 1 98.75 114 ALA B C 1
ATOM 2502 O O . ALA B 1 114 ? -13.891 4.609 0.73 1 98.75 114 ALA B O 1
ATOM 2503 N N . ALA B 1 115 ? -12.266 6.066 0.302 1 98.81 115 ALA B N 1
ATOM 2504 C CA . ALA B 1 115 ? -12.82 7.07 1.207 1 98.81 115 ALA B CA 1
ATOM 2505 C C . ALA B 1 115 ? -14.211 7.512 0.752 1 98.81 115 ALA B C 1
ATOM 2507 O O . ALA B 1 115 ? -15.117 7.648 1.57 1 98.81 115 ALA B O 1
ATOM 2508 N N . ALA B 1 116 ? -14.344 7.723 -0.532 1 98.38 116 ALA B N 1
ATOM 2509 C CA . ALA B 1 116 ? -15.609 8.188 -1.092 1 98.38 116 ALA B CA 1
ATOM 2510 C C . ALA B 1 116 ? -16.703 7.137 -0.926 1 98.38 116 ALA B C 1
ATOM 2512 O O . ALA B 1 116 ? -17.875 7.473 -0.78 1 98.38 116 ALA B O 1
ATOM 2513 N N . LEU B 1 117 ? -16.328 5.883 -0.904 1 97.38 117 LEU B N 1
ATOM 2514 C CA . LEU B 1 117 ? -17.281 4.77 -0.867 1 97.38 117 LEU B CA 1
ATOM 2515 C C . LEU B 1 117 ? -17.656 4.422 0.57 1 97.38 117 LEU B C 1
ATOM 2517 O O . LEU B 1 117 ? -18.641 3.732 0.808 1 97.38 117 LEU B O 1
ATOM 2521 N N . ALA B 1 118 ? -16.875 4.859 1.556 1 98.12 118 ALA B N 1
ATOM 2522 C CA . ALA B 1 118 ? -17.031 4.434 2.945 1 98.12 118 ALA B CA 1
ATOM 2523 C C . ALA B 1 118 ? -18.219 5.113 3.6 1 98.12 118 ALA B C 1
ATOM 2525 O O . ALA B 1 118 ? -18.5 6.285 3.334 1 98.12 118 ALA B O 1
ATOM 2526 N N . ASP B 1 119 ? -18.984 4.41 4.445 1 98.12 119 ASP B N 1
ATOM 2527 C CA . ASP B 1 119 ? -20.031 4.973 5.301 1 98.12 119 ASP B CA 1
ATOM 2528 C C . ASP B 1 119 ? -19.422 5.824 6.414 1 98.12 119 ASP B C 1
ATOM 2530 O O . ASP B 1 119 ? -18.719 5.309 7.285 1 98.12 119 ASP B O 1
ATOM 2534 N N . PRO B 1 120 ? -19.641 7.117 6.395 1 98.19 120 PRO B N 1
ATOM 2535 C CA . PRO B 1 120 ? -19.031 8.008 7.379 1 98.19 120 PRO B CA 1
ATOM 2536 C C . PRO B 1 120 ? -19.328 7.609 8.82 1 98.19 120 PRO B C 1
ATOM 2538 O O . PRO B 1 120 ? -18.578 7.953 9.734 1 98.19 120 PRO B O 1
ATOM 2541 N N . GLU B 1 121 ? -20.406 6.867 9.031 1 98.31 121 GLU B N 1
ATOM 2542 C CA . GLU B 1 121 ? -20.797 6.512 10.383 1 98.31 121 GLU B CA 1
ATOM 2543 C C . GLU B 1 121 ? -20.219 5.164 10.797 1 98.31 121 GLU B C 1
ATOM 2545 O O . GLU B 1 121 ? -20.281 4.781 11.969 1 98.31 121 GLU B O 1
ATOM 2550 N N . ALA B 1 122 ? -19.656 4.422 9.844 1 98.62 122 ALA B N 1
ATOM 2551 C CA . ALA B 1 122 ? -19 3.16 10.18 1 98.62 122 ALA B CA 1
ATOM 2552 C C . ALA B 1 122 ? -17.797 3.391 11.094 1 98.62 122 ALA B C 1
ATOM 2554 O O . ALA B 1 122 ? -17.266 4.5 11.156 1 98.62 122 ALA B O 1
ATOM 2555 N N . ARG B 1 123 ? -17.422 2.41 11.844 1 98.81 123 ARG B N 1
ATOM 2556 C CA . ARG B 1 123 ? -16.266 2.496 12.734 1 98.81 123 ARG B CA 1
ATOM 2557 C C . ARG B 1 123 ? -15.117 1.633 12.234 1 98.81 123 ARG B C 1
ATOM 2559 O O . ARG B 1 123 ? -15.344 0.54 11.703 1 98.81 123 ARG B O 1
ATOM 2566 N N . VAL B 1 124 ? -13.906 2.088 12.422 1 98.94 124 VAL B N 1
ATOM 2567 C CA . VAL B 1 124 ? -12.711 1.423 11.922 1 98.94 124 VAL B CA 1
ATOM 2568 C C . VAL B 1 124 ? -11.625 1.442 13 1 98.94 124 VAL B C 1
ATOM 2570 O O . VAL B 1 124 ? -11.625 2.314 13.867 1 98.94 124 VAL B O 1
ATOM 2573 N N . GLY B 1 125 ? -10.812 0.438 12.906 1 98.81 125 GLY B N 1
ATOM 2574 C CA . GLY B 1 125 ? -9.695 0.337 13.82 1 98.81 125 GLY B CA 1
ATOM 2575 C C . GLY B 1 125 ? -8.375 0.74 13.195 1 98.81 125 GLY B C 1
ATOM 2576 O O . GLY B 1 125 ? -8.086 0.378 12.055 1 98.81 125 GLY B O 1
ATOM 2577 N N . THR B 1 126 ? -7.539 1.486 13.883 1 98.19 126 THR B N 1
ATOM 2578 C CA . THR B 1 126 ? -6.172 1.841 13.516 1 98.19 126 THR B CA 1
ATOM 2579 C C . THR B 1 126 ? -5.363 2.232 14.742 1 98.19 126 THR B C 1
ATOM 2581 O O . THR B 1 126 ? -5.891 2.855 15.672 1 98.19 126 THR B O 1
ATOM 2584 N N . ARG B 1 127 ? -4.09 1.809 14.781 1 96.12 127 ARG B N 1
ATOM 2585 C CA . ARG B 1 127 ? -3.158 2.15 15.852 1 96.12 127 ARG B CA 1
ATOM 2586 C C . ARG B 1 127 ? -3.713 1.739 17.219 1 96.12 127 ARG B C 1
ATOM 2588 O O . ARG B 1 127 ? -3.539 2.455 18.203 1 96.12 127 ARG B O 1
ATOM 2595 N N . GLY B 1 128 ? -4.469 0.667 17.266 1 97.12 128 GLY B N 1
ATOM 2596 C CA . GLY B 1 128 ? -5.035 0.174 18.516 1 97.12 128 GLY B CA 1
ATOM 2597 C C . GLY B 1 128 ? -6.215 0.997 19 1 97.12 128 GLY B C 1
ATOM 2598 O O . GLY B 1 128 ? -6.645 0.86 20.141 1 97.12 128 GLY B O 1
ATOM 2599 N N . GLN B 1 129 ? -6.75 1.957 18.172 1 98.62 129 GLN B N 1
ATOM 2600 C CA . GLN B 1 129 ? -7.875 2.826 18.5 1 98.62 129 GLN B CA 1
ATOM 2601 C C . GLN B 1 129 ? -9.039 2.602 17.547 1 98.62 129 GLN B C 1
ATOM 2603 O O . GLN B 1 129 ? -8.875 1.972 16.5 1 98.62 129 GLN B O 1
ATOM 2608 N N . VAL B 1 130 ? -10.164 3.066 17.953 1 98.88 130 VAL B N 1
ATOM 2609 C CA . VAL B 1 130 ? -11.367 2.988 17.141 1 98.88 130 VAL B CA 1
ATOM 2610 C C . VAL B 1 130 ? -11.898 4.395 16.859 1 98.88 130 VAL B C 1
ATOM 2612 O O . VAL B 1 130 ? -11.969 5.227 17.766 1 98.88 130 VAL B O 1
ATOM 2615 N N . LEU B 1 131 ? -12.18 4.676 15.609 1 98.88 131 LEU B N 1
ATOM 2616 C CA . LEU B 1 131 ? -12.766 5.941 15.18 1 98.88 131 LEU B CA 1
ATOM 2617 C C . LEU B 1 131 ? -13.938 5.699 14.227 1 98.88 131 LEU B C 1
ATOM 2619 O O . LEU B 1 131 ? -14 4.656 13.57 1 98.88 131 LEU B O 1
ATOM 2623 N N . THR B 1 132 ? -14.891 6.707 14.195 1 98.81 132 THR B N 1
ATOM 2624 C CA . THR B 1 132 ? -15.758 6.711 13.023 1 98.81 132 THR B CA 1
ATOM 2625 C C . THR B 1 132 ? -14.961 7.016 11.758 1 98.81 132 THR B C 1
ATOM 2627 O O . THR B 1 132 ? -13.93 7.691 11.812 1 98.81 132 THR B O 1
ATOM 2630 N N . VAL B 1 133 ? -15.383 6.543 10.617 1 98.81 133 VAL B N 1
ATOM 2631 C CA . VAL B 1 133 ? -14.766 6.863 9.336 1 98.81 133 VAL B CA 1
ATOM 2632 C C . VAL B 1 133 ? -14.703 8.375 9.156 1 98.81 133 VAL B C 1
ATOM 2634 O O . VAL B 1 133 ? -13.688 8.914 8.711 1 98.81 133 VAL B O 1
ATOM 2637 N N . ARG B 1 134 ? -15.742 9.078 9.523 1 98.62 134 ARG B N 1
ATOM 2638 C CA . ARG B 1 134 ? -15.812 10.531 9.422 1 98.62 134 ARG B CA 1
ATOM 2639 C C . ARG B 1 134 ? -14.672 11.188 10.195 1 98.62 134 ARG B C 1
ATOM 2641 O O . ARG B 1 134 ? -13.984 12.062 9.68 1 98.62 134 ARG B O 1
ATOM 2648 N N . ASP B 1 135 ? -14.461 10.742 11.406 1 98.75 135 ASP B N 1
ATOM 2649 C CA . ASP B 1 135 ? -13.414 11.312 12.25 1 98.75 135 ASP B CA 1
ATOM 2650 C C . ASP B 1 135 ? -12.023 10.984 11.711 1 98.75 135 ASP B C 1
ATOM 2652 O O . ASP B 1 135 ? -11.141 11.844 11.688 1 98.75 135 ASP B O 1
ATOM 2656 N N . TYR B 1 136 ? -11.867 9.773 11.297 1 98.88 136 TYR B N 1
ATOM 2657 C CA . TYR B 1 136 ? -10.578 9.352 10.758 1 98.88 136 TYR B CA 1
ATOM 2658 C C . TYR B 1 136 ? -10.211 10.164 9.523 1 98.88 136 TYR B C 1
ATOM 2660 O O . TYR B 1 136 ? -9.102 10.703 9.438 1 98.88 136 TYR B O 1
ATOM 2668 N N . LEU B 1 137 ? -11.172 10.25 8.586 1 98.88 137 LEU B N 1
ATOM 2669 C CA . LEU B 1 137 ? -10.906 11 7.371 1 98.88 137 LEU B CA 1
ATOM 2670 C C . LEU B 1 137 ? -10.742 12.484 7.676 1 98.88 137 LEU B C 1
ATOM 2672 O O . LEU B 1 137 ? -9.969 13.18 7.016 1 98.88 137 LEU B O 1
ATOM 2676 N N . GLY B 1 138 ? -11.438 12.969 8.672 1 98.75 138 GLY B N 1
ATOM 2677 C CA . GLY B 1 138 ? -11.234 14.336 9.133 1 98.75 138 GLY B CA 1
ATOM 2678 C C . GLY B 1 138 ? -9.82 14.602 9.617 1 98.75 138 GLY B C 1
ATOM 2679 O O . GLY B 1 138 ? -9.227 15.625 9.281 1 98.75 138 GLY B O 1
ATOM 2680 N N . ALA B 1 139 ? -9.273 13.688 10.406 1 98.69 139 ALA B N 1
ATOM 2681 C CA . ALA B 1 139 ? -7.891 13.805 10.852 1 98.69 139 ALA B CA 1
ATOM 2682 C C . ALA B 1 139 ? -6.93 13.867 9.672 1 98.69 139 ALA B C 1
ATOM 2684 O O . ALA B 1 139 ? -5.961 14.625 9.688 1 98.69 139 ALA B O 1
ATOM 2685 N N . TYR B 1 140 ? -7.312 13.172 8.633 1 98.75 140 TYR B N 1
ATOM 2686 C CA . TYR B 1 140 ? -6.398 13.078 7.5 1 98.75 140 TYR B CA 1
ATOM 2687 C C . TYR B 1 140 ? -6.535 14.289 6.59 1 98.75 140 TYR B C 1
ATOM 2689 O O . TYR B 1 140 ? -5.664 14.547 5.754 1 98.75 140 TYR B O 1
ATOM 2697 N N . VAL B 1 141 ? -7.621 15.086 6.691 1 98.88 141 VAL B N 1
ATOM 2698 C CA . VAL B 1 141 ? -7.652 16.375 6.004 1 98.88 141 VAL B CA 1
ATOM 2699 C C . VAL B 1 141 ? -6.516 17.25 6.512 1 98.88 141 VAL B C 1
ATOM 2701 O O . VAL B 1 141 ? -5.836 17.922 5.727 1 98.88 141 VAL B O 1
ATOM 2704 N N . LEU B 1 142 ? -6.281 17.234 7.828 1 98.88 142 LEU B N 1
ATOM 2705 C CA . LEU B 1 142 ? -5.152 17.953 8.391 1 98.88 142 LEU B CA 1
ATOM 2706 C C . LEU B 1 142 ? -3.832 17.406 7.863 1 98.88 142 LEU B C 1
ATOM 2708 O O . LEU B 1 142 ? -2.951 18.172 7.461 1 98.88 142 LEU B O 1
ATOM 2712 N N . GLU B 1 143 ? -3.703 16.094 7.793 1 98.75 143 GLU B N 1
ATOM 2713 C CA . GLU B 1 143 ? -2.5 15.445 7.281 1 98.75 143 GLU B CA 1
ATOM 2714 C C . GLU B 1 143 ? -2.203 15.883 5.852 1 98.75 143 GLU B C 1
ATOM 2716 O O . GLU B 1 143 ? -1.087 16.297 5.543 1 98.75 143 GLU B O 1
ATOM 2721 N N . TRP B 1 144 ? -3.236 15.82 4.961 1 98.81 144 TRP B N 1
ATOM 2722 C CA . TRP B 1 144 ? -3.057 16.188 3.562 1 98.81 144 TRP B CA 1
ATOM 2723 C C . TRP B 1 144 ? -2.688 17.672 3.432 1 98.81 144 TRP B C 1
ATOM 2725 O O . TRP B 1 144 ? -1.785 18.016 2.668 1 98.81 144 TRP B O 1
ATOM 2735 N N . THR B 1 145 ? -3.391 18.484 4.156 1 98.88 145 THR B N 1
ATOM 2736 C CA . THR B 1 145 ? -3.191 19.938 4.07 1 98.88 145 THR B CA 1
ATOM 2737 C C . THR B 1 145 ? -1.778 20.312 4.5 1 98.88 145 THR B C 1
ATOM 2739 O O . THR B 1 145 ? -1.092 21.062 3.805 1 98.88 145 THR B O 1
ATOM 2742 N N . LEU B 1 146 ? -1.35 19.719 5.621 1 98.81 146 LEU B N 1
ATOM 2743 C CA . LEU B 1 146 ? -0.013 20.031 6.113 1 98.81 146 LEU B CA 1
ATOM 2744 C C . LEU B 1 146 ? 1.056 19.531 5.148 1 98.81 146 LEU B C 1
ATOM 2746 O O . LEU B 1 146 ? 2.01 20.25 4.848 1 98.81 146 LEU B O 1
ATOM 2750 N N . HIS B 1 147 ? 0.895 18.391 4.621 1 98.81 147 HIS B N 1
ATOM 2751 C CA . HIS B 1 147 ? 1.926 17.859 3.744 1 98.81 147 HIS B CA 1
ATOM 2752 C C . HIS B 1 147 ? 1.875 18.5 2.365 1 98.81 147 HIS B C 1
ATOM 2754 O O . HIS B 1 147 ? 2.869 18.5 1.637 1 98.81 147 HIS B O 1
ATOM 2760 N N . HIS B 1 148 ? 0.664 19.031 1.994 1 98.94 148 HIS B N 1
ATOM 2761 C CA . HIS B 1 148 ? 0.629 19.891 0.815 1 98.94 148 HIS B CA 1
ATOM 2762 C C . HIS B 1 148 ? 1.459 21.156 1.027 1 98.94 148 HIS B C 1
ATOM 2764 O O . HIS B 1 148 ? 2.227 21.547 0.149 1 98.94 148 HIS B O 1
ATOM 2770 N N . LEU B 1 149 ? 1.339 21.797 2.176 1 98.88 149 LEU B N 1
ATOM 2771 C CA . LEU B 1 149 ? 2.17 22.938 2.516 1 98.88 149 LEU B CA 1
ATOM 2772 C C . LEU B 1 149 ? 3.646 22.562 2.523 1 98.88 149 LEU B C 1
ATOM 2774 O O . LEU B 1 149 ? 4.488 23.312 2.037 1 98.88 149 LEU B O 1
ATOM 2778 N N . ASP B 1 150 ? 3.957 21.375 3.047 1 98.81 150 ASP B N 1
ATOM 2779 C CA . ASP B 1 150 ? 5.336 20.891 3.039 1 98.81 150 ASP B CA 1
ATOM 2780 C C . ASP B 1 150 ? 5.844 20.703 1.612 1 98.81 150 ASP B C 1
ATOM 2782 O O . ASP B 1 150 ? 6.996 21.016 1.31 1 98.81 150 ASP B O 1
ATOM 2786 N N . LEU B 1 151 ? 4.98 20.156 0.761 1 98.88 151 LEU B N 1
ATOM 2787 C CA . LEU B 1 151 ? 5.355 19.875 -0.622 1 98.88 151 LEU B CA 1
ATOM 2788 C C . LEU B 1 151 ? 5.773 21.156 -1.337 1 98.88 151 LEU B C 1
ATOM 2790 O O . LEU B 1 151 ? 6.754 21.172 -2.086 1 98.88 151 LEU B O 1
ATOM 2794 N N . ILE B 1 152 ? 5.129 22.266 -1.084 1 98.5 152 ILE B N 1
ATOM 2795 C CA . ILE B 1 152 ? 5.312 23.453 -1.92 1 98.5 152 ILE B CA 1
ATOM 2796 C C . ILE B 1 152 ? 6.18 24.469 -1.188 1 98.5 152 ILE B C 1
ATOM 2798 O O . ILE B 1 152 ? 6.324 25.609 -1.64 1 98.5 152 ILE B O 1
ATOM 2802 N N . ALA B 1 153 ? 6.715 24.109 -0.04 1 98.31 153 ALA B N 1
ATOM 2803 C CA . ALA B 1 153 ? 7.445 25.031 0.829 1 98.31 153 ALA B CA 1
ATOM 2804 C C . ALA B 1 153 ? 8.555 25.75 0.061 1 98.31 153 ALA B C 1
ATOM 2806 O O . ALA B 1 153 ? 8.859 26.906 0.342 1 98.31 153 ALA B O 1
ATOM 2807 N N . HIS B 1 154 ? 9.133 25.078 -0.969 1 97.62 154 HIS B N 1
ATOM 2808 C CA . HIS B 1 154 ? 10.219 25.656 -1.748 1 97.62 154 HIS B CA 1
ATOM 2809 C C . HIS B 1 154 ? 9.875 25.688 -3.234 1 97.62 154 HIS B C 1
ATOM 2811 O O . HIS B 1 154 ? 10.773 25.656 -4.082 1 97.62 154 HIS B O 1
ATOM 2817 N N . LEU B 1 155 ? 8.57 25.609 -3.461 1 97.88 155 LEU B N 1
ATOM 2818 C CA . LEU B 1 155 ? 8.062 25.656 -4.828 1 97.88 155 LEU B CA 1
ATOM 2819 C C . LEU B 1 155 ? 7.027 26.766 -4.984 1 97.88 155 LEU B C 1
ATOM 2821 O O . LEU B 1 155 ? 5.828 26.5 -5.07 1 97.88 155 LEU B O 1
ATOM 2825 N N . PRO B 1 156 ? 7.43 28.016 -5.137 1 94 156 PRO B N 1
ATOM 2826 C CA . PRO B 1 156 ? 6.52 29.172 -5.094 1 94 156 PRO B CA 1
ATOM 2827 C C . PRO B 1 156 ? 5.5 29.156 -6.23 1 94 156 PRO B C 1
ATOM 2829 O O . PRO B 1 156 ? 4.441 29.781 -6.125 1 94 156 PRO B O 1
ATOM 2832 N N . ASP B 1 157 ? 5.699 28.391 -7.328 1 94.62 157 ASP B N 1
ATOM 2833 C CA . ASP B 1 157 ? 4.816 28.422 -8.492 1 94.62 157 ASP B CA 1
ATOM 2834 C C . ASP B 1 157 ? 3.812 27.266 -8.445 1 94.62 157 ASP B C 1
ATOM 2836 O O . ASP B 1 157 ? 2.988 27.125 -9.352 1 94.62 157 ASP B O 1
ATOM 2840 N N . THR B 1 158 ? 3.857 26.453 -7.406 1 96.25 158 THR B N 1
ATOM 2841 C CA . THR B 1 158 ? 2.941 25.328 -7.27 1 96.25 158 THR B CA 1
ATOM 2842 C C . THR B 1 158 ? 1.694 25.734 -6.492 1 96.25 158 THR B C 1
ATOM 2844 O O . THR B 1 158 ? 1.78 26.484 -5.52 1 96.25 158 THR B O 1
ATOM 2847 N N . ALA B 1 159 ? 0.551 25.203 -6.898 1 96.81 159 ALA B N 1
ATOM 2848 C CA . ALA B 1 159 ? -0.737 25.578 -6.312 1 96.81 159 ALA B CA 1
ATOM 2849 C C . ALA B 1 159 ? -0.773 25.234 -4.82 1 96.81 159 ALA B C 1
ATOM 2851 O O . ALA B 1 159 ? -0.295 24.188 -4.402 1 96.81 159 ALA B O 1
ATOM 2852 N N . PRO B 1 160 ? -1.265 26.141 -4.012 1 97.81 160 PRO B N 1
ATOM 2853 C CA . PRO B 1 160 ? -1.437 25.875 -2.582 1 97.81 160 PRO B CA 1
ATOM 2854 C C . PRO B 1 160 ? -2.58 24.906 -2.297 1 97.81 160 PRO B C 1
ATOM 2856 O O . PRO B 1 160 ? -3.34 24.547 -3.203 1 97.81 160 PRO B O 1
ATOM 2859 N N . PRO B 1 161 ? -2.73 24.406 -1.04 1 98.62 161 PRO B N 1
ATOM 2860 C CA . PRO B 1 161 ? -3.893 23.578 -0.688 1 98.62 161 PRO B CA 1
ATOM 2861 C C . PRO B 1 161 ? -5.215 24.312 -0.897 1 98.62 161 PRO B C 1
ATOM 2863 O O . PRO B 1 161 ? -5.254 25.547 -0.866 1 98.62 161 PRO B O 1
ATOM 2866 N N . PRO B 1 162 ? -6.297 23.547 -1.113 1 98.62 162 PRO B N 1
ATOM 2867 C CA . PRO B 1 162 ? -7.621 24.156 -1.194 1 98.62 162 PRO B CA 1
ATOM 2868 C C . PRO B 1 162 ? -7.965 24.984 0.047 1 98.62 162 PRO B C 1
ATOM 2870 O O . PRO B 1 162 ? -7.641 24.578 1.167 1 98.62 162 PRO B O 1
ATOM 2873 N N . ALA B 1 163 ? -8.633 26.125 -0.164 1 98.25 163 ALA B N 1
ATOM 2874 C CA . ALA B 1 163 ? -8.984 27.047 0.913 1 98.25 163 ALA B CA 1
ATOM 2875 C C . ALA B 1 163 ? -9.82 26.344 1.981 1 98.25 163 ALA B C 1
ATOM 2877 O O . ALA B 1 163 ? -9.641 26.594 3.176 1 98.25 163 ALA B O 1
ATOM 2878 N N . GLU B 1 164 ? -10.664 25.516 1.523 1 97.94 164 GLU B N 1
ATOM 2879 C CA . GLU B 1 164 ? -11.531 24.812 2.459 1 97.94 164 GLU B CA 1
ATOM 2880 C C . GLU B 1 164 ? -10.727 23.891 3.367 1 97.94 164 GLU B C 1
ATOM 2882 O O . GLU B 1 164 ? -11.039 23.734 4.551 1 97.94 164 GLU B O 1
ATOM 2887 N N . GLY B 1 165 ? -9.727 23.219 2.807 1 98.69 165 GLY B N 1
ATOM 2888 C CA . GLY B 1 165 ? -8.836 22.375 3.598 1 98.69 165 GLY B CA 1
ATOM 2889 C C . GLY B 1 165 ? -8.023 23.156 4.613 1 98.69 165 GLY B C 1
ATOM 2890 O O . GLY B 1 165 ? -7.883 22.734 5.762 1 98.69 165 GLY B O 1
ATOM 2891 N N . LEU B 1 166 ? -7.535 24.328 4.191 1 98.88 166 LEU B N 1
ATOM 2892 C CA . LEU B 1 166 ? -6.762 25.188 5.078 1 98.88 166 LEU B CA 1
ATOM 2893 C C . LEU B 1 166 ? -7.609 25.641 6.262 1 98.88 166 LEU B C 1
ATOM 2895 O O . LEU B 1 166 ? -7.176 25.562 7.41 1 98.88 166 LEU B O 1
ATOM 2899 N N . ALA B 1 167 ? -8.82 26.094 5.957 1 98.62 167 ALA B N 1
ATOM 2900 C CA . ALA B 1 167 ? -9.703 26.594 7 1 98.62 167 ALA B CA 1
ATOM 2901 C C . ALA B 1 167 ? -10.078 25.484 7.984 1 98.62 167 ALA B C 1
ATOM 2903 O O . ALA B 1 167 ? -10.031 25.688 9.203 1 98.62 167 ALA B O 1
ATOM 2904 N N . PHE B 1 168 ? -10.453 24.359 7.477 1 98.75 168 PHE B N 1
ATOM 2905 C CA . PHE B 1 168 ? -10.805 23.234 8.312 1 98.75 168 PHE B CA 1
ATOM 2906 C C . PHE B 1 168 ? -9.625 22.812 9.188 1 98.75 168 PHE B C 1
ATOM 2908 O O . PHE B 1 168 ? -9.781 22.578 10.383 1 98.75 168 PHE B O 1
ATOM 2915 N N . SER B 1 169 ? -8.445 22.703 8.586 1 98.88 169 SER B N 1
ATOM 2916 C CA . SER B 1 169 ? -7.246 22.234 9.281 1 98.88 169 SER B CA 1
ATOM 2917 C C . SER B 1 169 ? -6.836 23.219 10.375 1 98.88 169 SER B C 1
ATOM 2919 O O . SER B 1 169 ? -6.367 22.812 11.438 1 98.88 169 SER B O 1
ATOM 2921 N N . ARG B 1 170 ? -6.992 24.547 10.117 1 98.75 170 ARG B N 1
ATOM 2922 C CA . ARG B 1 170 ? -6.719 25.531 11.156 1 98.75 170 ARG B CA 1
ATOM 2923 C C . ARG B 1 170 ? -7.602 25.312 12.383 1 98.75 170 ARG B C 1
ATOM 2925 O O . ARG B 1 170 ? -7.113 25.281 13.508 1 98.75 170 ARG B O 1
ATOM 2932 N N . LYS B 1 171 ? -8.906 25.141 12.102 1 98.62 171 LYS B N 1
ATOM 2933 C CA . LYS B 1 171 ? -9.836 24.922 13.195 1 98.62 171 LYS B CA 1
ATOM 2934 C C . LYS B 1 171 ? -9.492 23.641 13.961 1 98.62 171 LYS B C 1
ATOM 2936 O O . LYS B 1 171 ? -9.562 23.609 15.188 1 98.62 171 LYS B O 1
ATOM 2941 N N . LEU B 1 172 ? -9.133 22.609 13.242 1 98.75 172 LEU B N 1
ATOM 2942 C CA . LEU B 1 172 ? -8.766 21.344 13.875 1 98.75 172 LEU B CA 1
ATOM 2943 C C . LEU B 1 172 ? -7.5 21.5 14.719 1 98.75 172 LEU B C 1
ATOM 2945 O O . LEU B 1 172 ? -7.43 21 15.844 1 98.75 172 LEU B O 1
ATOM 2949 N N . LEU B 1 173 ? -6.52 22.219 14.172 1 98.56 173 LEU B N 1
ATOM 2950 C CA . LEU B 1 173 ? -5.285 22.453 14.914 1 98.56 173 LEU B CA 1
ATOM 2951 C C . LEU B 1 173 ? -5.566 23.219 16.203 1 98.56 173 LEU B C 1
ATOM 2953 O O . LEU B 1 173 ? -4.984 22.922 17.25 1 98.56 173 LEU B O 1
ATOM 2957 N N . GLU B 1 174 ? -6.453 24.188 16.141 1 98.38 174 GLU B N 1
ATOM 2958 C CA . GLU B 1 174 ? -6.828 24.953 17.328 1 98.38 174 GLU B CA 1
ATOM 2959 C C . GLU B 1 174 ? -7.465 24.062 18.391 1 98.38 174 GLU B C 1
ATOM 2961 O O . GLU B 1 174 ? -7.18 24.203 19.578 1 98.38 174 GLU B O 1
ATOM 2966 N N . SER B 1 175 ? -8.328 23.188 17.922 1 98.38 175 SER B N 1
ATOM 2967 C CA . SER B 1 175 ? -8.945 22.234 18.844 1 98.38 175 SER B CA 1
ATOM 2968 C C . SER B 1 175 ? -7.902 21.312 19.469 1 98.38 175 SER B C 1
ATOM 2970 O O . SER B 1 175 ? -7.957 21.016 20.656 1 98.38 175 SER B O 1
ATOM 2972 N N . ILE B 1 176 ? -6.953 20.812 18.656 1 98.06 176 ILE B N 1
ATOM 2973 C CA . ILE B 1 176 ? -5.898 19.906 19.109 1 98.06 176 ILE B CA 1
ATOM 2974 C C . ILE B 1 176 ? -5.02 20.625 20.141 1 98.06 176 ILE B C 1
ATOM 2976 O O . ILE B 1 176 ? -4.707 20.062 21.188 1 98.06 176 ILE B O 1
ATOM 2980 N N . ALA B 1 177 ? -4.664 21.891 19.844 1 96.19 177 ALA B N 1
ATOM 2981 C CA . ALA B 1 177 ? -3.785 22.688 20.703 1 96.19 177 ALA B CA 1
ATOM 2982 C C . ALA B 1 177 ? -4.527 23.188 21.938 1 96.19 177 ALA B C 1
ATOM 2984 O O . ALA B 1 177 ? -3.906 23.578 22.938 1 96.19 177 ALA B O 1
ATOM 2985 N N . GLY B 1 178 ? -5.824 23.266 21.891 1 95.88 178 GLY B N 1
ATOM 2986 C CA . GLY B 1 178 ? -6.645 23.688 23 1 95.88 178 GLY B CA 1
ATOM 2987 C C . GLY B 1 178 ? -6.734 25.203 23.141 1 95.88 178 GLY B C 1
ATOM 2988 O O . GLY B 1 178 ? -7.113 25.719 24.188 1 95.88 178 GLY B O 1
ATOM 2989 N N . SER B 1 179 ? -6.273 25.922 22.156 1 95.94 179 SER B N 1
ATOM 2990 C CA . SER B 1 179 ? -6.324 27.375 22.156 1 95.94 179 SER B CA 1
ATOM 2991 C C . SER B 1 179 ? -6.422 27.938 20.734 1 95.94 179 SER B C 1
ATOM 2993 O O . SER B 1 179 ? -5.902 27.328 19.797 1 95.94 179 SER B O 1
ATOM 2995 N N . PRO B 1 180 ? -7.07 29.016 20.562 1 96.75 180 PRO B N 1
ATOM 2996 C CA . PRO B 1 180 ? -7.164 29.625 19.234 1 96.75 180 PRO B CA 1
ATOM 2997 C C . PRO B 1 180 ? -5.855 30.266 18.781 1 96.75 180 PRO B C 1
ATOM 2999 O O . PRO B 1 180 ? -5.066 30.719 19.625 1 96.75 180 PRO B O 1
ATOM 3002 N N . LEU B 1 181 ? -5.664 30.25 17.484 1 97.44 181 LEU B N 1
ATOM 3003 C CA . LEU B 1 181 ? -4.582 31.016 16.875 1 97.44 181 LEU B CA 1
ATOM 3004 C C . LEU B 1 181 ? -5.051 32.438 16.516 1 97.44 181 LEU B C 1
ATOM 3006 O O . LEU B 1 181 ? -6.254 32.656 16.375 1 97.44 181 LEU B O 1
ATOM 3010 N N . PRO B 1 182 ? -4.078 33.375 16.438 1 97.31 182 PRO B N 1
ATOM 3011 C CA . PRO B 1 182 ? -4.492 34.75 16.109 1 97.31 182 PRO B CA 1
ATOM 3012 C C . PRO B 1 182 ? -5.387 34.781 14.867 1 97.31 182 PRO B C 1
ATOM 3014 O O . PRO B 1 182 ? -5 34.312 13.797 1 97.31 182 PRO B O 1
ATOM 3017 N N . ALA B 1 183 ? -6.551 35.438 14.945 1 96 183 ALA B N 1
ATOM 3018 C CA . ALA B 1 183 ? -7.582 35.469 13.914 1 96 183 ALA B CA 1
ATOM 3019 C C . ALA B 1 183 ? -7.086 36.188 12.664 1 96 183 ALA B C 1
ATOM 3021 O O . ALA B 1 183 ? -7.539 35.906 11.555 1 96 183 ALA B O 1
ATOM 3022 N N . SER B 1 184 ? -6.121 37.031 12.859 1 95.94 184 SER B N 1
ATOM 3023 C CA . SER B 1 184 ? -5.652 37.875 11.766 1 95.94 184 SER B CA 1
ATOM 3024 C C . SER B 1 184 ? -4.711 37.125 10.844 1 95.94 184 SER B C 1
ATOM 3026 O O . SER B 1 184 ? -4.398 37.562 9.742 1 95.94 184 SER B O 1
ATOM 3028 N N . TRP B 1 185 ? -4.195 35.969 11.328 1 98.06 185 TRP B N 1
ATOM 3029 C CA . TRP B 1 185 ? -3.246 35.188 10.523 1 98.06 185 TRP B CA 1
ATOM 3030 C C . TRP B 1 185 ? -3.947 34.5 9.352 1 98.06 185 TRP B C 1
ATOM 3032 O O . TRP B 1 185 ? -5.012 33.906 9.516 1 98.06 185 TRP B O 1
ATOM 3042 N N . PRO B 1 186 ? -3.4 34.656 8.094 1 98.38 186 PRO B N 1
ATOM 3043 C CA . PRO B 1 186 ? -3.865 33.719 7.074 1 98.38 186 PRO B CA 1
ATOM 3044 C C . PRO B 1 186 ? -3.787 32.25 7.527 1 98.38 186 PRO B C 1
ATOM 3046 O O . PRO B 1 186 ? -2.867 31.875 8.258 1 98.38 186 PRO B O 1
ATOM 3049 N N . ASP B 1 187 ? -4.719 31.406 7.098 1 98.75 187 ASP B N 1
ATOM 3050 C CA . ASP B 1 187 ? -4.812 30.016 7.539 1 98.75 187 ASP B CA 1
ATOM 3051 C C . ASP B 1 187 ? -3.494 29.281 7.312 1 98.75 187 ASP B C 1
ATOM 3053 O O . ASP B 1 187 ? -3.047 28.516 8.172 1 98.75 187 ASP B O 1
ATOM 3057 N N . ALA B 1 188 ? -2.887 29.453 6.152 1 98.69 188 ALA B N 1
ATOM 3058 C CA . ALA B 1 188 ? -1.631 28.781 5.848 1 98.69 188 ALA B CA 1
ATOM 3059 C C . ALA B 1 188 ? -0.547 29.141 6.855 1 98.69 188 ALA B C 1
ATOM 3061 O O . ALA B 1 188 ? 0.183 28.266 7.336 1 98.69 188 ALA B O 1
ATOM 3062 N N . ASP B 1 189 ? -0.425 30.438 7.203 1 98.38 189 ASP B N 1
ATOM 3063 C CA . ASP B 1 189 ? 0.577 30.891 8.164 1 98.38 189 ASP B CA 1
ATOM 3064 C C . ASP B 1 189 ? 0.304 30.328 9.555 1 98.38 189 ASP B C 1
ATOM 3066 O O . ASP B 1 189 ? 1.232 29.922 10.258 1 98.38 189 ASP B O 1
ATOM 3070 N N . ALA B 1 190 ? -0.972 30.328 9.906 1 98.5 190 ALA B N 1
ATOM 3071 C CA . ALA B 1 190 ? -1.365 29.75 11.195 1 98.5 190 ALA B CA 1
ATOM 3072 C C . ALA B 1 190 ? -0.953 28.297 11.297 1 98.5 190 ALA B C 1
ATOM 3074 O O . ALA B 1 190 ? -0.436 27.859 12.328 1 98.5 190 ALA B O 1
ATOM 3075 N N . LEU B 1 191 ? -1.149 27.547 10.25 1 98.75 191 LEU B N 1
ATOM 3076 C CA . LEU B 1 191 ? -0.797 26.125 10.242 1 98.75 191 LEU B CA 1
ATOM 3077 C C . LEU B 1 191 ? 0.716 25.953 10.281 1 98.75 191 LEU B C 1
ATOM 3079 O O . LEU B 1 191 ? 1.225 25.094 11.016 1 98.75 191 LEU B O 1
ATOM 3083 N N . LEU B 1 192 ? 1.444 26.734 9.477 1 98.38 192 LEU B N 1
ATOM 3084 C CA . LEU B 1 192 ? 2.896 26.594 9.398 1 98.38 192 LEU B CA 1
ATOM 3085 C C . LEU B 1 192 ? 3.541 26.953 10.734 1 98.38 192 LEU B C 1
ATOM 3087 O O . LEU B 1 192 ? 4.359 26.203 11.258 1 98.38 192 LEU B O 1
ATOM 3091 N N . VAL B 1 193 ? 3.164 28.094 11.328 1 97.81 193 VAL B N 1
ATOM 3092 C CA . VAL B 1 193 ? 3.719 28.516 12.609 1 97.81 193 VAL B CA 1
ATOM 3093 C C . VAL B 1 193 ? 3.211 27.594 13.719 1 97.81 193 VAL B C 1
ATOM 3095 O O . VAL B 1 193 ? 3.98 27.172 14.586 1 97.81 193 VAL B O 1
ATOM 3098 N N . GLY B 1 194 ? 1.93 27.281 13.641 1 97.69 194 GLY B N 1
ATOM 3099 C CA . GLY B 1 194 ? 1.296 26.469 14.672 1 97.69 194 GLY B CA 1
ATOM 3100 C C . GLY B 1 194 ? 1.889 25.078 14.789 1 97.69 194 GLY B C 1
ATOM 3101 O O . GLY B 1 194 ? 1.862 24.469 15.867 1 97.69 194 GLY B O 1
ATOM 3102 N N . THR B 1 195 ? 2.408 24.516 13.695 1 97.25 195 THR B N 1
ATOM 3103 C CA . THR B 1 195 ? 2.957 23.172 13.711 1 97.25 195 THR B CA 1
ATOM 3104 C C . THR B 1 195 ? 4.48 23.203 13.664 1 97.25 195 THR B C 1
ATOM 3106 O O . THR B 1 195 ? 5.125 22.188 13.398 1 97.25 195 THR B O 1
ATOM 3109 N N . GLY B 1 196 ? 5.047 24.344 13.797 1 95.5 196 GLY B N 1
ATOM 3110 C CA . GLY B 1 196 ? 6.488 24.5 13.93 1 95.5 196 GLY B CA 1
ATOM 3111 C C . GLY B 1 196 ? 7.227 24.344 12.609 1 95.5 196 GLY B C 1
ATOM 3112 O O . GLY B 1 196 ? 8.453 24.203 12.594 1 95.5 196 GLY B O 1
ATOM 3113 N N . ARG B 1 197 ? 6.523 24.359 11.523 1 95.44 197 ARG B N 1
ATOM 3114 C CA . ARG B 1 197 ? 7.129 24.219 10.203 1 95.44 197 ARG B CA 1
ATOM 3115 C C . ARG B 1 197 ? 7.891 25.469 9.805 1 95.44 197 ARG B C 1
ATOM 3117 O O . ARG B 1 197 ? 8.82 25.422 9 1 95.44 197 ARG B O 1
ATOM 3124 N N . ARG B 1 198 ? 7.508 26.578 10.32 1 94.88 198 ARG B N 1
ATOM 3125 C CA . ARG B 1 198 ? 8.133 27.875 10.086 1 94.88 198 ARG B CA 1
ATOM 3126 C C . ARG B 1 198 ? 8.172 28.703 11.359 1 94.88 198 ARG B C 1
ATOM 3128 O O . ARG B 1 198 ? 7.203 28.719 12.125 1 94.88 198 ARG B O 1
ATOM 3135 N N . PRO B 1 199 ? 9.297 29.375 11.664 1 95.88 199 PRO B N 1
ATOM 3136 C CA . PRO B 1 199 ? 9.289 30.297 12.797 1 95.88 199 PRO B CA 1
ATOM 3137 C C . PRO B 1 199 ? 8.367 31.5 12.57 1 95.88 199 PRO B C 1
ATOM 3139 O O . PRO B 1 199 ? 8.172 31.922 11.43 1 95.88 199 PRO B O 1
ATOM 3142 N N . PRO B 1 200 ? 7.812 31.969 13.664 1 97.5 200 PRO B N 1
ATOM 3143 C CA . PRO B 1 200 ? 7 33.188 13.508 1 97.5 200 PRO B CA 1
ATOM 3144 C C . PRO B 1 200 ? 7.828 34.406 13.117 1 97.5 200 PRO B C 1
ATOM 3146 O O . PRO B 1 200 ? 8.992 34.5 13.5 1 97.5 200 PRO B O 1
ATOM 3149 N N . THR B 1 201 ? 7.289 35.312 12.305 1 97.5 201 THR B N 1
ATOM 3150 C CA . THR B 1 201 ? 7.871 36.625 12.094 1 97.5 201 THR B CA 1
ATOM 3151 C C . THR B 1 201 ? 7.824 37.469 13.367 1 97.5 201 THR B C 1
ATOM 3153 O O . THR B 1 201 ? 7.113 37.125 14.312 1 97.5 201 THR B O 1
ATOM 3156 N N . PRO B 1 202 ? 8.578 38.562 13.383 1 97.25 202 PRO B N 1
ATOM 3157 C CA . PRO B 1 202 ? 8.5 39.406 14.562 1 97.25 202 PRO B CA 1
ATOM 3158 C C . PRO B 1 202 ? 7.074 39.875 14.859 1 97.25 202 PRO B C 1
ATOM 3160 O O . PRO B 1 202 ? 6.664 39.906 16.031 1 97.25 202 PRO B O 1
ATOM 3163 N N . ALA B 1 203 ? 6.344 40.25 13.867 1 97.19 203 ALA B N 1
ATOM 3164 C CA . ALA B 1 203 ? 4.953 40.656 14.047 1 97.19 203 ALA B CA 1
ATOM 3165 C C . ALA B 1 203 ? 4.113 39.5 14.609 1 97.19 203 ALA B C 1
ATOM 3167 O O . ALA B 1 203 ? 3.281 39.719 15.492 1 97.19 203 ALA B O 1
ATOM 3168 N N . GLU B 1 204 ? 4.277 38.312 14.07 1 97.56 204 GLU B N 1
ATOM 3169 C CA . GLU B 1 204 ? 3.545 37.125 14.555 1 97.56 204 GLU B CA 1
ATOM 3170 C C . GLU B 1 204 ? 3.924 36.812 15.992 1 97.56 204 GLU B C 1
ATOM 3172 O O . GLU B 1 204 ? 3.078 36.375 16.781 1 97.56 204 GLU B O 1
ATOM 3177 N N . GLU B 1 205 ? 5.18 36.969 16.359 1 96.56 205 GLU B N 1
ATOM 3178 C CA . GLU B 1 205 ? 5.629 36.781 17.734 1 96.56 205 GLU B CA 1
ATOM 3179 C C . GLU B 1 205 ? 4.902 37.75 18.688 1 96.56 205 GLU B C 1
ATOM 3181 O O . GLU B 1 205 ? 4.508 37.344 19.781 1 96.56 205 GLU B O 1
ATOM 3186 N N . ALA B 1 206 ? 4.848 38.969 18.25 1 96.31 206 ALA B N 1
ATOM 3187 C CA . ALA B 1 206 ? 4.121 39.969 19.047 1 96.31 206 ALA B CA 1
ATOM 3188 C C . ALA B 1 206 ? 2.67 39.531 19.25 1 96.31 206 ALA B C 1
ATOM 3190 O O . ALA B 1 206 ? 2.125 39.688 20.344 1 96.31 206 ALA B O 1
ATOM 3191 N N . ASP B 1 207 ? 2.023 39.031 18.141 1 96.88 207 ASP B N 1
ATOM 3192 C CA . ASP B 1 207 ? 0.654 38.531 18.234 1 96.88 207 ASP B CA 1
ATOM 3193 C C . ASP B 1 207 ? 0.553 37.375 19.234 1 96.88 207 ASP B C 1
ATOM 3195 O O . ASP B 1 207 ? -0.417 37.281 19.984 1 96.88 207 ASP B O 1
ATOM 3199 N N . LEU B 1 208 ? 1.558 36.469 19.188 1 96 208 LEU B N 1
ATOM 3200 C CA . LEU B 1 208 ? 1.543 35.312 20.047 1 96 208 LEU B CA 1
ATOM 3201 C C . LEU B 1 208 ? 1.693 35.688 21.516 1 96 208 LEU B C 1
ATOM 3203 O O . LEU B 1 208 ? 1.115 35.062 22.391 1 96 208 LEU B O 1
ATOM 3207 N N . VAL B 1 209 ? 2.496 36.75 21.781 1 94 209 VAL B N 1
ATOM 3208 C CA . VAL B 1 209 ? 2.729 37.219 23.156 1 94 209 VAL B CA 1
ATOM 3209 C C . VAL B 1 209 ? 1.413 37.688 23.766 1 94 209 VAL B C 1
ATOM 3211 O O . VAL B 1 209 ? 1.179 37.5 24.953 1 94 209 VAL B O 1
ATOM 3214 N N . THR B 1 210 ? 0.594 38.219 22.969 1 92.88 210 THR B N 1
ATOM 3215 C CA . THR B 1 210 ? -0.64 38.812 23.469 1 92.88 210 THR B CA 1
ATOM 3216 C C . THR B 1 210 ? -1.812 37.844 23.297 1 92.88 210 THR B C 1
ATOM 3218 O O . THR B 1 210 ? -2.969 38.219 23.484 1 92.88 210 THR B O 1
ATOM 3221 N N . SER B 1 211 ? -1.555 36.625 22.844 1 92.56 211 SER B N 1
ATOM 3222 C CA . SER B 1 211 ? -2.617 35.656 22.625 1 92.56 211 SER B CA 1
ATOM 3223 C C . SER B 1 211 ? -2.508 34.5 23.609 1 92.56 211 SER B C 1
ATOM 3225 O O . SER B 1 211 ? -1.547 34.438 24.391 1 92.56 211 SER B O 1
ATOM 3227 N N . ASP B 1 212 ? -3.48 33.625 23.703 1 91.75 212 ASP B N 1
ATOM 3228 C CA . ASP B 1 212 ? -3.475 32.438 24.531 1 91.75 212 ASP B CA 1
ATOM 3229 C C . ASP B 1 212 ? -2.973 31.234 23.75 1 91.75 212 ASP B C 1
ATOM 3231 O O . ASP B 1 212 ? -3.092 30.094 24.203 1 91.75 212 ASP B O 1
ATOM 3235 N N . ALA B 1 213 ? -2.445 31.547 22.609 1 92.75 213 ALA B N 1
ATOM 3236 C CA . ALA B 1 213 ? -2.055 30.453 21.734 1 92.75 213 ALA B CA 1
ATOM 3237 C C . ALA B 1 213 ? -0.9 29.641 22.328 1 92.75 213 ALA B C 1
ATOM 3239 O O . ALA B 1 213 ? 0.067 30.219 22.828 1 92.75 213 ALA B O 1
ATOM 3240 N N . ARG B 1 214 ? -0.977 28.359 22.297 1 90.81 214 ARG B N 1
ATOM 3241 C CA . ARG B 1 214 ? 0.043 27.422 22.766 1 90.81 214 ARG B CA 1
ATOM 3242 C C . ARG B 1 214 ? 0.676 26.672 21.609 1 90.81 214 ARG B C 1
ATOM 3244 O O . ARG B 1 214 ? 0.4 25.484 21.391 1 90.81 214 ARG B O 1
ATOM 3251 N N . VAL B 1 215 ? 1.502 27.359 20.797 1 92.5 215 VAL B N 1
ATOM 3252 C CA . VAL B 1 215 ? 2.123 26.812 19.609 1 92.5 215 VAL B CA 1
ATOM 3253 C C . VAL B 1 215 ? 3.627 27.062 19.641 1 92.5 215 VAL B C 1
ATOM 3255 O O . VAL B 1 215 ? 4.094 27.953 20.359 1 92.5 215 VAL B O 1
ATOM 3258 N N . PRO B 1 216 ? 4.359 26.359 19.062 1 95.69 216 PRO B N 1
ATOM 3259 C CA . PRO B 1 216 ? 3.936 25.297 18.156 1 95.69 216 PRO B CA 1
ATOM 3260 C C . PRO B 1 216 ? 3.58 24 18.891 1 95.69 216 PRO B C 1
ATOM 3262 O O . PRO B 1 216 ? 4.008 23.797 20.031 1 95.69 216 PRO B O 1
ATOM 3265 N N . VAL B 1 217 ? 2.744 23.203 18.219 1 95.75 217 VAL B N 1
ATOM 3266 C CA . VAL B 1 217 ? 2.516 21.828 18.656 1 95.75 217 VAL B CA 1
ATOM 3267 C C . VAL B 1 217 ? 3.006 20.859 17.594 1 95.75 217 VAL B C 1
ATOM 3269 O O . VAL B 1 217 ? 2.867 21.109 16.391 1 95.75 217 VAL B O 1
ATOM 3272 N N . PHE B 1 218 ? 3.555 19.734 18.016 1 93.62 218 PHE B N 1
ATOM 3273 C CA . PHE B 1 218 ? 4.031 18.672 17.125 1 93.62 218 PHE B CA 1
ATOM 3274 C C . PHE B 1 218 ? 3.121 17.453 17.203 1 93.62 218 PHE B C 1
ATOM 3276 O O . PHE B 1 218 ? 2.797 16.984 18.297 1 93.62 218 PHE B O 1
ATOM 3283 N N . LEU B 1 219 ? 2.766 17.062 16.047 1 93.69 219 LEU B N 1
ATOM 3284 C CA . LEU B 1 219 ? 1.728 16.047 15.961 1 93.69 219 LEU B CA 1
ATOM 3285 C C . LEU B 1 219 ? 2.307 14.727 15.461 1 93.69 219 LEU B C 1
ATOM 3287 O O . LEU B 1 219 ? 3.15 14.711 14.562 1 93.69 219 LEU B O 1
ATOM 3291 N N . SER B 1 220 ? 1.843 13.641 16.125 1 90.31 220 SER B N 1
ATOM 3292 C CA . SER B 1 220 ? 2.191 12.305 15.656 1 90.31 220 SER B CA 1
ATOM 3293 C C . SER B 1 220 ? 0.989 11.367 15.711 1 90.31 220 SER B C 1
ATOM 3295 O O . SER B 1 220 ? 0.063 11.578 16.5 1 90.31 220 SER B O 1
#

Solvent-accessible surface area (backbone atoms only — not comparable to full-atom values): 23114 Å² total; per-residue (Å²): 126,69,53,42,49,54,34,47,52,52,40,52,50,53,60,66,69,54,55,71,72,54,38,76,33,64,30,41,47,88,95,31,32,31,38,26,50,52,39,43,48,40,54,50,22,48,49,48,47,34,28,77,31,26,73,34,91,62,76,62,74,37,41,42,51,64,60,47,45,80,32,78,57,73,64,77,90,48,71,71,52,67,65,58,53,41,32,46,36,38,32,59,36,56,74,44,56,66,54,52,48,50,50,31,52,54,46,37,52,21,27,45,41,40,58,72,70,50,58,51,80,41,38,22,37,53,97,95,36,24,22,34,41,47,26,50,45,50,36,44,31,37,52,38,36,51,49,31,50,19,62,38,61,76,34,89,87,52,84,73,64,50,67,66,36,35,51,52,30,38,55,45,49,22,61,56,55,70,28,60,65,71,83,85,51,56,45,66,56,47,47,32,32,36,48,58,64,36,82,67,51,74,69,51,44,56,53,45,71,77,45,78,43,61,64,38,38,40,77,88,127,69,53,44,51,54,33,46,51,52,40,51,50,54,59,65,68,54,56,69,73,55,37,76,33,64,31,42,48,88,94,30,32,31,38,27,51,52,39,44,48,41,54,51,22,48,50,49,48,32,28,75,31,26,74,34,91,63,76,63,73,37,42,42,52,65,61,47,43,79,32,80,56,74,67,76,89,47,71,70,52,66,65,59,53,40,33,45,37,40,32,60,35,57,76,43,56,66,56,52,48,49,49,31,52,54,47,37,51,20,27,44,41,39,58,72,70,50,58,51,80,43,36,23,35,53,97,93,36,24,22,34,42,47,27,51,45,49,36,43,30,38,52,38,38,52,49,32,50,19,61,36,63,77,33,90,87,53,83,74,65,51,67,68,35,35,52,52,31,38,55,46,48,22,60,56,57,69,28,61,66,71,83,85,48,55,44,66,56,46,47,34,32,35,48,57,64,37,82,67,51,74,69,50,46,54,52,46,70,77,44,78,43,63,64,38,36,39,77,90

InterPro domains:
  IPR024344 Mycothiol-dependent maleylpyruvate isomerase, metal-binding domain [PF11716] (7-151)
  IPR034660 DinB/YfiT-like putative metalloenzymes [G3DSA:1.20.120.450] (1-154)
  IPR034660 DinB/YfiT-like putative metalloenzymes [SSF109854] (4-96)

Radius of gyration: 24.45 Å; Cα contacts (8 Å, |Δi|>4): 672; chains: 2; bounding box: 40×80×49 Å